Protein 1R17 (pdb70)

Organism: Staphylococcus epidermidis (NCBI:txid1282)

Radius of gyration: 30.57 Å; Cα contacts (8 Å, |Δi|>4): 1903; chains: 4; bounding box: 55×56×117 Å

B-factor: mean 21.89, std 5.78, range [9.44, 44.87]

Solvent-accessible surface area: 28376 Å² total; per-residue (Å²): 83,68,89,6,11,123,51,14,131,28,71,89,37,43,12,63,16,5,28,72,83,17,119,30,57,0,54,6,4,54,0,2,2,0,24,0,20,1,41,0,55,6,67,89,71,3,94,34,28,3,34,0,25,0,21,6,11,134,40,0,24,7,4,6,3,16,136,99,43,61,16,21,84,1,53,7,37,1,1,36,34,1,0,56,15,98,49,59,102,117,49,14,43,4,44,0,52,4,39,106,9,8,95,52,33,60,81,6,101,6,58,0,70,6,6,0,5,4,13,6,52,116,1,53,78,30,73,38,136,24,95,0,66,1,76,0,6,133,39,55,35,80,63,96,1,25,0,49,3,30,110,23,24,88,56,142,36,0,0,0,12,0,0,0,2,53,6,43,53,171,86,58,31,1,36,0,1,0,5,0,0,32,66,93,75,45,0,89,99,0,39,0,30,0,15,0,74,25,115,69,12,33,3,69,10,56,132,72,19,84,23,83,12,20,71,1,20,132,127,43,131,31,28,61,1,0,45,17,110,65,32,104,112,26,105,85,55,44,70,111,112,111,30,124,92,29,156,86,43,17,2,47,8,79,32,22,96,10,81,17,4,31,0,0,42,0,57,4,32,8,57,80,131,55,147,24,73,12,38,0,12,0,30,0,34,0,55,0,11,36,36,129,200,102,34,79,106,73,58,4,23,2,9,0,23,1,1,24,9,82,21,58,10,42,9,24,5,30,60,70,152,100,71,72,5,16,130,30,14,128,28,62,91,45,46,12,63,10,2,15,109,82,14,110,30,56,0,56,6,5,43,0,1,2,0,16,0,28,1,43,0,55,4,58,79,141,0,105,42,28,14,32,0,20,0,26,7,5,138,17,0,17,6,3,7,3,16,134,100,47,67,17,21,95,0,67,11,38,2,2,46,36,1,0,54,16,95,45,60,76,133,71,12,48,4,39,0,52,3,38,105,10,7,81,55,31,72,70,5,62,5,54,0,88,6,5,0,5,4,12,7,53,120,1,53,82,53,103,38,137,18,90,0,66,0,64,0,16,130,36,63,34,92,65,67,1,30,0,46,3,29,138,41,26,91,53,145,36,0,0,0,9,0,0,0,2,51,4,55,59,188,78,58,13,0,29,0,1,0,6,0,0,31,66,84,75,56,0,95,105,0,41,0,30,0,20,0,72,23,107,127,15,52,4,69,9,53,132,68,17,93,27,70,14,19,75,0,28,117,156,47,131,28,31,59,1,0,42,17,108,67,32,101,117,21,104,71,53,43,70,108,122,124,32,63,87,28,157,92,44,20,4,44,7,74,33,21,100,14,91,11,3,29,0,0,49,0,54,1,71,7,75,66,129,50,122,34,55,14,46,6,3,0,26,0,36,0,60,0,15,47,52,101,98,103,33,83,106,64,55,3,21,6,5,0,23,1,0,9,10,70,22,54,10,80,7,43,15,20,62,126,78,27,4,10,2,1,51,19,97,124,91,71,74,4,8,1,1,50,17,100,49,93

InterPro domains:
  IPR005877 YSIRK Gram-positive signal peptide [PF04650] (16-41)
  IPR005877 YSIRK Gram-positive signal peptide [TIGR01168] (11-52)
  IPR008966 Adhesion domain superfamily [SSF49401] (276-424)
  IPR008966 Adhesion domain superfamily [SSF49401] (426-595)
  IPR011252 Fibrogen-binding domain 1 [G3DSA:2.60.40.1280] (285-591)
  IPR011266 Fibrinogen-binding domain 2 [PF10425] (435-579)
  IPR013783 Immunoglobulin-like fold [G3DSA:2.60.40.10] (598-711)
  IPR013783 Immunoglobulin-like fold [G3DSA:2.60.40.10] (712-831)
  IPR019931 LPXTG cell wall anchor motif [PF00746] (885-929)
  IPR019931 LPXTG cell wall anchor motif [PS50847] (892-931)
  IPR033764 SD-repeat containing protein, B domain [PF17210] (601-707)
  IPR033764 SD-repeat containing protein, B domain [PF17210] (714-817)
  IPR041171 SDR-like Ig domain [PF17961] (303-402)

Nearest PDB structures (foldseek):
  1r17-assembly2_B  TM=1.002E+00  e=2.376E-67  Staphylococcus epidermidis
  2ral-assembly2_B  TM=9.947E-01  e=5.127E-62  Staphylococcus epidermidis
  2ral-assembly1_A  TM=9.864E-01  e=3.313E-62  Staphylococcus epidermidis
  1r19-assembly2_B  TM=9.806E-01  e=4.783E-55  Staphylococcus epidermidis
  1r19-assembly3_C  TM=9.814E-01  e=3.060E-54  Staphylococcus epidermidis

Sequence (663 aa):
GSNVNHLIKVTDQSITEGYDDSDGIIKAHDAENLIYDVTFEVDDKVKSGDTMTVNIDKNTVPSDLTDSFAIPKIKDNSGEIIATGTYDNTNKQITYTFTDYVDKYENIKAHLKLTSYIDKSKVPNNNTKLDVEYKTALSSVNKTITVEYQKPNENRTANLQSMFTNIDTKNHTVEQTIYINPLRYSAKETNVNISGNGDEGSTIIDDSTIIKVYKVGDNQNLPDSNRIYDYSEYEDVTNDDYAQLGNNNDVNINFGNIDSPYIIKVISKYDPNKDDYTTIQQTVTMQTTINEYTGEFRTASYDNTIAFSTSSGQGQGDLPPGSNVNHLIKVTDQSITEGYDDSDGIIKAHDAENLIYDVTFEVDDKVKSGDTMTVNIDKNTVPSDLTDSFAIPKIKDNSGEIIATGTYDNTNKQITYTFTDYVDKYENIKAHLKLTSYIDKSKVPNNNTKLDVEYKTALSSVNKTITVEYQKPNENRTANLQSMFTNIDTKNHTVEQTIYINPLRYSAKETNVNISGNGDEGSTIIDDSTIIKVYKVGDNQNLPDSNRIYDYSEYEDVTNDDYAQLGNNNDVNINFGNIDSPYIIKVISKYDPNKDDYTTIQQTVTMQTTINEYTGEFRTASYDNTIAFSTSSGQGQGDLPGFFFSARGHRPGFFFSARGHRP

Secondary structure (DSSP, 8-state):
--B-GGGEEEEEEEEEES-SSSTTEEETTBT--EEEEEEEEE-TT--TT-EEEEE--TTEES-SS-S--PPPPEEETT--EEEEEEEETTTTEEEEEE-GGGGT-EEEEEEEEE--EE-TTT--STTEEEEEEEEETTEEEEEEEEEE----EEETTEEEEEEEEEEETTTTEEEEEEEESTT---EEEEEEEEESB-SS-B-B-STT-EEEEEEPPTT----TT---S-GGGSEE---GGGEEE-SSSEEEEEEEEE-S-EEEEEEEE--TT-S-GGG-EEEEEEEEES-TTT--EEEEEEEEEEEEE--EEEEEEE---/--B-GGGEEEEEEEEEES-SSSTTEEETTBT--EEEEEEEEE-TT--TT-EEEEE--TTEES-SS-S--PPPPEEETT--EEEEEEEETTTTEEEEEE-GGGGT-EEEEEEEEEEEEE-TTT--SSSEEEEEEEEETTEEEEEEEEEE----EEETTEEEEEEEEEEETTTTEEEEEEEESTT---EEEEEEEEESB-SS-B-B-STT-EEEEEEPPTT----TT---S-GGGSEE---GGGEEE-SSSEEEEEEEEE-S-EEEEEEEE--TTSS-GGG-EEEEEEEEES-TTT--EEEEEEEEEEEEE--EEEEEEE--/--EEEEEEE--/--EEEEEEE--

Foldseek 3Di:
DEEDLVQKAWDDKDKDKQDDPDPQEHAQQVVIKIKIKTKIWGALPDAAFYKWKKAWFLQKALDQADPDDADAFAAAPVGHTQWGWDADNVRRMIMIGGHRVSVFFHRKMKMKIGIIGGHCVNPLAAQAWDFIWIDIRPDIDTDIHTYHFDDWFDDVQWIKEKEWRHADLVQQKTKMKIKGRLVQGFFAFKKKKKAQDDPQAGFAADPVKDKWKFFADPPDHGGRSSDDPDCVPTHTPDDCVQWAADPHRMIMGTPGTGRTMMMMMIMTGHPNPDPDQQRRKMKMKMKGAPDPVVSHIDITMYMYGDDDDDMYMYMDGHRDD/DEEVLVQKAWPDKDKDKQDDPAPLEHAQQVVIKIKIKIKIWGALPDAAFYKWKKAWFLQKALDQADDDDADAFAAAPVGHTQWGWDADNVRRMIMIGGHRVSVFFHRKMKMKIGIIGGHCVNPLAAQAWDFIWIDIRPDIDTDIHTYHFDAWFDDPQWIKEKEWRHADLVQAKIKMKIKGRLVLAFFAFKKKKKAQDDPQAGFAADPPKDKWKWFADPPGHGGSSSDDPDCVVTHTPDDCVQWAADDHRMIMGTPGTGRTMMIMMIMTGGDSPPPDQQRGKMKMKMKGAPDPVVSDIDITMYMYGDDDDDMYMYMDGHRD/DDDDDDDDDDD/DDDDDDDDDDD

Structure (mmCIF, N/CA/C/O backbone):
data_1R17
#
_entry.id   1R17
#
_cell.length_a   89.018
_cell.length_b   89.483
_cell.length_c   98.044
_cell.angle_alpha   90.00
_cell.angle_beta   90.00
_cell.angle_gamma   90.00
#
_symmetry.space_group_name_H-M   'P 21 21 21'
#
loop_
_entity.id
_entity.type
_entity.pdbx_description
1 polymer 'fibrinogen-binding protein SdrG'
2 polymer 'fibrinopeptide B'
3 non-polymer 'CALCIUM ION'
4 water water
#
loop_
_atom_site.group_PDB
_atom_site.id
_atom_site.type_symbol
_atom_site.label_atom_id
_atom_site.label_alt_id
_atom_site.label_comp_id
_atom_site.label_asym_id
_atom_site.label_entity_id
_atom_site.label_seq_id
_atom_site.pdbx_PDB_ins_code
_atom_site.Cartn_x
_atom_site.Cartn_y
_atom_site.Cartn_z
_atom_site.occupancy
_atom_site.B_iso_or_equiv
_atom_site.auth_seq_id
_atom_site.auth_comp_id
_atom_site.auth_asym_id
_atom_site.auth_atom_id
_atom_site.pdbx_PDB_model_num
ATOM 1 N N . GLY A 1 21 ? 65.498 26.400 127.079 1.00 31.49 276 GLY A N 1
ATOM 2 C CA . GLY A 1 21 ? 65.581 25.378 125.998 1.00 32.27 276 GLY A CA 1
ATOM 3 C C . GLY A 1 21 ? 66.712 25.669 125.028 1.00 32.32 276 GLY A C 1
ATOM 4 O O . GLY A 1 21 ? 66.803 26.771 124.482 1.00 34.28 276 GLY A O 1
ATOM 5 N N . SER A 1 22 ? 67.575 24.681 124.812 1.00 30.54 277 SER A N 1
ATOM 6 C CA . SER A 1 22 ? 68.699 24.847 123.904 1.00 28.79 277 SER A CA 1
ATOM 7 C C . SER A 1 22 ? 68.913 23.630 123.008 1.00 25.70 277 SER A C 1
ATOM 8 O O . SER A 1 22 ? 68.245 22.605 123.151 1.00 23.94 277 SER A O 1
ATOM 11 N N . ASN A 1 23 ? 69.861 23.755 122.087 1.00 22.82 278 ASN A N 1
ATOM 12 C CA . ASN A 1 23 ? 70.178 22.689 121.150 1.00 21.09 278 ASN A CA 1
ATOM 13 C C . ASN A 1 23 ? 70.740 21.448 121.834 1.00 20.15 278 ASN A C 1
ATOM 14 O O . ASN A 1 23 ? 71.707 21.526 122.587 1.00 17.50 278 ASN A O 1
ATOM 19 N N . VAL A 1 24 ? 70.122 20.301 121.568 1.00 18.47 279 VAL A N 1
ATOM 20 C CA . VAL A 1 24 ? 70.580 19.042 122.137 1.00 18.62 279 VAL A CA 1
ATOM 21 C C . VAL A 1 24 ? 70.939 18.015 121.063 1.00 17.99 279 VAL A C 1
ATOM 22 O O . VAL A 1 24 ? 70.874 16.812 121.307 1.00 18.84 279 VAL A O 1
ATOM 26 N N . ASN A 1 25 ? 71.324 18.488 119.879 1.00 17.86 280 ASN A N 1
ATOM 27 C CA . ASN A 1 25 ? 71.711 17.592 118.787 1.00 17.50 280 ASN A CA 1
ATOM 28 C C . ASN A 1 25 ? 72.759 16.587 119.278 1.00 17.18 280 ASN A C 1
ATOM 29 O O . ASN A 1 25 ? 72.734 15.418 118.901 1.00 16.62 280 ASN A O 1
ATOM 34 N N . HIS A 1 26 ? 73.684 17.052 120.118 1.00 18.15 281 HIS A N 1
ATOM 35 C CA . HIS A 1 26 ? 74.751 16.195 120.641 1.00 19.15 281 HIS A CA 1
ATOM 36 C C . HIS A 1 26 ? 74.229 15.128 121.597 1.00 19.55 281 HIS A C 1
ATOM 37 O O . HIS A 1 26 ? 74.946 14.184 121.932 1.00 19.83 281 HIS A O 1
ATOM 44 N N . LEU A 1 27 ? 72.987 15.286 122.043 1.00 19.11 282 LEU A N 1
ATOM 45 C CA . LEU A 1 27 ? 72.382 14.323 122.963 1.00 18.63 282 LEU A CA 1
ATOM 46 C C . LEU A 1 27 ? 71.422 13.383 122.239 1.00 20.00 282 LEU A C 1
ATOM 47 O O . LEU A 1 27 ? 70.703 12.602 122.865 1.00 19.10 282 LEU A O 1
ATOM 52 N N . ILE A 1 28 ? 71.416 13.468 120.912 1.00 20.14 283 ILE A N 1
ATOM 53 C CA . ILE A 1 28 ? 70.569 12.615 120.093 1.00 20.98 283 ILE A CA 1
ATOM 54 C C . ILE A 1 28 ? 71.459 11.556 119.450 1.00 22.20 283 ILE A C 1
ATOM 55 O O . ILE A 1 28 ? 72.408 11.885 118.738 1.00 23.77 283 ILE A O 1
ATOM 60 N N . LYS A 1 29 ? 71.162 10.288 119.705 1.00 22.48 284 LYS A N 1
ATOM 61 C CA . LYS A 1 29 ? 71.949 9.205 119.129 1.00 23.11 284 LYS A CA 1
ATOM 62 C C . LYS A 1 29 ? 71.192 8.540 117.982 1.00 22.38 284 LYS A C 1
ATOM 63 O O . LYS A 1 29 ? 70.219 7.818 118.204 1.00 22.06 284 LYS A O 1
ATOM 69 N N . VAL A 1 30 ? 71.635 8.794 116.753 1.00 21.67 285 VAL A N 1
ATOM 70 C CA . VAL A 1 30 ? 70.995 8.210 115.576 1.00 20.19 285 VAL A CA 1
ATOM 71 C C . VAL A 1 30 ? 71.459 6.764 115.424 1.00 21.67 285 VAL A C 1
ATOM 72 O O . VAL A 1 30 ? 72.652 6.496 115.303 1.00 23.49 285 VAL A O 1
ATOM 76 N N . THR A 1 31 ? 70.509 5.834 115.417 1.00 20.40 286 THR A N 1
ATOM 77 C CA . THR A 1 31 ? 70.825 4.415 115.316 1.00 21.27 286 THR A CA 1
ATOM 78 C C . THR A 1 31 ? 70.612 3.804 113.937 1.00 22.51 286 THR A C 1
ATOM 79 O O . THR A 1 31 ? 71.164 2.745 113.632 1.00 21.29 286 THR A O 1
ATOM 83 N N . ASP A 1 32 ? 69.812 4.465 113.106 1.00 22.44 287 ASP A N 1
ATOM 84 C CA . ASP A 1 32 ? 69.542 3.961 111.769 1.00 22.75 287 ASP A CA 1
ATOM 85 C C . ASP A 1 32 ? 69.022 5.073 110.853 1.00 20.58 287 ASP A C 1
ATOM 86 O O . ASP A 1 32 ? 68.252 5.935 111.279 1.00 19.15 287 ASP A O 1
ATOM 91 N N . GLN A 1 33 ? 69.458 5.046 109.598 1.00 18.89 288 GLN A N 1
ATOM 92 C CA . GLN A 1 33 ? 69.045 6.032 108.602 1.00 18.60 288 GLN A CA 1
ATOM 93 C C . GLN A 1 33 ? 68.993 5.397 107.226 1.00 18.94 288 GLN A C 1
ATOM 94 O O . GLN A 1 33 ? 69.774 4.491 106.919 1.00 18.72 288 GLN A O 1
ATOM 100 N N . SER A 1 34 ? 68.085 5.887 106.389 1.00 17.39 289 SER A N 1
ATOM 101 C CA . SER A 1 34 ? 67.989 5.389 105.032 1.00 17.38 289 SER A CA 1
ATOM 102 C C . SER A 1 34 ? 67.273 6.398 104.151 1.00 16.97 289 SER A C 1
ATOM 103 O O . SER A 1 34 ? 66.452 7.187 104.623 1.00 16.12 289 SER A O 1
ATOM 106 N N . ILE A 1 35 ? 67.627 6.385 102.874 1.00 16.92 290 ILE A N 1
ATOM 107 C CA . ILE A 1 35 ? 67.004 7.245 101.877 1.00 18.33 290 ILE A CA 1
ATOM 108 C C . ILE A 1 35 ? 66.438 6.238 100.884 1.00 19.43 290 ILE A C 1
ATOM 109 O O . ILE A 1 35 ? 67.185 5.450 100.304 1.00 19.56 290 ILE A O 1
ATOM 114 N N . THR A 1 36 ? 65.122 6.254 100.706 1.00 19.28 291 THR A N 1
ATOM 115 C CA . THR A 1 36 ? 64.462 5.309 99.814 1.00 21.29 291 THR A CA 1
ATOM 116 C C . THR A 1 36 ? 63.667 5.992 98.712 1.00 21.20 291 THR A C 1
ATOM 117 O O . THR A 1 36 ? 62.997 6.991 98.948 1.00 20.14 291 THR A O 1
ATOM 121 N N . GLU A 1 37 ? 63.743 5.439 97.506 1.00 21.04 292 GLU A N 1
ATOM 122 C CA . GLU A 1 37 ? 63.005 5.981 96.375 1.00 20.46 292 GLU A CA 1
ATOM 123 C C . GLU A 1 37 ? 61.550 5.531 96.491 1.00 20.04 292 GLU A C 1
ATOM 124 O O . GLU A 1 37 ? 61.279 4.388 96.851 1.00 19.96 292 GLU A O 1
ATOM 130 N N . GLY A 1 38 ? 60.620 6.431 96.184 1.00 19.50 293 GLY A N 1
ATOM 131 C CA . GLY A 1 38 ? 59.203 6.116 96.287 1.00 18.66 293 GLY A CA 1
ATOM 132 C C . GLY A 1 38 ? 58.700 4.939 95.471 1.00 18.86 293 GLY A C 1
ATOM 133 O O . GLY A 1 38 ? 57.780 4.234 95.888 1.00 19.31 293 GLY A O 1
ATOM 134 N N . TYR A 1 39 ? 59.290 4.726 94.301 1.00 18.93 294 TYR A N 1
ATOM 135 C CA . TYR A 1 39 ? 58.881 3.623 93.439 1.00 21.47 294 TYR A CA 1
ATOM 136 C C . TYR A 1 39 ? 59.963 2.543 93.450 1.00 23.32 294 TYR A C 1
ATOM 137 O O . TYR A 1 39 ? 61.097 2.800 93.855 1.00 23.62 294 TYR A O 1
ATOM 146 N N . ASP A 1 40 ? 59.614 1.338 93.012 1.00 25.73 295 ASP A N 1
ATOM 147 C CA . ASP A 1 40 ? 60.567 0.227 93.015 1.00 28.91 295 ASP A CA 1
ATOM 148 C C . ASP A 1 40 ? 61.048 -0.231 91.643 1.00 28.74 295 ASP A C 1
ATOM 149 O O . ASP A 1 40 ? 61.891 -1.128 91.549 1.00 29.85 295 ASP A O 1
ATOM 154 N N . ASP A 1 41 ? 60.534 0.381 90.583 1.00 28.23 296 ASP A N 1
ATOM 155 C CA . ASP A 1 41 ? 60.916 -0.026 89.233 1.00 29.23 296 ASP A CA 1
ATOM 156 C C . ASP A 1 41 ? 61.872 0.909 88.491 1.00 28.59 296 ASP A C 1
ATOM 157 O O . ASP A 1 41 ? 61.977 0.846 87.264 1.00 27.84 296 ASP A O 1
ATOM 162 N N . SER A 1 42 ? 62.576 1.763 89.229 1.00 28.02 297 SER A N 1
ATOM 163 C CA . SER A 1 42 ? 63.528 2.687 88.615 1.00 27.35 297 SER A CA 1
ATOM 164 C C . SER A 1 42 ? 64.657 3.041 89.579 1.00 28.06 297 SER A C 1
ATOM 165 O O . SER A 1 42 ? 64.978 4.215 89.768 1.00 27.64 297 SER A O 1
ATOM 168 N N . ASP A 1 43 ? 65.261 2.017 90.181 1.00 27.96 298 ASP A N 1
ATOM 169 C CA . ASP A 1 43 ? 66.350 2.209 91.141 1.00 28.19 298 ASP A CA 1
ATOM 170 C C . ASP A 1 43 ? 67.453 3.124 90.611 1.00 25.74 298 ASP A C 1
ATOM 171 O O . ASP A 1 43 ? 67.867 3.010 89.455 1.00 25.38 298 ASP A O 1
ATOM 176 N N . GLY A 1 44 ? 67.924 4.029 91.466 1.00 23.10 299 GLY A N 1
ATOM 177 C CA . GLY A 1 44 ? 68.983 4.942 91.076 1.00 22.65 299 GLY A CA 1
ATOM 178 C C . GLY A 1 44 ? 68.495 6.167 90.326 1.00 21.99 299 GLY A C 1
ATOM 179 O O . GLY A 1 44 ? 69.253 7.116 90.122 1.00 21.51 299 GLY A O 1
ATOM 180 N N . ILE A 1 45 ? 67.229 6.149 89.920 1.00 21.72 300 ILE A N 1
ATOM 181 C CA . ILE A 1 45 ? 66.640 7.262 89.178 1.00 21.88 300 ILE A CA 1
ATOM 182 C C . ILE A 1 45 ? 65.371 7.787 89.840 1.00 21.84 300 ILE A C 1
ATOM 183 O O . ILE A 1 45 ? 64.484 7.013 90.200 1.00 21.52 300 ILE A O 1
ATOM 188 N N . ILE A 1 46 ? 65.283 9.103 90.003 1.00 20.18 301 ILE A N 1
ATOM 189 C CA . ILE A 1 46 ? 64.086 9.694 90.580 1.00 17.83 301 ILE A CA 1
ATOM 190 C C . ILE A 1 46 ? 63.279 10.272 89.427 1.00 16.60 301 ILE A C 1
ATOM 191 O O . ILE A 1 46 ? 63.697 11.225 88.773 1.00 17.54 301 ILE A O 1
ATOM 196 N N . LYS A 1 47 ? 62.133 9.663 89.169 1.00 15.75 302 LYS A N 1
ATOM 197 C CA . LYS A 1 47 ? 61.252 10.100 88.097 1.00 16.87 302 LYS A CA 1
ATOM 198 C C . LYS A 1 47 ? 60.396 11.222 88.662 1.00 14.89 302 LYS A C 1
ATOM 199 O O . LYS A 1 47 ? 59.238 11.016 89.017 1.00 15.44 302 LYS A O 1
ATOM 205 N N . ALA A 1 48 ? 60.995 12.405 88.770 1.00 13.88 303 ALA A N 1
ATOM 206 C CA . ALA A 1 48 ? 60.312 13.569 89.318 1.00 12.59 303 ALA A CA 1
ATOM 207 C C . ALA A 1 48 ? 58.981 13.849 88.637 1.00 12.86 303 ALA A C 1
ATOM 208 O O . ALA A 1 48 ? 58.027 14.260 89.295 1.00 13.44 303 ALA A O 1
ATOM 210 N N . HIS A 1 49 ? 58.909 13.618 87.329 1.00 13.06 304 HIS A N 1
ATOM 211 C CA . HIS A 1 49 ? 57.670 13.886 86.609 1.00 14.85 304 HIS A CA 1
ATOM 212 C C . HIS A 1 49 ? 56.632 12.778 86.699 1.00 14.57 304 HIS A C 1
ATOM 213 O O . HIS A 1 49 ? 55.571 12.868 86.085 1.00 16.38 304 HIS A O 1
ATOM 220 N N . ASP A 1 50 ? 56.948 11.741 87.472 1.00 14.86 305 ASP A N 1
ATOM 221 C CA . ASP A 1 50 ? 56.024 10.640 87.728 1.00 16.00 305 ASP A CA 1
ATOM 222 C C . ASP A 1 50 ? 55.679 10.780 89.215 1.00 15.74 305 ASP A C 1
ATOM 223 O O . ASP A 1 50 ? 55.079 9.891 89.823 1.00 16.98 305 ASP A O 1
ATOM 228 N N . ALA A 1 51 ? 56.082 11.916 89.781 1.00 15.23 306 ALA A N 1
ATOM 229 C CA . ALA A 1 51 ? 55.850 12.240 91.185 1.00 16.37 306 ALA A CA 1
ATOM 230 C C . ALA A 1 51 ? 56.574 11.307 92.157 1.00 15.92 306 ALA A C 1
ATOM 231 O O . ALA A 1 51 ? 56.107 11.097 93.279 1.00 13.81 306 ALA A O 1
ATOM 233 N N . GLU A 1 52 ? 57.705 10.743 91.743 1.00 14.84 307 GLU A N 1
ATOM 234 C CA . GLU A 1 52 ? 58.441 9.846 92.638 1.00 15.64 307 GLU A CA 1
ATOM 235 C C . GLU A 1 52 ? 59.104 10.653 93.748 1.00 14.84 307 GLU A C 1
ATOM 236 O O . GLU A 1 52 ? 59.850 11.594 93.484 1.00 15.75 307 GLU A O 1
ATOM 242 N N . ASN A 1 53 ? 58.832 10.271 94.992 1.00 14.47 308 ASN A N 1
ATOM 243 C CA . ASN A 1 53 ? 59.391 10.963 96.147 1.00 14.48 308 ASN A CA 1
ATOM 244 C C . ASN A 1 53 ? 60.651 10.298 96.716 1.00 14.68 308 ASN A C 1
ATOM 245 O O . ASN A 1 53 ? 61.000 9.177 96.346 1.00 15.31 308 ASN A O 1
ATOM 250 N N . LEU A 1 54 ? 61.340 11.026 97.590 1.00 15.32 309 LEU A N 1
ATOM 251 C CA . LEU A 1 54 ? 62.529 10.530 98.278 1.00 16.75 309 LEU A CA 1
ATOM 252 C C . LEU A 1 54 ? 62.112 10.410 99.739 1.00 17.26 309 LEU A C 1
ATOM 253 O O . LEU A 1 54 ? 61.719 11.401 100.361 1.00 17.89 309 LEU A O 1
ATOM 258 N N . ILE A 1 55 ? 62.195 9.203 100.285 1.00 16.67 310 ILE A N 1
ATOM 259 C CA . ILE A 1 55 ? 61.781 8.977 101.662 1.00 17.19 310 ILE A CA 1
ATOM 260 C C . ILE A 1 55 ? 62.964 8.828 102.608 1.00 16.06 310 ILE A C 1
ATOM 261 O O . ILE A 1 55 ? 63.815 7.960 102.428 1.00 16.32 310 ILE A O 1
ATOM 266 N N . TYR A 1 56 ? 63.008 9.689 103.614 1.00 14.57 311 TYR A N 1
ATOM 267 C CA . TYR A 1 56 ? 64.079 9.660 104.599 1.00 15.62 311 TYR A CA 1
ATOM 268 C C . TYR A 1 56 ? 63.572 9.041 105.893 1.00 15.37 311 TYR A C 1
ATOM 269 O O . TYR A 1 56 ? 62.684 9.588 106.539 1.00 16.10 311 TYR A O 1
ATOM 278 N N . ASP A 1 57 ? 64.126 7.886 106.250 1.00 17.11 312 ASP A N 1
ATOM 279 C CA . ASP A 1 57 ? 63.757 7.196 107.484 1.00 18.68 312 ASP A CA 1
ATOM 280 C C . ASP A 1 57 ? 64.915 7.284 108.459 1.00 18.03 312 ASP A C 1
ATOM 281 O O . ASP A 1 57 ? 66.065 7.038 108.091 1.00 18.09 312 ASP A O 1
ATOM 286 N N . VAL A 1 58 ? 64.610 7.628 109.702 1.00 16.79 313 VAL A N 1
ATOM 287 C CA . VAL A 1 58 ? 65.640 7.734 110.719 1.00 17.15 313 VAL A CA 1
ATOM 288 C C . VAL A 1 58 ? 65.095 7.349 112.083 1.00 17.14 313 VAL A C 1
ATOM 289 O O . VAL A 1 58 ? 63.961 7.681 112.437 1.00 17.58 313 VAL A O 1
ATOM 293 N N . THR A 1 59 ? 65.915 6.624 112.833 1.00 17.74 314 THR A N 1
ATOM 294 C CA . THR A 1 59 ? 65.568 6.191 114.174 1.00 17.74 314 THR A CA 1
ATOM 295 C C . THR A 1 59 ? 66.648 6.755 115.088 1.00 17.94 314 THR A C 1
ATOM 296 O O . THR A 1 59 ? 67.839 6.685 114.768 1.00 18.46 314 THR A O 1
ATOM 300 N N . PHE A 1 60 ? 66.242 7.321 116.216 1.00 16.53 315 PHE A N 1
ATOM 301 C CA . PHE A 1 60 ? 67.217 7.882 117.136 1.00 16.37 315 PHE A CA 1
ATOM 302 C C . PHE A 1 60 ? 66.820 7.780 118.601 1.00 18.79 315 PHE A C 1
ATOM 303 O O . PHE A 1 60 ? 65.647 7.589 118.933 1.00 18.12 315 PHE A O 1
ATOM 311 N N . GLU A 1 61 ? 67.827 7.885 119.463 1.00 18.88 316 GLU A N 1
ATOM 312 C CA . GLU A 1 61 ? 67.654 7.843 120.904 1.00 20.05 316 GLU A CA 1
ATOM 313 C C . GLU A 1 61 ? 67.810 9.254 121.456 1.00 19.21 316 GLU A C 1
ATOM 314 O O . GLU A 1 61 ? 68.687 10.002 121.024 1.00 20.23 316 GLU A O 1
ATOM 320 N N . VAL A 1 62 ? 66.955 9.615 122.409 1.00 17.85 317 VAL A N 1
ATOM 321 C CA . VAL A 1 62 ? 66.998 10.932 123.045 1.00 18.41 317 VAL A CA 1
ATOM 322 C C . VAL A 1 62 ? 67.552 10.753 124.461 1.00 20.03 317 VAL A C 1
ATOM 323 O O . VAL A 1 62 ? 66.949 10.055 125.278 1.00 19.04 317 VAL A O 1
ATOM 327 N N . ASP A 1 63 ? 68.695 11.376 124.751 1.00 20.20 318 ASP A N 1
ATOM 328 C CA . ASP A 1 63 ? 69.308 11.249 126.079 1.00 21.81 318 ASP A CA 1
ATOM 329 C C . ASP A 1 63 ? 68.344 11.708 127.171 1.00 21.03 318 ASP A C 1
ATOM 330 O O . ASP A 1 63 ? 67.568 12.640 126.965 1.00 20.90 318 ASP A O 1
ATOM 335 N N . ASP A 1 64 ? 68.394 11.063 128.334 1.00 20.80 319 ASP A N 1
ATOM 336 C CA . ASP A 1 64 ? 67.506 11.444 129.429 1.00 21.35 319 ASP A CA 1
ATOM 337 C C . ASP A 1 64 ? 67.744 12.881 129.888 1.00 19.66 319 ASP A C 1
ATOM 338 O O . ASP A 1 64 ? 66.862 13.499 130.479 1.00 19.31 319 ASP A O 1
ATOM 343 N N . LYS A 1 65 ? 68.931 13.415 129.609 1.00 20.83 320 LYS A N 1
ATOM 344 C CA . LYS A 1 65 ? 69.276 14.780 130.008 1.00 20.98 320 LYS A CA 1
ATOM 345 C C . LYS A 1 65 ? 68.448 15.828 129.271 1.00 21.61 320 LYS A C 1
ATOM 346 O O . LYS A 1 65 ? 68.303 16.960 129.736 1.00 21.13 320 LYS A O 1
ATOM 348 N N . VAL A 1 66 ? 67.911 15.453 128.115 1.00 21.02 321 VAL A N 1
ATOM 349 C CA . VAL A 1 66 ? 67.091 16.364 127.326 1.00 21.17 321 VAL A CA 1
ATOM 350 C C . VAL A 1 66 ? 65.857 16.782 128.126 1.00 22.92 321 VAL A C 1
ATOM 351 O O . VAL A 1 66 ? 65.187 15.944 128.728 1.00 23.83 321 VAL A O 1
ATOM 355 N N . LYS A 1 67 ? 65.562 18.078 128.126 1.00 20.95 322 LYS A N 1
ATOM 356 C CA . LYS A 1 67 ? 64.423 18.610 128.866 1.00 22.01 322 LYS A CA 1
ATOM 357 C C . LYS A 1 67 ? 63.454 19.357 127.961 1.00 20.72 322 LYS A C 1
ATOM 358 O O . LYS A 1 67 ? 63.766 19.652 126.810 1.00 21.85 322 LYS A O 1
ATOM 364 N N . SER A 1 68 ? 62.283 19.682 128.500 1.00 21.01 323 SER A N 1
ATOM 365 C CA . SER A 1 68 ? 61.262 20.397 127.748 1.00 21.96 323 SER A CA 1
ATOM 366 C C . SER A 1 68 ? 61.818 21.697 127.190 1.00 22.97 323 SER A C 1
ATOM 367 O O . SER A 1 68 ? 62.506 22.434 127.895 1.00 23.28 323 SER A O 1
ATOM 370 N N . GLY A 1 69 ? 61.511 21.979 125.929 1.00 21.58 324 GLY A N 1
ATOM 371 C CA . GLY A 1 69 ? 61.996 23.202 125.317 1.00 21.26 324 GLY A CA 1
ATOM 372 C C . GLY A 1 69 ? 63.275 23.006 124.531 1.00 21.01 324 GLY A C 1
ATOM 373 O O . GLY A 1 69 ? 63.604 23.831 123.677 1.00 21.44 324 GLY A O 1
ATOM 374 N N . ASP A 1 70 ? 64.008 21.931 124.811 1.00 19.25 325 ASP A N 1
ATOM 375 C CA . ASP A 1 70 ? 65.239 21.673 124.078 1.00 19.42 325 ASP A CA 1
ATOM 376 C C . ASP A 1 70 ? 64.870 21.402 122.624 1.00 20.12 325 ASP A C 1
ATOM 377 O O . ASP A 1 70 ? 63.735 21.021 122.320 1.00 18.43 325 ASP A O 1
ATOM 382 N N . THR A 1 71 ? 65.821 21.605 121.723 1.00 18.83 326 THR A N 1
ATOM 383 C CA . THR A 1 71 ? 65.552 21.401 120.311 1.00 18.46 326 THR A CA 1
ATOM 384 C C . THR A 1 71 ? 66.598 20.538 119.622 1.00 17.60 326 THR A C 1
ATOM 385 O O . THR A 1 71 ? 67.717 20.374 120.109 1.00 17.87 326 THR A O 1
ATOM 389 N N . MET A 1 72 ? 66.203 19.971 118.487 1.00 17.43 327 MET A N 1
ATOM 390 C CA . MET A 1 72 ? 67.084 19.156 117.671 1.00 17.10 327 MET A CA 1
ATOM 391 C C . MET A 1 72 ? 66.717 19.494 116.233 1.00 15.91 327 MET A C 1
ATOM 392 O O . MET A 1 72 ? 65.641 20.027 115.979 1.00 15.47 327 MET A O 1
ATOM 397 N N . THR A 1 73 ? 67.607 19.202 115.294 1.00 15.33 328 THR A N 1
ATOM 398 C CA . THR A 1 73 ? 67.314 19.502 113.903 1.00 15.98 328 THR A CA 1
ATOM 399 C C . THR A 1 73 ? 67.336 18.277 113.001 1.00 16.24 328 THR A C 1
ATOM 400 O O . THR A 1 73 ? 67.884 17.227 113.349 1.00 17.13 328 THR A O 1
ATOM 404 N N . VAL A 1 74 ? 66.711 18.434 111.842 1.00 16.51 329 VAL A N 1
ATOM 405 C CA . VAL A 1 74 ? 66.642 17.404 110.818 1.00 17.70 329 VAL A CA 1
ATOM 406 C C . VAL A 1 74 ? 66.784 18.170 109.508 1.00 18.40 329 VAL A C 1
ATOM 407 O O . VAL A 1 74 ? 66.174 19.225 109.338 1.00 18.60 329 VAL A O 1
ATOM 411 N N . ASN A 1 75 ? 67.608 17.662 108.597 1.00 18.42 330 ASN A N 1
ATOM 412 C CA . ASN A 1 75 ? 67.821 18.327 107.312 1.00 19.05 330 ASN A CA 1
ATOM 413 C C . ASN A 1 75 ? 67.499 17.442 106.115 1.00 19.19 330 ASN A C 1
ATOM 414 O O . ASN A 1 75 ? 67.817 16.254 106.118 1.00 18.83 330 ASN A O 1
ATOM 419 N N . ILE A 1 76 ? 66.853 18.017 105.099 1.00 18.09 331 ILE A N 1
ATOM 420 C CA . ILE A 1 76 ? 66.584 17.271 103.878 1.00 16.64 331 ILE A CA 1
ATOM 421 C C . ILE A 1 76 ? 67.630 17.807 102.909 1.00 16.87 331 ILE A C 1
ATOM 422 O O . ILE A 1 76 ? 68.210 18.870 103.148 1.00 16.78 331 ILE A O 1
ATOM 427 N N . ASP A 1 77 ? 67.890 17.081 101.830 1.00 16.26 332 ASP A N 1
ATOM 428 C CA . ASP A 1 77 ? 68.895 17.528 100.871 1.00 16.83 332 ASP A CA 1
ATOM 429 C C . ASP A 1 77 ? 68.544 18.904 100.314 1.00 17.81 332 ASP A C 1
ATOM 430 O O . ASP A 1 77 ? 67.375 19.200 100.066 1.00 16.53 332 ASP A O 1
ATOM 435 N N . LYS A 1 78 ? 69.553 19.739 100.089 1.00 15.96 333 LYS A N 1
ATOM 436 C CA . LYS A 1 78 ? 69.285 21.079 99.586 1.00 19.24 333 LYS A CA 1
ATOM 437 C C . LYS A 1 78 ? 68.723 21.133 98.158 1.00 18.13 333 LYS A C 1
ATOM 438 O O . LYS A 1 78 ? 68.312 22.195 97.692 1.00 19.85 333 LYS A O 1
ATOM 444 N N . ASN A 1 79 ? 68.693 19.992 97.474 1.00 16.66 334 ASN A N 1
ATOM 445 C CA . ASN A 1 79 ? 68.126 19.929 96.123 1.00 16.94 334 ASN A CA 1
ATOM 446 C C . ASN A 1 79 ? 66.708 19.355 96.197 1.00 14.78 334 ASN A C 1
ATOM 447 O O . ASN A 1 79 ? 66.131 18.977 95.175 1.00 14.14 334 ASN A O 1
ATOM 452 N N . THR A 1 80 ? 66.162 19.272 97.408 1.00 14.53 335 THR A N 1
ATOM 453 C CA . THR A 1 80 ? 64.814 18.738 97.601 1.00 14.68 335 THR A CA 1
ATOM 454 C C . THR A 1 80 ? 63.962 19.678 98.451 1.00 15.45 335 THR A C 1
ATOM 455 O O . THR A 1 80 ? 64.473 20.618 99.055 1.00 15.46 335 THR A O 1
ATOM 459 N N . VAL A 1 81 ? 62.659 19.408 98.478 1.00 15.22 336 VAL A N 1
ATOM 460 C CA . VAL A 1 81 ? 61.705 20.189 99.261 1.00 15.75 336 VAL A CA 1
ATOM 461 C C . VAL A 1 81 ? 60.679 19.222 99.848 1.00 15.79 336 VAL A C 1
ATOM 462 O O . VAL A 1 81 ? 60.464 18.135 99.314 1.00 16.64 336 VAL A O 1
ATOM 466 N N . PRO A 1 82 ? 60.034 19.600 100.957 1.00 13.91 337 PRO A N 1
ATOM 467 C CA . PRO A 1 82 ? 59.039 18.697 101.552 1.00 14.75 337 PRO A CA 1
ATOM 468 C C . PRO A 1 82 ? 57.883 18.491 100.584 1.00 14.74 337 PRO A C 1
ATOM 469 O O . PRO A 1 82 ? 57.412 17.374 100.390 1.00 13.13 337 PRO A O 1
ATOM 473 N N . SER A 1 83 ? 57.442 19.590 99.977 1.00 14.86 338 SER A N 1
ATOM 474 C CA . SER A 1 83 ? 56.342 19.564 99.020 1.00 14.80 338 SER A CA 1
ATOM 475 C C . SER A 1 83 ? 56.703 20.319 97.741 1.00 14.49 338 SER A C 1
ATOM 476 O O . SER A 1 83 ? 57.135 21.477 97.781 1.00 15.21 338 SER A O 1
ATOM 479 N N . ASP A 1 84 ? 56.515 19.651 96.609 1.00 14.11 339 ASP A N 1
ATOM 480 C CA . ASP A 1 84 ? 56.810 20.214 95.296 1.00 14.98 339 ASP A CA 1
ATOM 481 C C . ASP A 1 84 ? 55.837 21.325 94.896 1.00 16.43 339 ASP A C 1
ATOM 482 O O . ASP A 1 84 ? 56.264 22.413 94.515 1.00 14.57 339 ASP A O 1
ATOM 487 N N . LEU A 1 85 ? 54.537 21.068 95.026 1.00 16.06 340 LEU A N 1
ATOM 488 C CA . LEU A 1 85 ? 53.519 22.041 94.628 1.00 17.44 340 LEU A CA 1
ATOM 489 C C . LEU A 1 85 ? 53.055 23.050 95.670 1.00 17.65 340 LEU A C 1
ATOM 490 O O . LEU A 1 85 ? 52.329 23.982 95.336 1.00 18.71 340 LEU A O 1
ATOM 495 N N . THR A 1 86 ? 53.448 22.872 96.924 1.00 17.16 341 THR A N 1
ATOM 496 C CA . THR A 1 86 ? 53.011 23.803 97.960 1.00 17.91 341 THR A CA 1
ATOM 497 C C . THR A 1 86 ? 54.162 24.237 98.847 1.00 18.74 341 THR A C 1
ATOM 498 O O . THR A 1 86 ? 55.170 23.541 98.956 1.00 18.52 341 THR A O 1
ATOM 502 N N . ASP A 1 87 ? 54.004 25.396 99.476 1.00 20.01 342 ASP A N 1
ATOM 503 C CA . ASP A 1 87 ? 55.021 25.928 100.370 1.00 22.44 342 ASP A CA 1
ATOM 504 C C . ASP A 1 87 ? 54.494 25.922 101.797 1.00 22.95 342 ASP A C 1
ATOM 505 O O . ASP A 1 87 ? 55.216 26.233 102.743 1.00 23.91 342 ASP A O 1
ATOM 510 N N . SER A 1 88 ? 53.224 25.563 101.940 1.00 22.16 343 SER A N 1
ATOM 511 C CA . SER A 1 88 ? 52.582 25.505 103.238 1.00 24.05 343 SER A CA 1
ATOM 512 C C . SER A 1 88 ? 52.214 24.056 103.544 1.00 22.24 343 SER A C 1
ATOM 513 O O . SER A 1 88 ? 51.501 23.410 102.774 1.00 22.45 343 SER A O 1
ATOM 516 N N . PHE A 1 89 ? 52.708 23.550 104.668 1.00 21.86 344 PHE A N 1
ATOM 517 C CA . PHE A 1 89 ? 52.450 22.176 105.081 1.00 19.94 344 PHE A CA 1
ATOM 518 C C . PHE A 1 89 ? 52.828 21.988 106.543 1.00 20.90 344 PHE A C 1
ATOM 519 O O . PHE A 1 89 ? 53.609 22.763 107.097 1.00 21.10 344 PHE A O 1
ATOM 527 N N . ALA A 1 90 ? 52.270 20.956 107.162 1.00 20.89 345 ALA A N 1
ATOM 528 C CA . ALA A 1 90 ? 52.541 20.679 108.562 1.00 21.07 345 ALA A CA 1
ATOM 529 C C . ALA A 1 90 ? 53.577 19.583 108.723 1.00 20.29 345 ALA A C 1
ATOM 530 O O . ALA A 1 90 ? 53.494 18.533 108.086 1.00 22.14 345 ALA A O 1
ATOM 532 N N . ILE A 1 91 ? 54.567 19.842 109.567 1.00 19.40 346 ILE A N 1
ATOM 533 C CA . ILE A 1 91 ? 55.606 18.864 109.844 1.00 19.35 346 ILE A CA 1
ATOM 534 C C . ILE A 1 91 ? 54.987 17.935 110.886 1.00 17.14 346 ILE A C 1
ATOM 535 O O . ILE A 1 91 ? 54.413 18.396 111.873 1.00 16.20 346 ILE A O 1
ATOM 540 N N . PRO A 1 92 ? 55.094 16.616 110.681 1.00 15.97 347 PRO A N 1
ATOM 541 C CA . PRO A 1 92 ? 54.517 15.658 111.627 1.00 15.46 347 PRO A CA 1
ATOM 542 C C . PRO A 1 92 ? 54.981 15.773 113.073 1.00 16.56 347 PRO A C 1
ATOM 543 O O . PRO A 1 92 ? 56.168 15.951 113.349 1.00 15.21 347 PRO A O 1
ATOM 547 N N . LYS A 1 93 ? 54.029 15.677 113.995 1.00 14.35 348 LYS A N 1
ATOM 548 C CA . LYS A 1 93 ? 54.356 15.714 115.412 1.00 16.38 348 LYS A CA 1
ATOM 549 C C . LYS A 1 93 ? 54.899 14.326 115.731 1.00 15.93 348 LYS A C 1
ATOM 550 O O . LYS A 1 93 ? 54.535 13.350 115.073 1.00 17.80 348 LYS A O 1
ATOM 556 N N . ILE A 1 94 ? 55.780 14.227 116.717 1.00 15.07 349 ILE A N 1
ATOM 557 C CA . ILE A 1 94 ? 56.286 12.920 117.108 1.00 15.28 349 ILE A CA 1
ATOM 558 C C . ILE A 1 94 ? 55.430 12.533 118.306 1.00 16.60 349 ILE A C 1
ATOM 559 O O . ILE A 1 94 ? 55.497 13.173 119.353 1.00 17.35 349 ILE A O 1
ATOM 564 N N . LYS A 1 95 ? 54.609 11.502 118.148 1.00 16.28 350 LYS A N 1
ATOM 565 C CA . LYS A 1 95 ? 53.734 11.072 119.229 1.00 16.14 350 LYS A CA 1
ATOM 566 C C . LYS A 1 95 ? 54.045 9.639 119.619 1.00 15.19 350 LYS A C 1
ATOM 567 O O . LYS A 1 95 ? 54.505 8.858 118.789 1.00 14.35 350 LYS A O 1
ATOM 573 N N . ASP A 1 96 ? 53.806 9.288 120.880 1.00 14.94 351 ASP A N 1
ATOM 574 C CA . ASP A 1 96 ? 54.064 7.921 121.294 1.00 14.90 351 ASP A CA 1
ATOM 575 C C 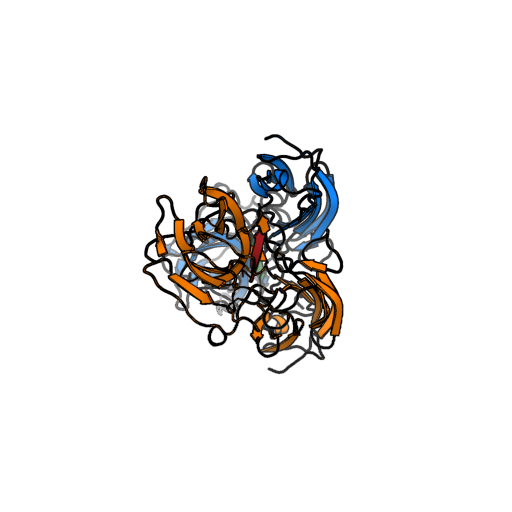. ASP A 1 96 ? 52.809 7.090 121.065 1.00 15.54 351 ASP A C 1
ATOM 576 O O . ASP A 1 96 ? 51.800 7.606 120.567 1.00 14.86 351 ASP A O 1
ATOM 581 N N . ASN A 1 97 ? 52.857 5.811 121.417 1.00 15.47 352 ASN A N 1
ATOM 582 C CA . ASN A 1 97 ? 51.715 4.938 121.184 1.00 16.45 352 ASN A CA 1
ATOM 583 C C . ASN A 1 97 ? 50.457 5.170 122.017 1.00 15.78 352 ASN A C 1
ATOM 584 O O . ASN A 1 97 ? 49.459 4.472 121.836 1.00 16.53 352 ASN A O 1
ATOM 589 N N . SER A 1 98 ? 50.498 6.140 122.926 1.00 15.78 353 SER A N 1
ATOM 590 C CA . SER A 1 98 ? 49.323 6.465 123.728 1.00 16.49 353 SER A CA 1
ATOM 591 C C . SER A 1 98 ? 48.736 7.745 123.137 1.00 16.26 353 SER A C 1
ATOM 592 O O . SER A 1 98 ? 47.648 8.175 123.516 1.00 17.18 353 SER A O 1
ATOM 595 N N . GLY A 1 99 ? 49.474 8.347 122.205 1.00 14.68 354 GLY A N 1
ATOM 596 C CA . GLY A 1 99 ? 49.025 9.571 121.567 1.00 14.33 354 GLY A CA 1
ATOM 597 C C . GLY A 1 99 ? 49.720 10.826 122.065 1.00 15.61 354 GLY A C 1
ATOM 598 O O . GLY A 1 99 ? 49.590 11.893 121.463 1.00 15.77 354 GLY A O 1
ATOM 599 N N . GLU A 1 100 ? 50.462 10.703 123.160 1.00 16.41 355 GLU A N 1
ATOM 600 C CA . GLU A 1 100 ? 51.166 11.839 123.741 1.00 17.14 355 GLU A CA 1
ATOM 601 C C . GLU A 1 100 ? 52.183 12.456 122.790 1.00 17.49 355 GLU A C 1
ATOM 602 O O . GLU A 1 100 ? 52.944 11.749 122.136 1.00 15.59 355 GLU A O 1
ATOM 608 N N . ILE A 1 101 ? 52.188 13.784 122.726 1.00 17.16 356 ILE A N 1
ATOM 609 C CA . ILE A 1 101 ? 53.107 14.504 121.858 1.00 17.15 356 ILE A CA 1
ATOM 610 C C . ILE A 1 101 ? 54.481 14.665 122.507 1.00 17.73 356 ILE A C 1
ATOM 611 O O . ILE A 1 101 ? 54.617 15.288 123.562 1.00 17.84 356 ILE A O 1
ATOM 616 N N . ILE A 1 102 ? 55.495 14.100 121.862 1.00 16.20 357 ILE A N 1
ATOM 617 C CA . ILE A 1 102 ? 56.865 14.164 122.357 1.00 16.58 357 ILE A CA 1
ATOM 618 C C . ILE A 1 102 ? 57.572 15.419 121.848 1.00 16.30 357 ILE A C 1
ATOM 619 O O . ILE A 1 102 ? 58.363 16.035 122.565 1.00 16.75 357 ILE A O 1
ATOM 624 N N . ALA A 1 103 ? 57.276 15.800 120.611 1.00 15.60 358 ALA A N 1
ATOM 625 C CA . ALA A 1 103 ? 57.890 16.978 120.019 1.00 16.69 358 ALA A CA 1
ATOM 626 C C . ALA A 1 103 ? 57.091 17.492 118.829 1.00 17.05 358 ALA A C 1
ATOM 627 O O . ALA A 1 103 ? 56.379 16.735 118.170 1.00 17.78 358 ALA A O 1
ATOM 629 N N . THR A 1 104 ? 57.217 18.787 118.564 1.00 16.79 359 THR A N 1
ATOM 630 C CA . THR A 1 104 ? 56.537 19.428 117.446 1.00 16.63 359 THR A CA 1
ATOM 631 C C . THR A 1 104 ? 57.618 20.063 116.583 1.00 16.83 359 THR A C 1
ATOM 632 O O . THR A 1 104 ? 58.637 20.530 117.099 1.00 16.70 359 THR A O 1
ATOM 636 N N . GLY A 1 105 ? 57.408 20.079 115.273 1.00 17.17 360 GLY A N 1
ATOM 637 C CA . GLY A 1 105 ? 58.423 20.642 114.402 1.00 18.54 360 GLY A CA 1
ATOM 638 C C . GLY A 1 105 ? 57.991 21.778 113.498 1.00 19.00 360 GLY A C 1
ATOM 639 O O . GLY A 1 105 ? 56.796 21.971 113.233 1.00 18.45 360 GLY A O 1
ATOM 640 N N . THR A 1 106 ? 58.979 22.546 113.047 1.00 18.11 361 THR A N 1
ATOM 641 C CA . THR A 1 106 ? 58.755 23.658 112.126 1.00 18.45 361 THR A CA 1
ATOM 642 C C . THR A 1 106 ? 59.781 23.521 111.008 1.00 18.35 361 THR A C 1
ATOM 643 O O . THR A 1 106 ? 60.866 22.968 111.217 1.00 17.17 361 THR A O 1
ATOM 647 N N . TYR A 1 107 ? 59.441 24.027 109.828 1.00 17.49 362 TYR A N 1
ATOM 648 C CA . TYR A 1 107 ? 60.328 23.941 108.678 1.00 17.91 362 TYR A CA 1
ATOM 649 C C . TYR A 1 107 ? 60.821 25.302 108.186 1.00 17.92 362 TYR A C 1
ATOM 650 O O . TYR A 1 107 ? 60.053 26.254 108.082 1.00 17.98 362 TYR A O 1
ATOM 659 N N . ASP A 1 108 ? 62.114 25.366 107.879 1.00 19.19 363 ASP A N 1
ATOM 660 C CA . ASP A 1 108 ? 62.770 26.581 107.387 1.00 21.51 363 ASP A CA 1
ATOM 661 C C . ASP A 1 108 ? 63.170 26.344 105.932 1.00 20.72 363 ASP A C 1
ATOM 662 O O . ASP A 1 108 ? 64.063 25.544 105.653 1.00 19.64 363 ASP A O 1
ATOM 667 N N . ASN A 1 109 ? 62.516 27.043 105.009 1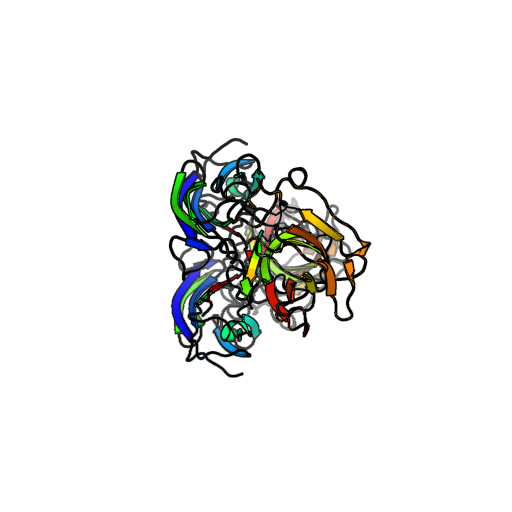.00 22.27 364 ASN A N 1
ATOM 668 C CA . ASN A 1 109 ? 62.805 26.876 103.590 1.00 23.95 364 ASN A CA 1
ATOM 669 C C . ASN A 1 109 ? 64.168 27.400 103.140 1.00 23.77 364 ASN A C 1
ATOM 670 O O . ASN A 1 109 ? 64.703 26.941 102.132 1.00 23.98 364 ASN A O 1
ATOM 675 N N . THR A 1 110 ? 64.736 28.347 103.879 1.00 24.13 365 THR A N 1
ATOM 676 C CA . THR A 1 110 ? 66.030 28.900 103.494 1.00 24.16 365 THR A CA 1
ATOM 677 C C . THR A 1 110 ? 67.172 27.897 103.603 1.00 24.07 365 THR A C 1
ATOM 678 O O . THR A 1 110 ? 68.102 27.918 102.797 1.00 23.99 365 THR A O 1
ATOM 682 N N . ASN A 1 111 ? 67.103 27.009 104.588 1.00 23.67 366 ASN A N 1
ATOM 683 C CA . ASN A 1 111 ? 68.153 26.015 104.762 1.00 24.22 366 ASN A CA 1
ATOM 684 C C . ASN A 1 111 ? 67.630 24.578 104.749 1.00 23.94 366 ASN A C 1
ATOM 685 O O . ASN A 1 111 ? 68.329 23.658 105.183 1.00 22.59 366 ASN A O 1
ATOM 690 N N . LYS A 1 112 ? 66.409 24.390 104.245 1.00 21.93 367 LYS A N 1
ATOM 691 C CA . LYS A 1 112 ? 65.788 23.067 104.173 1.00 20.18 367 LYS A CA 1
ATOM 692 C C . LYS A 1 112 ? 65.966 22.321 105.487 1.00 18.41 367 LYS A C 1
ATOM 693 O O . LYS A 1 112 ? 66.306 21.135 105.506 1.00 19.58 367 LYS A O 1
ATOM 699 N N . GLN A 1 113 ? 65.707 23.017 106.587 1.00 18.56 368 GLN A N 1
ATOM 700 C CA . GLN A 1 113 ? 65.883 22.436 107.908 1.00 18.24 368 GLN A CA 1
ATOM 701 C C . GLN A 1 113 ? 64.639 22.432 108.781 1.00 17.04 368 GLN A C 1
ATOM 702 O O . GLN A 1 113 ? 63.910 23.423 108.864 1.00 16.50 368 GLN A O 1
ATOM 708 N N . ILE A 1 114 ? 64.420 21.302 109.441 1.00 15.07 369 ILE A N 1
ATOM 709 C CA . ILE A 1 114 ? 63.296 21.143 110.349 1.00 15.32 369 ILE A CA 1
ATOM 710 C C . ILE A 1 114 ? 63.860 21.224 111.760 1.00 16.22 369 ILE A C 1
ATOM 711 O O . ILE A 1 114 ? 64.918 20.659 112.045 1.00 15.56 369 ILE A O 1
ATOM 716 N N . THR A 1 115 ? 63.162 21.930 112.639 1.00 16.28 370 THR A N 1
ATOM 717 C CA . THR A 1 115 ? 63.589 22.021 114.024 1.00 17.21 370 THR A CA 1
ATOM 718 C C . THR A 1 115 ? 62.484 21.435 114.897 1.00 17.90 370 THR A C 1
ATOM 719 O O . THR A 1 115 ? 61.332 21.866 114.822 1.00 17.86 370 THR A O 1
ATOM 723 N N . TYR A 1 116 ? 62.824 20.428 115.694 1.00 16.91 371 TYR A N 1
ATOM 724 C CA . TYR A 1 116 ? 61.845 19.833 116.592 1.00 16.04 371 TYR A CA 1
ATOM 725 C C . TYR A 1 116 ? 62.073 20.355 117.995 1.00 18.02 371 TYR A C 1
ATOM 726 O O . TYR A 1 116 ? 63.213 20.446 118.456 1.00 18.24 371 TYR A O 1
ATOM 735 N N . THR A 1 117 ? 60.983 20.708 118.666 1.00 16.94 372 THR A N 1
ATOM 736 C CA . THR A 1 117 ? 61.053 21.206 120.031 1.00 17.82 372 THR A CA 1
ATOM 737 C C . THR A 1 117 ? 60.370 20.203 120.941 1.00 17.66 372 THR A C 1
ATOM 738 O O . THR A 1 117 ? 59.197 19.879 120.750 1.00 17.28 372 THR A O 1
ATOM 742 N N . PHE A 1 118 ? 61.105 19.711 121.932 1.00 17.18 373 PHE A N 1
ATOM 743 C CA . PHE A 1 118 ? 60.554 18.731 122.854 1.00 17.86 373 PHE A CA 1
ATOM 744 C C . PHE A 1 118 ? 59.575 19.352 123.834 1.00 18.78 373 PHE A C 1
ATOM 745 O O . PHE A 1 118 ? 59.739 20.495 124.256 1.00 18.33 373 PHE A O 1
ATOM 753 N N . THR A 1 119 ? 58.550 18.578 124.179 1.00 18.62 374 THR A N 1
ATOM 754 C CA . THR A 1 119 ? 57.512 19.004 125.108 1.00 19.04 374 THR A CA 1
ATOM 755 C C . THR A 1 119 ? 57.835 18.510 126.518 1.00 20.21 374 THR A C 1
ATOM 756 O O . THR A 1 119 ? 58.889 17.919 126.751 1.00 20.39 374 THR A O 1
ATOM 760 N N . ASP A 1 120 ? 56.911 18.736 127.449 1.00 20.73 375 ASP A N 1
ATOM 761 C CA . ASP A 1 120 ? 57.084 18.298 128.833 1.00 23.06 375 ASP A CA 1
ATOM 762 C C . ASP A 1 120 ? 57.225 16.774 128.921 1.00 22.36 375 ASP A C 1
ATOM 763 O O . ASP A 1 120 ? 57.560 16.225 129.970 1.00 21.19 375 ASP A O 1
ATOM 768 N N . TYR A 1 121 ? 56.975 16.097 127.807 1.00 21.06 376 TYR A N 1
ATOM 769 C CA . TYR A 1 121 ? 57.086 14.643 127.742 1.00 20.04 376 TYR A CA 1
ATOM 770 C C . TYR A 1 121 ? 58.479 14.151 128.139 1.00 19.86 376 TYR A C 1
ATOM 771 O O . TYR A 1 121 ? 58.619 13.138 128.830 1.00 18.90 376 TYR A O 1
ATOM 780 N N . VAL A 1 122 ? 59.511 14.868 127.707 1.00 19.87 377 VAL A N 1
ATOM 781 C CA . VAL A 1 122 ? 60.876 14.452 128.006 1.00 21.41 377 VAL A CA 1
ATOM 782 C C . VAL A 1 122 ? 61.258 14.610 129.473 1.00 21.64 377 VAL A C 1
ATOM 783 O O . VAL A 1 122 ? 62.289 14.102 129.908 1.00 22.43 377 VAL A O 1
ATOM 787 N N . ASP A 1 123 ? 60.422 15.302 130.238 1.00 21.53 378 ASP A N 1
ATOM 788 C CA . ASP A 1 123 ? 60.688 15.488 131.657 1.00 24.44 378 ASP A CA 1
ATOM 789 C C . ASP A 1 123 ? 59.871 14.490 132.469 1.00 25.80 378 ASP A C 1
ATOM 790 O O . ASP A 1 123 ? 59.955 14.462 133.697 1.00 26.64 378 ASP A O 1
ATOM 795 N N . LYS A 1 124 ? 59.084 13.669 131.778 1.00 24.25 379 LYS A N 1
ATOM 796 C CA . LYS A 1 124 ? 58.254 12.674 132.449 1.00 24.59 379 LYS A CA 1
ATOM 797 C C . LYS A 1 124 ? 58.710 11.253 132.149 1.00 24.91 379 LYS A C 1
ATOM 798 O O . LYS A 1 124 ? 58.709 10.391 133.035 1.00 24.38 379 LYS A O 1
ATOM 800 N N . TYR A 1 125 ? 59.092 11.006 130.899 1.00 24.32 380 TYR A N 1
ATOM 801 C CA . TYR A 1 125 ? 59.535 9.679 130.487 1.00 24.30 380 TYR A CA 1
ATOM 802 C C . TYR A 1 125 ? 61.040 9.606 130.245 1.00 22.93 380 TYR A C 1
ATOM 803 O O . TYR A 1 125 ? 61.694 10.629 130.065 1.00 21.98 380 TYR A O 1
ATOM 812 N N . GLU A 1 126 ? 61.577 8.388 130.250 1.00 22.80 381 GLU A N 1
ATOM 813 C CA . GLU A 1 126 ? 63.002 8.161 130.013 1.00 23.84 381 GLU A CA 1
ATOM 814 C C . GLU A 1 126 ? 63.188 7.128 128.904 1.00 23.20 381 GLU A C 1
ATOM 815 O O . GLU A 1 126 ? 62.209 6.572 128.407 1.00 22.01 381 GLU A O 1
ATOM 821 N N . ASN A 1 127 ? 64.438 6.875 128.518 1.00 22.13 382 ASN A N 1
ATOM 822 C CA . ASN A 1 127 ? 64.744 5.913 127.456 1.00 23.72 382 ASN A CA 1
ATOM 823 C C . ASN A 1 127 ? 63.892 6.170 126.221 1.00 22.61 382 ASN A C 1
ATOM 824 O O . ASN A 1 127 ? 63.408 5.237 125.576 1.00 22.05 382 ASN A O 1
ATOM 829 N N . ILE A 1 128 ? 63.726 7.447 125.900 1.00 20.62 383 ILE A N 1
ATOM 830 C CA . ILE A 1 128 ? 62.932 7.866 124.756 1.00 21.14 383 ILE A CA 1
ATOM 831 C C . ILE A 1 128 ? 63.658 7.625 123.442 1.00 22.28 383 ILE A C 1
ATOM 832 O O . ILE A 1 128 ? 64.846 7.919 123.309 1.00 20.54 383 ILE A O 1
ATOM 837 N N . LYS A 1 129 ? 62.928 7.069 122.481 1.00 22.12 384 LYS A N 1
ATOM 838 C CA . LYS A 1 129 ? 63.452 6.797 121.149 1.00 22.86 384 LYS A CA 1
ATOM 839 C C . LYS A 1 129 ? 62.365 7.255 120.191 1.00 21.45 384 LYS A C 1
ATOM 840 O O . LYS A 1 129 ? 61.196 7.346 120.572 1.00 22.69 384 LYS A O 1
ATOM 846 N N . ALA A 1 130 ? 62.740 7.541 118.952 1.00 20.82 385 ALA A N 1
ATOM 847 C CA . ALA A 1 130 ? 61.762 7.989 117.975 1.00 19.78 385 ALA A CA 1
ATOM 848 C C . ALA A 1 130 ? 62.168 7.614 116.567 1.00 19.89 385 ALA A C 1
ATOM 849 O O . ALA A 1 130 ? 63.337 7.351 116.289 1.00 19.19 385 ALA A O 1
ATOM 851 N N . HIS A 1 131 ? 61.190 7.582 115.676 1.00 18.17 386 HIS A N 1
ATOM 852 C CA . HIS A 1 131 ? 61.461 7.273 114.291 1.00 18.52 386 HIS A CA 1
ATOM 853 C C . HIS A 1 131 ? 60.666 8.206 113.410 1.00 17.69 386 HIS A C 1
ATOM 854 O O . HIS A 1 131 ? 59.478 8.433 113.637 1.00 18.41 386 HIS A O 1
ATOM 861 N N . LEU A 1 132 ? 61.340 8.752 112.408 1.00 16.57 387 LEU A N 1
ATOM 862 C CA . LEU A 1 132 ? 60.712 9.664 111.470 1.00 16.87 387 LEU A CA 1
ATOM 863 C C . LEU A 1 132 ? 60.761 9.055 110.077 1.00 17.05 387 LEU A C 1
ATOM 864 O O . LEU A 1 132 ? 61.746 8.414 109.705 1.00 16.62 387 LEU A O 1
ATOM 869 N N . LYS A 1 133 ? 59.685 9.242 109.321 1.00 15.29 388 LYS A N 1
ATOM 870 C CA . LYS A 1 133 ? 59.613 8.775 107.944 1.00 16.71 388 LYS A CA 1
ATOM 871 C C . LYS A 1 133 ? 59.139 10.036 107.242 1.00 17.00 388 LYS A C 1
ATOM 872 O O . LYS A 1 133 ? 57.955 10.370 107.283 1.00 19.83 388 LYS A O 1
ATOM 878 N N . LEU A 1 134 ? 60.076 10.748 106.623 1.00 16.08 389 LEU A N 1
ATOM 879 C CA . LEU A 1 134 ? 59.759 12.003 105.966 1.00 16.36 389 LEU A CA 1
ATOM 880 C C . LEU A 1 134 ? 59.818 11.937 104.450 1.00 17.26 389 LEU A C 1
ATOM 881 O O . LEU A 1 134 ? 60.806 11.487 103.869 1.00 15.95 389 LEU A O 1
ATOM 886 N N . THR A 1 135 ? 58.752 12.395 103.808 1.00 15.99 390 THR A N 1
ATOM 887 C CA . THR A 1 135 ? 58.720 12.408 102.358 1.00 15.16 390 THR A CA 1
ATOM 888 C C . THR A 1 135 ? 59.336 13.723 101.881 1.00 15.89 390 THR A C 1
ATOM 889 O O . THR A 1 135 ? 59.467 14.689 102.651 1.00 14.62 390 THR A O 1
ATOM 893 N N . SER A 1 136 ? 59.735 13.747 100.614 1.00 15.35 391 SER A N 1
ATOM 894 C CA . SER A 1 136 ? 60.325 14.936 100.014 1.00 15.54 391 SER A CA 1
ATOM 895 C C . SER A 1 136 ? 60.348 14.739 98.505 1.00 16.01 391 SER A C 1
ATOM 896 O O . SER A 1 136 ? 60.241 13.613 98.021 1.00 16.71 391 SER A O 1
ATOM 899 N N . TYR A 1 137 ? 60.466 15.836 97.765 1.00 13.86 392 TYR A N 1
ATOM 900 C CA . TYR A 1 137 ? 60.508 15.776 96.310 1.00 14.35 392 TYR A CA 1
ATOM 901 C C . TYR A 1 137 ? 61.673 16.613 95.793 1.00 14.90 392 TYR A C 1
ATOM 902 O O . TYR A 1 137 ? 62.205 17.456 96.509 1.00 13.20 392 TYR A O 1
ATOM 911 N N . ILE A 1 138 ? 62.062 16.375 94.546 1.00 15.88 393 ILE A N 1
ATOM 912 C CA . ILE A 1 138 ? 63.134 17.146 93.935 1.00 15.94 393 ILE A CA 1
ATOM 913 C C . ILE A 1 138 ? 62.682 18.605 93.874 1.00 16.63 393 ILE A C 1
ATOM 914 O O . ILE A 1 138 ? 61.539 18.889 93.515 1.00 15.38 393 ILE A O 1
ATOM 919 N N . ASP A 1 139 ? 63.578 19.521 94.233 1.00 16.05 394 ASP A N 1
ATOM 920 C CA . ASP A 1 139 ? 63.289 20.950 94.191 1.00 15.75 394 ASP A CA 1
ATOM 921 C C . ASP A 1 139 ? 63.613 21.386 92.762 1.00 15.48 394 ASP A C 1
ATOM 922 O O . ASP A 1 139 ? 64.781 21.526 92.395 1.00 14.44 394 ASP A O 1
ATOM 927 N N . LYS A 1 140 ? 62.574 21.589 91.956 1.00 14.73 395 LYS A N 1
ATOM 928 C CA . LYS A 1 140 ? 62.763 21.971 90.561 1.00 16.67 395 LYS A CA 1
ATOM 929 C C . LYS A 1 140 ? 63.597 23.230 90.336 1.00 17.35 395 LYS A C 1
ATOM 930 O O . LYS A 1 140 ? 64.244 23.355 89.296 1.00 17.36 395 LYS A O 1
ATOM 936 N N . SER A 1 141 ? 63.600 24.157 91.292 1.00 17.66 396 SER A N 1
ATOM 937 C CA . SER A 1 141 ? 64.394 25.371 91.119 1.00 19.08 396 SER A CA 1
ATOM 938 C C . SER A 1 141 ? 65.885 25.067 91.212 1.00 20.08 396 SER A C 1
ATOM 939 O O . SER A 1 141 ? 66.701 25.800 90.660 1.00 19.41 396 SER A O 1
ATOM 942 N N . LYS A 1 142 ? 66.241 23.993 91.910 1.00 19.61 397 LYS A N 1
ATOM 943 C CA . LYS A 1 142 ? 67.650 23.620 92.058 1.00 20.80 397 LYS A CA 1
ATOM 944 C C . LYS A 1 142 ? 68.087 22.635 90.984 1.00 19.98 397 LYS A C 1
ATOM 945 O O . LYS A 1 142 ? 69.276 22.515 90.692 1.00 19.54 397 LYS A O 1
ATOM 951 N N . VAL A 1 143 ? 67.124 21.931 90.396 1.00 19.16 398 VAL A N 1
ATOM 952 C CA . VAL A 1 143 ? 67.419 20.929 89.371 1.00 18.66 398 VAL A CA 1
ATOM 953 C C . VAL A 1 143 ? 66.604 21.178 88.097 1.00 19.27 398 VAL A C 1
ATOM 954 O O . VAL A 1 143 ? 65.637 20.471 87.816 1.00 17.39 398 VAL A O 1
ATOM 958 N N . PRO A 1 144 ? 66.991 22.183 87.305 1.00 19.39 399 PRO A N 1
ATOM 959 C CA . PRO A 1 144 ? 66.264 22.493 86.071 1.00 19.26 399 PRO A CA 1
ATOM 960 C C . PRO A 1 144 ? 66.495 21.512 84.925 1.00 19.57 399 PRO A C 1
ATOM 961 O O . PRO A 1 144 ? 65.681 21.419 84.003 1.00 20.08 399 PRO A O 1
ATOM 965 N N . ASN A 1 145 ? 67.587 20.760 85.000 1.00 18.57 400 ASN A N 1
ATOM 966 C CA . ASN A 1 145 ? 67.953 19.855 83.917 1.00 18.37 400 ASN A CA 1
ATOM 967 C C . ASN A 1 145 ? 67.730 18.358 84.081 1.00 18.20 400 ASN A C 1
ATOM 968 O O . ASN A 1 145 ? 67.880 17.796 85.165 1.00 18.36 400 ASN A O 1
ATOM 973 N N . ASN A 1 146 ? 67.379 17.716 82.973 1.00 18.32 401 ASN A N 1
ATOM 974 C CA . ASN A 1 146 ? 67.169 16.278 82.951 1.00 18.55 401 ASN A CA 1
ATOM 975 C C . ASN A 1 146 ? 68.522 15.600 83.130 1.00 20.17 401 ASN A C 1
ATOM 976 O O . ASN A 1 146 ? 69.558 16.181 82.804 1.00 20.05 401 ASN A O 1
ATOM 981 N N . ASN A 1 147 ? 68.501 14.379 83.656 1.00 21.51 402 ASN A N 1
ATOM 982 C CA . ASN A 1 147 ? 69.711 13.585 83.874 1.00 22.95 402 ASN A CA 1
ATOM 983 C C . ASN A 1 147 ? 70.752 14.236 84.779 1.00 22.51 402 ASN A C 1
ATOM 984 O O . ASN A 1 147 ? 71.957 14.146 84.522 1.00 21.46 402 ASN A O 1
ATOM 989 N N . THR A 1 148 ? 70.287 14.890 85.839 1.00 19.63 403 THR A N 1
ATOM 990 C CA . THR A 1 148 ? 71.193 15.536 86.780 1.00 19.54 403 THR A CA 1
ATOM 991 C C . THR A 1 148 ? 71.515 14.544 87.889 1.00 20.18 403 THR A C 1
ATOM 992 O O . THR A 1 148 ? 70.627 14.141 88.634 1.00 18.61 403 THR A O 1
ATOM 996 N N . LYS A 1 149 ? 72.780 14.143 87.982 1.00 20.55 404 LYS A N 1
ATOM 997 C CA . LYS A 1 149 ? 73.211 13.196 89.013 1.00 22.34 404 LYS A CA 1
ATOM 998 C C . LYS A 1 149 ? 73.478 13.963 90.299 1.00 22.63 404 LYS A C 1
ATOM 999 O O . LYS A 1 149 ? 74.201 14.963 90.306 1.00 21.31 404 LYS A O 1
ATOM 1005 N N . LEU A 1 150 ? 72.894 13.487 91.390 1.00 22.00 405 LEU A N 1
ATOM 1006 C CA . LEU A 1 150 ? 73.042 14.149 92.670 1.00 22.30 405 LEU A CA 1
ATOM 1007 C C . LEU A 1 150 ? 73.481 13.199 93.763 1.00 22.05 405 LEU A C 1
ATOM 1008 O O . LEU A 1 150 ? 73.122 12.026 93.769 1.00 21.54 405 LEU A O 1
ATOM 1013 N N . ASP A 1 151 ? 74.277 13.717 94.683 1.00 23.55 406 ASP A N 1
ATOM 1014 C CA . ASP A 1 151 ? 74.694 12.928 95.828 1.00 23.45 406 ASP A CA 1
ATOM 1015 C C . ASP A 1 151 ? 73.855 13.593 96.906 1.00 21.50 406 ASP A C 1
ATOM 1016 O O . ASP A 1 151 ? 74.288 14.567 97.514 1.00 20.51 406 ASP A O 1
ATOM 1021 N N . VAL A 1 152 ? 72.637 13.097 97.107 1.00 20.71 407 VAL A N 1
ATOM 1022 C CA . VAL A 1 152 ? 71.742 13.683 98.096 1.00 19.78 407 VAL A CA 1
ATOM 1023 C C . VAL A 1 152 ? 72.099 13.280 99.514 1.00 20.16 407 VAL A C 1
ATOM 1024 O O . VAL A 1 152 ? 72.442 12.130 99.789 1.00 19.96 407 VAL A O 1
ATOM 1028 N N . GLU A 1 153 ? 71.996 14.251 100.411 1.00 18.42 408 GLU A N 1
ATOM 1029 C CA . GLU A 1 153 ? 72.336 14.058 101.806 1.00 18.33 408 GLU A CA 1
ATOM 1030 C C . GLU A 1 153 ? 71.234 14.536 102.733 1.00 16.39 408 GLU A C 1
ATOM 1031 O O . GLU A 1 153 ? 70.744 15.662 102.603 1.00 17.67 408 GLU A O 1
ATOM 1037 N N . TYR A 1 154 ? 70.842 13.668 103.657 1.00 17.22 409 TYR A N 1
ATOM 1038 C CA . TYR A 1 154 ? 69.834 14.002 104.653 1.00 16.11 409 TYR A CA 1
ATOM 1039 C C . TYR A 1 154 ? 70.520 13.849 106.007 1.00 16.97 409 TYR A C 1
ATOM 1040 O O . TYR A 1 154 ? 71.409 13.006 106.169 1.00 16.88 409 TYR A O 1
ATOM 1049 N N . LYS A 1 155 ? 70.094 14.652 106.979 1.00 17.49 410 LYS A N 1
ATOM 1050 C CA . LYS A 1 155 ? 70.709 14.634 108.297 1.00 19.47 410 LYS A CA 1
ATOM 1051 C C . LYS A 1 155 ? 69.718 14.705 109.448 1.00 19.99 410 LYS A C 1
ATOM 1052 O O . LYS A 1 155 ? 68.603 15.208 109.309 1.00 19.58 410 LYS A O 1
ATOM 1058 N N . THR A 1 156 ? 70.144 14.180 110.587 1.00 19.26 411 THR A N 1
ATOM 1059 C CA . THR A 1 156 ? 69.360 14.232 111.807 1.00 18.12 411 THR A CA 1
ATOM 1060 C C . THR A 1 156 ? 70.398 14.459 112.885 1.00 17.79 411 THR A C 1
ATOM 1061 O O . THR A 1 156 ? 71.382 13.720 112.969 1.00 15.69 411 THR A O 1
ATOM 1065 N N . ALA A 1 157 ? 70.182 15.492 113.693 1.00 17.43 412 ALA A N 1
ATOM 1066 C CA . ALA A 1 157 ? 71.113 15.833 114.750 1.00 17.59 412 ALA A CA 1
ATOM 1067 C C . ALA A 1 157 ? 72.465 16.027 114.071 1.00 18.25 412 ALA A C 1
ATOM 1068 O O . ALA A 1 157 ? 72.566 16.784 113.100 1.00 17.16 412 ALA A O 1
ATOM 1070 N N . LEU A 1 158 ? 73.487 15.329 114.552 1.00 17.40 413 LEU A N 1
ATOM 1071 C CA . LEU A 1 158 ? 74.827 15.453 113.989 1.00 19.14 413 LEU A CA 1
ATOM 1072 C C . LEU A 1 158 ? 75.221 14.262 113.117 1.00 20.35 413 LEU A C 1
ATOM 1073 O O . LEU A 1 158 ? 76.406 14.024 112.873 1.00 18.17 413 LEU A O 1
ATOM 1078 N N . SER A 1 159 ? 74.223 13.518 112.644 1.00 18.86 414 SER A N 1
ATOM 1079 C CA . SER A 1 159 ? 74.473 12.357 111.793 1.00 21.06 414 SER A CA 1
ATOM 1080 C C . SER A 1 159 ? 73.911 12.591 110.399 1.00 21.51 414 SER A C 1
ATOM 1081 O O . SER A 1 159 ? 73.011 13.407 110.217 1.00 21.89 414 SER A O 1
ATOM 1084 N N . SER A 1 160 ? 74.443 11.878 109.414 1.00 21.83 415 SER A N 1
ATOM 1085 C CA . SER A 1 160 ? 73.969 12.036 108.047 1.00 21.81 415 SER A CA 1
ATOM 1086 C C . SER A 1 160 ? 74.027 10.732 107.270 1.00 20.72 415 SER A C 1
ATOM 1087 O O . SER A 1 160 ? 74.606 9.742 107.721 1.00 18.84 415 SER A O 1
ATOM 1090 N N . VAL A 1 161 ? 73.402 10.746 106.098 1.00 19.23 416 VAL A N 1
ATOM 1091 C CA . VAL A 1 161 ? 73.373 9.598 105.208 1.00 19.90 416 VAL A CA 1
ATOM 1092 C C . VAL A 1 161 ? 73.303 10.149 103.788 1.00 20.78 416 VAL A C 1
ATOM 1093 O O . VAL A 1 161 ? 72.656 11.167 103.546 1.00 19.24 416 VAL A O 1
ATOM 1097 N N . ASN A 1 162 ? 73.988 9.488 102.859 1.00 20.98 417 ASN A N 1
ATOM 1098 C CA . ASN A 1 162 ? 74.014 9.925 101.465 1.00 21.53 417 ASN A CA 1
ATOM 1099 C C . ASN A 1 162 ? 73.515 8.845 100.517 1.00 21.45 417 ASN A C 1
ATOM 1100 O O . ASN A 1 162 ? 73.500 7.660 100.850 1.00 21.75 417 ASN A O 1
ATOM 1105 N N . LYS A 1 163 ? 73.107 9.266 99.326 1.00 21.81 418 LYS A N 1
ATOM 1106 C CA . LYS A 1 163 ? 72.636 8.339 98.307 1.00 20.90 418 LYS A CA 1
ATOM 1107 C C . LYS A 1 163 ? 72.738 9.017 96.952 1.00 21.51 418 LYS A C 1
ATOM 1108 O O . LYS A 1 163 ? 72.288 10.149 96.779 1.00 22.38 418 LYS A O 1
ATOM 1114 N N . THR A 1 164 ? 73.336 8.325 95.992 1.00 21.02 419 THR A N 1
ATOM 1115 C CA . THR A 1 164 ? 73.489 8.874 94.655 1.00 21.51 419 THR A CA 1
ATOM 1116 C C . THR A 1 164 ? 72.281 8.517 93.801 1.00 20.84 419 THR A C 1
ATOM 1117 O O . THR A 1 164 ? 71.871 7.360 93.735 1.00 22.24 419 THR A O 1
ATOM 1121 N N . ILE A 1 165 ? 71.701 9.521 93.160 1.00 21.69 420 ILE A N 1
ATOM 1122 C CA . ILE A 1 165 ? 70.547 9.300 92.297 1.00 22.81 420 ILE A CA 1
ATOM 1123 C C . ILE A 1 165 ? 70.604 10.259 91.122 1.00 21.38 420 ILE A C 1
ATOM 1124 O O . ILE A 1 165 ? 71.269 11.290 91.179 1.00 22.32 420 ILE A O 1
ATOM 1129 N N . THR A 1 166 ? 69.908 9.907 90.051 1.00 20.74 421 THR A N 1
ATOM 1130 C CA . THR A 1 166 ? 69.859 10.758 88.880 1.00 19.33 421 THR A CA 1
ATOM 1131 C C . THR A 1 166 ? 68.418 11.219 88.715 1.00 18.10 421 THR A C 1
ATOM 1132 O O . THR A 1 166 ? 67.490 10.420 88.812 1.00 17.63 421 THR A O 1
ATOM 1136 N N . VAL A 1 167 ? 68.234 12.515 88.495 1.00 17.74 422 VAL A N 1
ATOM 1137 C CA . VAL A 1 167 ? 66.892 13.054 88.309 1.00 17.31 422 VAL A CA 1
ATOM 1138 C C . VAL A 1 167 ? 66.547 13.000 86.832 1.00 17.22 422 VAL A C 1
ATOM 1139 O O . VAL A 1 167 ? 67.295 13.500 85.990 1.00 18.75 422 VAL A O 1
ATOM 1143 N N . GLU A 1 168 ? 65.414 12.382 86.522 1.00 15.76 423 GLU A N 1
ATOM 1144 C CA . GLU A 1 168 ? 64.959 12.263 85.151 1.00 17.32 423 GLU A CA 1
ATOM 1145 C C . GLU A 1 168 ? 63.619 12.960 84.967 1.00 16.66 423 GLU A C 1
ATOM 1146 O O . GLU A 1 168 ? 62.696 12.767 85.755 1.00 15.62 423 GLU A O 1
ATOM 1152 N N . TYR A 1 169 ? 63.532 13.787 83.934 1.00 16.56 424 TYR A N 1
ATOM 1153 C CA . TYR A 1 169 ? 62.306 14.511 83.631 1.00 16.36 424 TYR A CA 1
ATOM 1154 C C . TYR A 1 169 ? 61.664 13.924 82.380 1.00 17.42 424 TYR A C 1
ATOM 1155 O O . TYR A 1 169 ? 62.295 13.162 81.646 1.00 17.86 424 TYR A O 1
ATOM 1164 N N . GLN A 1 170 ? 60.408 14.285 82.142 1.00 15.53 425 GLN A N 1
ATOM 1165 C CA . GLN A 1 170 ? 59.655 13.772 81.007 1.00 15.81 425 GLN A CA 1
ATOM 1166 C C . GLN A 1 170 ? 60.072 14.356 79.670 1.00 16.44 425 GLN A C 1
ATOM 1167 O O . GLN A 1 170 ? 60.829 15.330 79.595 1.00 18.18 425 GLN A O 1
ATOM 1173 N N . LYS A 1 171 ? 59.544 13.750 78.613 1.00 17.61 426 LYS A N 1
ATOM 1174 C CA . LYS A 1 171 ? 59.808 14.174 77.245 1.00 20.10 426 LYS A CA 1
ATOM 1175 C C . LYS A 1 171 ? 58.485 14.575 76.604 1.00 18.69 426 LYS A C 1
ATOM 1176 O O . LYS A 1 171 ? 57.416 14.170 77.054 1.00 18.58 426 LYS A O 1
ATOM 1182 N N . PRO A 1 172 ? 58.541 15.367 75.529 1.00 18.57 427 PRO A N 1
ATOM 1183 C CA . PRO A 1 172 ? 57.302 15.782 74.871 1.00 19.56 427 PRO A CA 1
ATOM 1184 C C . PRO A 1 172 ? 56.635 14.645 74.104 1.00 19.55 427 PRO A C 1
ATOM 1185 O O . PRO A 1 172 ? 57.287 13.671 73.718 1.00 18.96 427 PRO A O 1
ATOM 1189 N N . ASN A 1 173 ? 55.324 14.757 73.922 1.00 19.05 428 ASN A N 1
ATOM 1190 C CA . ASN A 1 173 ? 54.565 13.773 73.164 1.00 20.39 428 ASN A CA 1
ATOM 1191 C C . ASN A 1 173 ? 54.428 14.460 71.818 1.00 20.55 428 ASN A C 1
ATOM 1192 O O . ASN A 1 173 ? 54.072 15.637 71.764 1.00 20.01 428 ASN A O 1
ATOM 1197 N N . GLU A 1 174 ? 54.734 13.752 70.735 1.00 21.10 429 GLU A N 1
ATOM 1198 C CA . GLU A 1 174 ? 54.654 14.358 69.413 1.00 22.17 429 GLU A CA 1
ATOM 1199 C C . GLU A 1 174 ? 53.970 13.481 68.375 1.00 22.16 429 GLU A C 1
ATOM 1200 O O . GLU A 1 174 ? 53.975 12.255 68.472 1.00 20.73 429 GLU A O 1
ATOM 1206 N N . ASN A 1 175 ? 53.379 14.132 67.380 1.00 21.30 430 ASN A N 1
ATOM 1207 C CA . ASN A 1 175 ? 52.681 13.455 66.296 1.00 20.47 430 ASN A CA 1
ATOM 1208 C C . ASN A 1 175 ? 52.838 14.402 65.115 1.00 21.37 430 ASN A C 1
ATOM 1209 O O . ASN A 1 175 ? 52.095 15.372 64.984 1.00 18.62 430 ASN A O 1
ATOM 1214 N N . ARG A 1 176 ? 53.816 14.118 64.262 1.00 21.33 431 ARG A N 1
ATOM 1215 C CA . ARG A 1 176 ? 54.110 14.984 63.129 1.00 21.17 431 ARG A CA 1
ATOM 1216 C C . ARG A 1 176 ? 54.576 16.299 63.756 1.00 19.59 431 ARG A C 1
ATOM 1217 O O . ARG A 1 176 ? 55.424 16.287 64.647 1.00 19.10 431 ARG A O 1
ATOM 1225 N N . THR A 1 177 ? 54.013 17.424 63.327 1.00 18.10 432 THR A N 1
ATOM 1226 C CA . THR A 1 177 ? 54.423 18.716 63.873 1.00 17.47 432 THR A CA 1
ATOM 1227 C C . THR A 1 177 ? 53.835 19.043 65.245 1.00 15.96 432 THR A C 1
ATOM 1228 O O . THR A 1 177 ? 54.316 19.954 65.922 1.00 14.70 432 THR A O 1
ATOM 1232 N N . ALA A 1 178 ? 52.798 18.318 65.654 1.00 15.42 433 ALA A N 1
ATOM 1233 C CA . ALA A 1 178 ? 52.197 18.562 66.962 1.00 16.32 433 ALA A CA 1
ATOM 1234 C C . ALA A 1 178 ? 53.111 17.973 68.033 1.00 15.65 433 ALA A C 1
ATOM 1235 O O . ALA A 1 178 ? 53.469 16.801 67.965 1.00 16.43 433 ALA A O 1
ATOM 1237 N N . ASN A 1 179 ? 53.503 18.787 69.009 1.00 14.53 434 ASN A N 1
ATOM 1238 C CA . ASN A 1 179 ? 54.378 18.315 70.078 1.00 15.11 434 ASN A CA 1
ATOM 1239 C C . ASN A 1 179 ? 54.234 19.204 71.307 1.00 14.94 434 ASN A C 1
ATOM 1240 O O . ASN A 1 179 ? 54.223 20.431 71.197 1.00 16.56 434 ASN A O 1
ATOM 1245 N N . LEU A 1 180 ? 54.121 18.579 72.477 1.00 14.22 435 LEU A N 1
ATOM 1246 C CA . LEU A 1 180 ? 53.947 19.326 73.717 1.00 15.17 435 LEU A CA 1
ATOM 1247 C C . LEU A 1 180 ? 54.223 18.473 74.948 1.00 14.80 435 LEU A C 1
ATOM 1248 O O . LEU A 1 180 ? 54.482 17.275 74.855 1.00 15.87 435 LEU A O 1
ATOM 1253 N N . GLN A 1 181 ? 54.159 19.128 76.101 1.00 15.35 436 GLN A N 1
ATOM 1254 C CA . GLN A 1 181 ? 54.293 18.485 77.401 1.00 14.74 436 GLN A CA 1
ATOM 1255 C C . GLN A 1 181 ? 53.738 19.464 78.428 1.00 14.64 436 GLN A C 1
ATOM 1256 O O . GLN A 1 181 ? 53.602 20.665 78.155 1.00 14.07 436 GLN A O 1
ATOM 1262 N N . SER A 1 182 ? 53.384 18.957 79.601 1.00 13.87 437 SER A N 1
ATOM 1263 C CA . SER A 1 182 ? 52.826 19.817 80.628 1.00 13.46 437 SER A CA 1
ATOM 1264 C C . SER A 1 182 ? 53.052 19.241 82.012 1.00 13.97 437 SER A C 1
ATOM 1265 O O . SER A 1 182 ? 53.322 18.052 82.161 1.00 13.65 437 SER A O 1
ATOM 1268 N N . MET A 1 183 ? 52.936 20.091 83.023 1.00 13.63 438 MET A N 1
ATOM 1269 C CA . MET A 1 183 ? 53.123 19.654 84.396 1.00 13.47 438 MET A CA 1
ATOM 1270 C C . MET A 1 183 ? 52.372 20.577 85.343 1.00 13.51 438 MET A C 1
ATOM 1271 O O . MET A 1 183 ? 52.280 21.782 85.105 1.00 12.19 438 MET A O 1
ATOM 1276 N N . PHE A 1 184 ? 51.800 20.004 86.396 1.00 14.36 439 PHE A N 1
ATOM 1277 C CA . PHE A 1 184 ? 51.122 20.813 87.395 1.00 13.76 439 PHE A CA 1
ATOM 1278 C C . PHE A 1 184 ? 52.288 21.418 88.167 1.00 15.33 439 PHE A C 1
ATOM 1279 O O . PHE A 1 184 ? 53.264 20.727 88.476 1.00 13.90 439 PHE A O 1
ATOM 1287 N N . THR A 1 185 ? 52.209 22.711 88.452 1.00 16.15 440 THR A N 1
ATOM 1288 C CA . THR A 1 185 ? 53.293 23.373 89.161 1.00 14.57 440 THR A CA 1
ATOM 1289 C C . THR A 1 185 ? 52.871 24.058 90.456 1.00 16.81 440 THR A C 1
ATOM 1290 O O . THR A 1 185 ? 53.688 24.695 91.119 1.00 17.59 440 THR A O 1
ATOM 1294 N N . ASN A 1 186 ? 51.594 23.927 90.808 1.00 15.62 441 ASN A N 1
ATOM 1295 C CA . ASN A 1 186 ? 51.069 24.478 92.053 1.00 16.35 441 ASN A CA 1
ATOM 1296 C C . ASN A 1 186 ? 49.662 23.987 92.336 1.00 15.72 441 ASN A C 1
ATOM 1297 O O . ASN A 1 186 ? 48.927 23.632 91.423 1.00 14.65 441 ASN A O 1
ATOM 1302 N N . ILE A 1 187 ? 49.310 23.947 93.617 1.00 16.18 442 ILE A N 1
ATOM 1303 C CA . ILE A 1 187 ? 47.959 23.606 94.033 1.00 16.71 442 ILE A CA 1
ATOM 1304 C C . ILE A 1 187 ? 47.659 24.487 95.241 1.00 18.14 442 ILE A C 1
ATOM 1305 O O . ILE A 1 187 ? 48.507 24.668 96.121 1.00 17.45 442 ILE A O 1
ATOM 1310 N N . ASP A 1 188 ? 46.468 25.076 95.240 1.00 17.27 443 ASP A N 1
ATOM 1311 C CA . ASP A 1 188 ? 46.006 25.928 96.326 1.00 18.34 443 ASP A CA 1
ATOM 1312 C C . ASP A 1 188 ? 44.804 25.184 96.895 1.00 18.33 443 ASP A C 1
ATOM 1313 O O . ASP A 1 188 ? 43.706 25.274 96.349 1.00 18.47 443 ASP A O 1
ATOM 1318 N N . THR A 1 189 ? 45.011 24.439 97.976 1.00 19.51 444 THR A N 1
ATOM 1319 C CA . THR A 1 189 ? 43.926 23.664 98.574 1.00 21.67 444 THR A CA 1
ATOM 1320 C C . THR A 1 189 ? 42.902 24.531 99.298 1.00 23.81 444 THR A C 1
ATOM 1321 O O . THR A 1 189 ? 41.778 24.093 99.544 1.00 24.71 444 THR A O 1
ATOM 1325 N N . LYS A 1 190 ? 43.292 25.756 99.637 1.00 23.99 445 LYS A N 1
ATOM 1326 C CA . LYS A 1 190 ? 42.386 26.678 100.312 1.00 27.66 445 LYS A CA 1
ATOM 1327 C C . LYS A 1 190 ? 41.383 27.235 99.305 1.00 27.83 445 LYS A C 1
ATOM 1328 O O . LYS A 1 190 ? 40.179 27.253 99.553 1.00 28.69 445 LYS A O 1
ATOM 1334 N N . ASN A 1 191 ? 41.891 27.675 98.160 1.00 27.32 446 ASN A N 1
ATOM 1335 C CA . ASN A 1 191 ? 41.053 28.252 97.119 1.00 25.24 446 ASN A CA 1
ATOM 1336 C C . ASN A 1 191 ? 40.650 27.252 96.045 1.00 23.88 446 ASN A C 1
ATOM 1337 O O . ASN A 1 191 ? 39.963 27.599 95.083 1.00 23.65 446 ASN A O 1
ATOM 1342 N N . HIS A 1 192 ? 41.085 26.009 96.221 1.00 21.51 447 HIS A N 1
ATOM 1343 C CA . HIS A 1 192 ? 40.765 24.931 95.293 1.00 20.64 447 HIS A CA 1
ATOM 1344 C C . HIS A 1 192 ? 41.174 25.196 93.846 1.00 19.62 447 HIS A C 1
ATOM 1345 O O . HIS A 1 192 ? 40.352 25.094 92.930 1.00 18.16 447 HIS A O 1
ATOM 1352 N N . THR A 1 193 ? 42.442 25.538 93.633 1.00 17.32 448 THR A N 1
ATOM 1353 C CA . THR A 1 193 ? 42.928 25.780 92.278 1.00 17.06 448 THR A CA 1
ATOM 1354 C C . THR A 1 193 ? 44.220 25.012 92.039 1.00 17.21 448 THR A C 1
ATOM 1355 O O . THR A 1 193 ? 44.901 24.612 92.986 1.00 17.01 448 THR A O 1
ATOM 1359 N N . VAL A 1 194 ? 44.530 24.776 90.770 1.00 16.39 449 VAL A N 1
ATOM 1360 C CA . VAL A 1 194 ? 45.774 24.108 90.393 1.00 15.60 449 VAL A CA 1
ATOM 1361 C C . VAL A 1 194 ? 46.387 24.937 89.279 1.00 15.67 449 VAL A C 1
ATOM 1362 O O . VAL A 1 194 ? 45.684 25.631 88.546 1.00 13.35 449 VAL A O 1
ATOM 1366 N N . GLU A 1 195 ? 47.704 24.873 89.167 1.00 14.60 450 GLU A N 1
ATOM 1367 C CA . GLU A 1 195 ? 48.405 25.613 88.138 1.00 14.02 450 GLU A CA 1
ATOM 1368 C C . GLU A 1 195 ? 49.099 24.604 87.237 1.00 15.30 450 GLU A C 1
ATOM 1369 O O . GLU A 1 195 ? 49.762 23.679 87.720 1.00 15.58 450 GLU A O 1
ATOM 1375 N N . GLN A 1 196 ? 48.922 24.771 85.931 1.00 14.43 451 GLN A N 1
ATOM 1376 C CA . GLN A 1 196 ? 49.527 23.877 84.960 1.00 14.99 451 GLN A CA 1
ATOM 1377 C C . GLN A 1 196 ? 50.398 24.679 84.002 1.00 15.41 451 GLN A C 1
ATOM 1378 O O . GLN A 1 196 ? 49.948 25.663 83.413 1.00 16.65 451 GLN A O 1
ATOM 1384 N N . THR A 1 197 ? 51.649 24.250 83.872 1.00 15.39 452 THR A N 1
ATOM 1385 C CA . THR A 1 197 ? 52.616 24.889 82.992 1.00 14.09 452 THR A CA 1
ATOM 1386 C C . THR A 1 197 ? 52.713 23.990 81.771 1.00 15.17 452 THR A C 1
ATOM 1387 O O . THR A 1 197 ? 53.071 22.817 81.874 1.00 15.40 452 THR A O 1
ATOM 1391 N N . ILE A 1 198 ? 52.373 24.552 80.618 1.00 13.63 453 ILE A N 1
ATOM 1392 C CA . ILE A 1 198 ? 52.365 23.819 79.363 1.00 13.79 453 ILE A CA 1
ATOM 1393 C C . ILE A 1 198 ? 53.423 24.329 78.395 1.00 13.65 453 ILE A C 1
ATOM 1394 O O . ILE A 1 198 ? 53.558 25.533 78.197 1.00 14.34 453 ILE A O 1
ATOM 1399 N N . TYR A 1 199 ? 54.175 23.405 77.802 1.00 14.00 454 TYR A N 1
ATOM 1400 C CA . TYR A 1 199 ? 55.186 23.753 76.812 1.00 14.00 454 TYR A CA 1
ATOM 1401 C C . TYR A 1 199 ? 54.592 23.413 75.446 1.00 14.61 454 TYR A C 1
ATOM 1402 O O . TYR A 1 199 ? 54.309 22.250 75.163 1.00 13.65 454 TYR A O 1
ATOM 1411 N N . ILE A 1 200 ? 54.399 24.422 74.607 1.00 14.36 455 ILE A N 1
ATOM 1412 C CA . ILE A 1 200 ? 53.855 24.197 73.273 1.00 15.63 455 ILE A CA 1
ATOM 1413 C C . ILE A 1 200 ? 54.980 24.303 72.242 1.00 15.06 455 ILE A C 1
ATOM 1414 O O . ILE A 1 200 ? 55.715 25.287 72.221 1.00 17.17 455 ILE A O 1
ATOM 1419 N N . ASN A 1 201 ? 55.117 23.278 71.404 1.00 14.89 456 ASN A N 1
ATOM 1420 C CA . ASN A 1 201 ? 56.148 23.248 70.367 1.00 14.63 456 ASN A CA 1
ATOM 1421 C C . ASN A 1 201 ? 57.572 23.332 70.925 1.00 15.98 456 ASN A C 1
ATOM 1422 O O . ASN A 1 201 ? 58.419 24.039 70.376 1.00 15.97 456 ASN A O 1
ATOM 1427 N N . PRO A 1 202 ? 57.861 22.611 72.019 1.00 16.09 457 PRO A N 1
ATOM 1428 C CA . PRO A 1 202 ? 59.224 22.681 72.558 1.00 16.40 457 PRO A CA 1
ATOM 1429 C C . PRO A 1 202 ? 60.296 22.232 71.561 1.00 16.83 457 PRO A C 1
ATOM 1430 O O . PRO A 1 202 ? 61.451 22.661 71.645 1.00 17.11 457 PRO A O 1
ATOM 1434 N N . LEU A 1 203 ? 59.901 21.387 70.611 1.00 16.77 458 LEU A N 1
ATOM 1435 C CA . LEU A 1 203 ? 60.817 20.861 69.608 1.00 18.97 458 LEU A CA 1
ATOM 1436 C C . LEU A 1 203 ? 61.108 21.820 68.453 1.00 19.13 458 LEU A C 1
ATOM 1437 O O . LEU A 1 203 ? 61.920 21.520 67.572 1.00 18.85 458 LEU A O 1
ATOM 1442 N N . ARG A 1 204 ? 60.454 22.975 68.466 1.00 19.50 459 ARG A N 1
ATOM 1443 C CA . ARG A 1 204 ? 60.647 23.986 67.435 1.00 21.06 459 ARG A CA 1
ATOM 1444 C C . ARG A 1 204 ? 60.341 23.507 66.020 1.00 22.18 459 ARG A C 1
ATOM 1445 O O . ARG A 1 204 ? 61.092 23.788 65.086 1.00 25.43 459 ARG A O 1
ATOM 1453 N N . TYR A 1 205 ? 59.240 22.781 65.865 1.00 21.83 460 TYR A N 1
ATOM 1454 C CA . TYR A 1 205 ? 58.825 22.302 64.552 1.00 22.32 460 TYR A CA 1
ATOM 1455 C C . TYR A 1 205 ? 58.018 23.428 63.913 1.00 22.74 460 TYR A C 1
ATOM 1456 O O . TYR A 1 205 ? 57.657 24.398 64.583 1.00 23.22 460 TYR A O 1
ATOM 1465 N N . SER A 1 206 ? 57.744 23.312 62.620 1.00 22.53 461 SER A N 1
ATOM 1466 C CA . SER A 1 206 ? 56.955 24.324 61.930 1.00 22.25 461 SER A CA 1
ATOM 1467 C C . SER A 1 206 ? 55.503 23.843 62.003 1.00 21.29 461 SER A C 1
ATOM 1468 O O . SER A 1 206 ? 55.005 23.196 61.084 1.00 20.96 461 SER A O 1
ATOM 1471 N N . ALA A 1 207 ? 54.842 24.156 63.117 1.00 20.95 462 ALA A N 1
ATOM 1472 C CA . ALA A 1 207 ? 53.462 23.736 63.362 1.00 19.91 462 ALA A CA 1
ATOM 1473 C C . ALA A 1 207 ? 52.434 24.663 62.726 1.00 19.54 462 ALA A C 1
ATOM 1474 O O . ALA A 1 207 ? 52.229 25.785 63.183 1.00 19.73 462 ALA A O 1
ATOM 1476 N N . LYS A 1 208 ? 51.772 24.178 61.683 1.00 19.17 463 LYS A N 1
ATOM 1477 C CA . LYS A 1 208 ? 50.776 24.964 60.967 1.00 19.47 463 LYS A CA 1
ATOM 1478 C C . LYS A 1 208 ? 49.394 24.926 61.610 1.00 19.50 463 LYS A C 1
ATOM 1479 O O . LYS A 1 208 ? 48.969 23.893 62.125 1.00 20.19 463 LYS A O 1
ATOM 1485 N N . GLU A 1 209 ? 48.697 26.061 61.562 1.00 19.20 464 GLU A N 1
ATOM 1486 C CA . GLU A 1 209 ? 47.351 26.186 62.120 1.00 19.43 464 GLU A CA 1
ATOM 1487 C C . GLU A 1 209 ? 47.233 25.506 63.479 1.00 19.70 464 GLU A C 1
ATOM 1488 O O . GLU A 1 209 ? 46.321 24.711 63.718 1.00 20.74 464 GLU A O 1
ATOM 1494 N N . THR A 1 210 ? 48.150 25.844 64.374 1.00 19.38 465 THR A N 1
ATOM 1495 C CA . THR A 1 210 ? 48.170 25.256 65.704 1.00 17.18 465 THR A CA 1
ATOM 1496 C C . THR A 1 210 ? 47.030 25.676 66.632 1.00 17.28 465 THR A C 1
ATOM 1497 O O . THR A 1 210 ? 46.762 26.861 66.813 1.00 17.00 465 THR A O 1
ATOM 1501 N N . ASN A 1 211 ? 46.365 24.686 67.219 1.00 15.95 466 ASN A N 1
ATOM 1502 C CA . ASN A 1 211 ? 45.299 24.945 68.175 1.00 15.91 466 ASN A CA 1
ATOM 1503 C C . ASN A 1 211 ? 45.636 24.161 69.430 1.00 15.73 466 ASN A C 1
ATOM 1504 O O . ASN A 1 211 ? 46.075 23.009 69.354 1.00 15.40 466 ASN A O 1
ATOM 1509 N N . VAL A 1 212 ? 45.460 24.801 70.581 1.00 13.68 467 VAL A N 1
ATOM 1510 C CA . VAL A 1 212 ? 45.726 24.156 71.855 1.00 14.03 467 VAL A CA 1
ATOM 1511 C C . VAL A 1 212 ? 44.436 24.100 72.654 1.00 14.33 467 VAL A C 1
ATOM 1512 O O . VAL A 1 212 ? 43.827 25.132 72.944 1.00 15.28 467 VAL A O 1
ATOM 1516 N N . ASN A 1 213 ? 44.021 22.886 72.990 1.00 13.38 468 ASN A N 1
ATOM 1517 C CA . ASN A 1 213 ? 42.806 22.677 73.759 1.00 14.91 468 ASN A CA 1
ATOM 1518 C C . ASN A 1 213 ? 43.185 22.231 75.170 1.00 16.10 468 ASN A C 1
ATOM 1519 O O . ASN A 1 213 ? 44.018 21.340 75.345 1.00 15.70 468 ASN A O 1
ATOM 1524 N N . ILE A 1 214 ? 42.607 22.884 76.173 1.00 15.75 469 ILE A N 1
ATOM 1525 C CA . ILE A 1 214 ? 42.853 22.520 77.564 1.00 16.45 469 ILE A CA 1
ATOM 1526 C C . ILE A 1 214 ? 41.502 22.045 78.071 1.00 16.14 469 ILE A C 1
ATOM 1527 O O . ILE A 1 214 ? 40.507 22.769 77.981 1.00 16.37 469 ILE A O 1
ATOM 1532 N N . SER A 1 215 ? 41.469 20.825 78.595 1.00 17.10 470 SER A N 1
ATOM 1533 C CA . SER A 1 215 ? 40.221 20.236 79.059 1.00 16.97 470 SER A CA 1
ATOM 1534 C C . SER A 1 215 ? 40.249 19.752 80.496 1.00 15.98 470 SER A C 1
ATOM 1535 O O . SER A 1 215 ? 41.242 19.183 80.951 1.00 13.88 470 SER A O 1
ATOM 1538 N N . GLY A 1 216 ? 39.143 19.987 81.198 1.00 15.96 471 GLY A N 1
ATOM 1539 C CA . GLY A 1 216 ? 39.015 19.558 82.576 1.00 18.92 471 GLY A CA 1
ATOM 1540 C C . GLY A 1 216 ? 38.317 18.213 82.649 1.00 20.88 471 GLY A C 1
ATOM 1541 O O . GLY A 1 216 ? 38.118 17.667 83.731 1.00 20.88 471 GLY A O 1
ATOM 1542 N N . ASN A 1 217 ? 37.924 17.680 81.495 1.00 24.22 472 ASN A N 1
ATOM 1543 C CA . ASN A 1 217 ? 37.264 16.378 81.447 1.00 27.21 472 ASN A CA 1
ATOM 1544 C C . ASN A 1 217 ? 38.304 15.292 81.234 1.00 28.40 472 ASN A C 1
ATOM 1545 O O . ASN A 1 217 ? 38.605 14.930 80.097 1.00 31.01 472 ASN A O 1
ATOM 1550 N N . GLY A 1 218 ? 38.852 14.777 82.328 1.00 28.08 473 GLY A N 1
ATOM 1551 C CA . GLY A 1 218 ? 39.859 13.739 82.225 1.00 30.86 473 GLY A CA 1
ATOM 1552 C C . GLY A 1 218 ? 39.279 12.345 82.351 1.00 30.94 473 GLY A C 1
ATOM 1553 O O . GLY A 1 218 ? 38.118 12.177 82.723 1.00 30.44 473 GLY A O 1
ATOM 1554 N N . ASP A 1 219 ? 40.091 11.340 82.045 1.00 31.42 474 ASP A N 1
ATOM 1555 C CA . ASP A 1 219 ? 39.647 9.957 82.128 1.00 32.01 474 ASP A CA 1
ATOM 1556 C C . ASP A 1 219 ? 39.874 9.375 83.522 1.00 32.75 474 ASP A C 1
ATOM 1557 O O . ASP A 1 219 ? 39.385 8.288 83.832 1.00 34.69 474 ASP A O 1
ATOM 1559 N N . GLU A 1 220 ? 40.614 10.097 84.361 1.00 31.04 475 GLU A N 1
ATOM 1560 C CA . GLU A 1 220 ? 40.894 9.643 85.724 1.00 29.94 475 GLU A CA 1
ATOM 1561 C C . GLU A 1 220 ? 40.575 10.728 86.753 1.00 29.28 475 GLU A C 1
ATOM 1562 O O . GLU A 1 220 ? 40.560 10.476 87.961 1.00 28.32 475 GLU A O 1
ATOM 1564 N N . GLY A 1 221 ? 40.317 11.938 86.269 1.00 25.71 476 GLY A N 1
ATOM 1565 C CA . GLY A 1 221 ? 40.010 13.035 87.167 1.00 23.22 476 GLY A CA 1
ATOM 1566 C C . GLY A 1 221 ? 39.463 14.231 86.414 1.00 21.55 476 GLY A C 1
ATOM 1567 O O . GLY A 1 221 ? 39.050 14.105 85.260 1.00 21.04 476 GLY A O 1
ATOM 1568 N N . SER A 1 222 ? 39.468 15.396 87.054 1.00 19.28 477 SER A N 1
ATOM 1569 C CA . SER A 1 222 ? 38.950 16.586 86.408 1.00 19.10 477 SER A CA 1
ATOM 1570 C C . SER A 1 222 ? 39.329 17.897 87.075 1.00 18.35 477 SER A C 1
ATOM 1571 O O . SER A 1 222 ? 39.870 17.932 88.182 1.00 18.74 477 SER A O 1
ATOM 1574 N N . THR A 1 223 ? 39.033 18.974 86.357 1.00 15.03 478 THR A N 1
ATOM 1575 C CA . THR A 1 223 ? 39.224 20.341 86.826 1.00 15.27 478 THR A CA 1
ATOM 1576 C C . THR A 1 223 ? 38.047 21.094 86.220 1.00 16.39 478 THR A C 1
ATOM 1577 O O . THR A 1 223 ? 37.242 20.504 85.492 1.00 17.51 478 THR A O 1
ATOM 1581 N N . ILE A 1 224 ? 37.937 22.379 86.521 1.00 16.44 479 ILE A N 1
ATOM 1582 C CA . ILE A 1 224 ? 36.843 23.179 85.991 1.00 18.53 479 ILE A CA 1
ATOM 1583 C C . ILE A 1 224 ? 37.379 24.282 85.095 1.00 16.72 479 ILE A C 1
ATOM 1584 O O . ILE A 1 224 ? 38.158 25.125 85.535 1.00 18.12 479 ILE A O 1
ATOM 1589 N N . ILE A 1 225 ? 36.970 24.260 83.834 1.00 16.71 480 ILE A N 1
ATOM 1590 C CA . ILE A 1 225 ? 37.393 25.272 82.879 1.00 17.10 480 ILE A CA 1
ATOM 1591 C C . ILE A 1 225 ? 36.170 26.118 82.549 1.00 17.41 480 ILE A C 1
ATOM 1592 O O . ILE A 1 225 ? 35.168 25.602 82.050 1.00 20.10 480 ILE A O 1
ATOM 1597 N N . ASP A 1 226 ? 36.247 27.408 82.856 1.00 18.64 481 ASP A N 1
ATOM 1598 C CA . ASP A 1 226 ? 35.148 28.333 82.591 1.00 19.94 481 ASP A CA 1
ATOM 1599 C C . ASP A 1 226 ? 35.715 29.735 82.420 1.00 19.92 481 ASP A C 1
ATOM 1600 O O . ASP A 1 226 ? 36.928 29.886 82.250 1.00 19.67 481 ASP A O 1
ATOM 1605 N N . ASP A 1 227 ? 34.869 30.763 82.470 1.00 21.12 482 ASP A N 1
ATOM 1606 C CA . ASP A 1 227 ? 35.384 32.115 82.269 1.00 23.32 482 ASP A CA 1
ATOM 1607 C C . ASP A 1 227 ? 36.234 32.649 83.420 1.00 22.64 482 ASP A C 1
ATOM 1608 O O . ASP A 1 227 ? 36.746 33.762 83.347 1.00 24.76 482 ASP A O 1
ATOM 1613 N N . SER A 1 228 ? 36.406 31.851 84.470 1.00 21.55 483 SER A N 1
ATOM 1614 C CA . SER A 1 228 ? 37.226 32.268 85.607 1.00 21.55 483 SER A CA 1
ATOM 1615 C C . SER A 1 228 ? 38.648 31.736 85.424 1.00 20.91 483 SER A C 1
ATOM 1616 O O . SER A 1 228 ? 39.577 32.162 86.108 1.00 20.09 483 SER A O 1
ATOM 1619 N N . THR A 1 229 ? 38.808 30.801 84.498 1.00 19.61 484 THR A N 1
ATOM 1620 C CA . THR A 1 229 ? 40.115 30.208 84.225 1.00 18.33 484 THR A CA 1
ATOM 1621 C C . THR A 1 229 ? 41.081 31.292 83.770 1.00 19.38 484 THR A C 1
ATOM 1622 O O . THR A 1 229 ? 40.763 32.087 82.894 1.00 18.62 484 THR A O 1
ATOM 1626 N N . ILE A 1 230 ? 42.264 31.326 84.374 1.00 19.35 485 ILE A N 1
ATOM 1627 C CA . ILE A 1 230 ? 43.254 32.334 84.025 1.00 19.20 485 ILE A CA 1
ATOM 1628 C C . ILE A 1 230 ? 44.317 31.717 83.132 1.00 19.22 485 ILE A C 1
ATOM 1629 O O . ILE A 1 230 ? 44.989 30.768 83.526 1.00 18.67 485 ILE A O 1
ATOM 1634 N N . ILE A 1 231 ? 44.461 32.263 81.930 1.00 16.92 486 ILE A N 1
ATOM 1635 C CA . ILE A 1 231 ? 45.423 31.760 80.960 1.00 17.57 486 ILE A CA 1
ATOM 1636 C C . ILE A 1 231 ? 46.402 32.853 80.536 1.00 19.09 4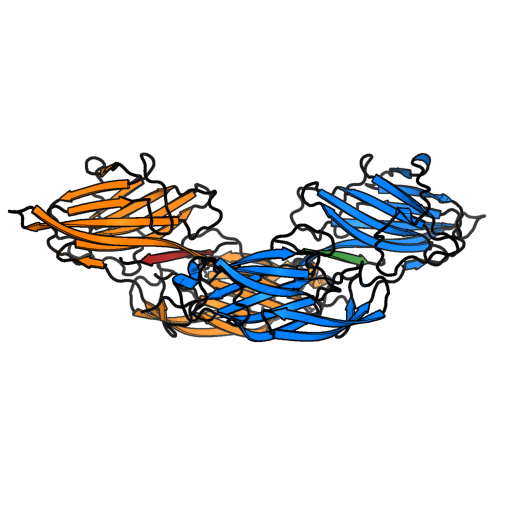86 ILE A C 1
ATOM 1637 O O . ILE A 1 231 ? 45.995 33.955 80.161 1.00 17.97 486 ILE A O 1
ATOM 1642 N N . LYS A 1 232 ? 47.693 32.541 80.610 1.00 17.53 487 LYS A N 1
ATOM 1643 C CA . LYS A 1 232 ? 48.734 33.473 80.209 1.00 17.84 487 LYS A CA 1
ATOM 1644 C C . LYS A 1 232 ? 49.617 32.711 79.230 1.00 17.61 487 LYS A C 1
ATOM 1645 O O . LYS A 1 232 ? 49.877 31.526 79.420 1.00 17.13 487 LYS A O 1
ATOM 1651 N N . VAL A 1 233 ? 50.064 33.383 78.177 1.00 17.65 488 VAL A N 1
ATOM 1652 C CA . VAL A 1 233 ? 50.910 32.740 77.183 1.00 17.38 488 VAL A CA 1
ATOM 1653 C C . VAL A 1 233 ? 52.193 33.544 76.993 1.00 18.90 488 VAL A C 1
ATOM 1654 O O . VAL A 1 233 ? 52.162 34.776 76.912 1.00 18.36 488 VAL A O 1
ATOM 1658 N N . TYR A 1 234 ? 53.320 32.844 76.924 1.00 18.17 489 TYR A N 1
ATOM 1659 C CA . TYR A 1 234 ? 54.609 33.500 76.753 1.00 18.18 489 TYR A CA 1
ATOM 1660 C C . TYR A 1 234 ? 55.362 32.889 75.578 1.00 18.83 489 TYR A C 1
ATOM 1661 O O . TYR A 1 234 ? 55.254 31.692 75.313 1.00 17.27 489 TYR A O 1
ATOM 1670 N N . LYS A 1 235 ? 56.121 33.720 74.874 1.00 19.82 490 LYS A N 1
ATOM 1671 C CA . LYS A 1 235 ? 56.906 33.253 73.744 1.00 19.64 490 LYS A CA 1
ATOM 1672 C C . LYS A 1 235 ? 58.345 33.012 74.187 1.00 21.07 490 LYS A C 1
ATOM 1673 O O . LYS A 1 235 ? 58.913 33.809 74.939 1.00 20.35 490 LYS A O 1
ATOM 1679 N N . VAL A 1 236 ? 58.932 31.912 73.729 1.00 18.93 491 VAL A N 1
ATOM 1680 C CA . VAL A 1 236 ? 60.311 31.605 74.072 1.00 19.80 491 VAL A CA 1
ATOM 1681 C C . VAL A 1 236 ? 61.188 32.139 72.940 1.00 19.71 491 VAL A C 1
ATOM 1682 O O . VAL A 1 236 ? 60.990 31.793 71.775 1.00 19.49 491 VAL A O 1
ATOM 1686 N N . GLY A 1 237 ? 62.139 33.000 73.293 1.00 19.69 492 GLY A N 1
ATOM 1687 C CA . GLY A 1 237 ? 63.016 33.600 72.302 1.00 21.18 492 GLY A CA 1
ATOM 1688 C C . GLY A 1 237 ? 63.928 32.626 71.591 1.00 22.35 492 GLY A C 1
ATOM 1689 O O . GLY A 1 237 ? 64.093 31.489 72.028 1.00 21.03 492 GLY A O 1
ATOM 1690 N N . ASP A 1 238 ? 64.530 33.067 70.490 1.00 22.58 493 ASP A N 1
ATOM 1691 C CA . ASP A 1 238 ? 65.424 32.197 69.736 1.00 23.61 493 ASP A CA 1
ATOM 1692 C C . ASP A 1 238 ? 66.648 31.795 70.554 1.00 23.44 493 ASP A C 1
ATOM 1693 O O . ASP A 1 238 ? 67.241 30.740 70.325 1.00 23.74 493 ASP A O 1
ATOM 1698 N N . ASN A 1 239 ? 67.013 32.635 71.517 1.00 23.04 494 ASN A N 1
ATOM 1699 C CA . ASN A 1 239 ? 68.181 32.398 72.358 1.00 24.35 494 ASN A CA 1
ATOM 1700 C C . ASN A 1 239 ? 67.876 31.711 73.687 1.00 24.71 494 ASN A C 1
ATOM 1701 O O . ASN A 1 239 ? 68.789 31.450 74.471 1.00 26.20 494 ASN A O 1
ATOM 1706 N N . GLN A 1 240 ? 66.602 31.431 73.951 1.00 23.89 495 GLN A N 1
ATOM 1707 C CA . GLN A 1 240 ? 66.219 30.799 75.211 1.00 23.19 495 GLN A CA 1
ATOM 1708 C C . GLN A 1 240 ? 65.972 29.293 75.115 1.00 23.24 495 GLN A C 1
ATOM 1709 O O . GLN A 1 240 ? 65.669 28.763 74.047 1.00 22.82 495 GLN A O 1
ATOM 1715 N N . ASN A 1 241 ? 66.105 28.614 76.252 1.00 22.07 496 ASN A N 1
ATOM 1716 C CA . ASN A 1 241 ? 65.898 27.174 76.338 1.00 22.02 496 ASN A CA 1
ATOM 1717 C C . ASN A 1 241 ? 65.075 26.870 77.580 1.00 20.97 496 ASN A C 1
ATOM 1718 O O . ASN A 1 241 ? 65.496 27.154 78.706 1.00 21.50 496 ASN A O 1
ATOM 1723 N N . LEU A 1 242 ? 63.895 26.301 77.370 1.00 19.79 497 LEU A N 1
ATOM 1724 C CA . LEU A 1 242 ? 63.011 25.961 78.473 1.00 18.47 497 LEU A CA 1
ATOM 1725 C C . LEU A 1 242 ? 63.677 24.929 79.372 1.00 17.78 497 LEU A C 1
ATOM 1726 O O . LEU A 1 242 ? 64.380 24.039 78.896 1.00 18.08 497 LEU A O 1
ATOM 1731 N N . PRO A 1 243 ? 63.486 25.048 80.688 1.00 17.20 498 PRO A N 1
ATOM 1732 C CA . PRO A 1 243 ? 64.105 24.062 81.576 1.00 16.52 498 PRO A CA 1
ATOM 1733 C C . PRO A 1 243 ? 63.345 22.740 81.501 1.00 15.94 498 PRO A C 1
ATOM 1734 O O . PRO A 1 243 ? 62.111 22.724 81.424 1.00 14.61 498 PRO A O 1
ATOM 1738 N N . ASP A 1 244 ? 64.088 21.638 81.510 1.00 14.14 499 ASP A N 1
ATOM 1739 C CA . ASP A 1 244 ? 63.495 20.309 81.447 1.00 15.99 499 ASP A CA 1
ATOM 1740 C C . ASP A 1 244 ? 62.519 20.064 82.599 1.00 14.72 499 ASP A C 1
ATOM 1741 O O . ASP A 1 244 ? 61.600 19.259 82.476 1.00 16.22 499 ASP A O 1
ATOM 1746 N N . SER A 1 245 ? 62.721 20.760 83.713 1.00 14.83 500 SER A N 1
ATOM 1747 C CA . SER A 1 245 ? 61.860 20.606 84.887 1.00 15.93 500 SER A CA 1
ATOM 1748 C C . SER A 1 245 ? 60.390 20.914 84.607 1.00 15.38 500 SER A C 1
ATOM 1749 O O . SER A 1 245 ? 59.517 20.507 85.375 1.00 15.58 500 SER A O 1
ATOM 1752 N N . ASN A 1 246 ? 60.126 21.656 83.534 1.00 14.19 501 ASN A N 1
ATOM 1753 C CA . ASN A 1 246 ? 58.757 22.028 83.154 1.00 14.94 501 ASN A CA 1
ATOM 1754 C C . ASN A 1 246 ? 58.126 22.984 84.174 1.00 14.75 501 ASN A C 1
ATOM 1755 O O . ASN A 1 246 ? 56.902 23.009 84.360 1.00 14.77 501 ASN A O 1
ATOM 1760 N N . ARG A 1 247 ? 58.966 23.761 84.844 1.00 14.81 502 ARG A N 1
ATOM 1761 C CA . ARG A 1 247 ? 58.482 24.731 85.814 1.00 16.41 502 ARG A CA 1
ATOM 1762 C C . ARG A 1 247 ? 59.277 26.019 85.658 1.00 18.54 502 ARG A C 1
ATOM 1763 O O . ARG A 1 247 ? 60.512 26.004 85.664 1.00 19.49 502 ARG A O 1
ATOM 1771 N N . ILE A 1 248 ? 58.558 27.130 85.508 1.00 18.56 503 ILE A N 1
ATOM 1772 C CA . ILE A 1 248 ? 59.175 28.439 85.330 1.00 19.20 503 ILE A CA 1
ATOM 1773 C C . ILE A 1 248 ? 59.153 29.231 86.635 1.00 19.79 503 ILE A C 1
ATOM 1774 O O . ILE A 1 248 ? 58.082 29.518 87.164 1.00 19.56 503 ILE A O 1
ATOM 1779 N N . TYR A 1 249 ? 60.330 29.594 87.143 1.00 18.96 504 TYR A N 1
ATOM 1780 C CA . TYR A 1 249 ? 60.403 30.349 88.390 1.00 20.68 504 TYR A CA 1
ATOM 1781 C C . TYR A 1 249 ? 60.497 31.863 88.218 1.00 22.23 504 TYR A C 1
ATOM 1782 O O . TYR A 1 249 ? 60.411 32.607 89.197 1.00 22.83 504 TYR A O 1
ATOM 1791 N N . ASP A 1 250 ? 60.679 32.319 86.983 1.00 22.31 505 ASP A N 1
ATOM 1792 C CA . ASP A 1 250 ? 60.747 33.752 86.710 1.00 23.23 505 ASP A CA 1
ATOM 1793 C C . ASP A 1 250 ? 60.181 34.051 85.329 1.00 22.78 505 ASP A C 1
ATOM 1794 O O . ASP A 1 250 ? 60.911 34.102 84.340 1.00 23.67 505 ASP A O 1
ATOM 1799 N N . TYR A 1 251 ? 58.870 34.255 85.267 1.00 22.01 506 TYR A N 1
ATOM 1800 C CA . TYR A 1 251 ? 58.207 34.542 84.003 1.00 20.92 506 TYR A CA 1
ATOM 1801 C C . TYR A 1 251 ? 58.614 35.874 83.366 1.00 22.78 506 TYR A C 1
ATOM 1802 O O . TYR A 1 251 ? 58.460 36.054 82.157 1.00 21.50 506 TYR A O 1
ATOM 1811 N N . SER A 1 252 ? 59.147 36.800 84.162 1.00 23.02 507 SER A N 1
ATOM 1812 C CA . SER A 1 252 ? 59.552 38.096 83.615 1.00 25.38 507 SER A CA 1
ATOM 1813 C C . SER A 1 252 ? 60.632 37.889 82.558 1.00 26.50 507 SER A C 1
ATOM 1814 O O . SER A 1 252 ? 60.907 38.779 81.747 1.00 27.67 507 SER A O 1
ATOM 1817 N N . GLU A 1 253 ? 61.242 36.706 82.578 1.00 26.77 508 GLU A N 1
ATOM 1818 C CA . GLU A 1 253 ? 62.288 36.347 81.628 1.00 25.46 508 GLU A CA 1
ATOM 1819 C C . GLU A 1 253 ? 61.750 36.038 80.235 1.00 24.82 508 GLU A C 1
ATOM 1820 O O . GLU A 1 253 ? 62.510 35.993 79.270 1.00 23.21 508 GLU A O 1
ATOM 1826 N N . TYR A 1 254 ? 60.446 35.807 80.130 1.00 22.67 509 TYR A N 1
ATOM 1827 C CA . TYR A 1 254 ? 59.851 35.483 78.838 1.00 22.70 509 TYR A CA 1
ATOM 1828 C C . TYR A 1 254 ? 58.906 36.569 78.352 1.00 22.54 509 TYR A C 1
ATOM 1829 O O . TYR A 1 254 ? 58.303 37.287 79.148 1.00 24.17 509 TYR A O 1
ATOM 1838 N N . GLU A 1 255 ? 58.777 36.673 77.035 1.00 23.77 510 GLU A N 1
ATOM 1839 C CA . GLU A 1 255 ? 57.906 37.665 76.417 1.00 23.90 510 GLU A CA 1
ATOM 1840 C C . GLU A 1 255 ? 56.436 37.284 76.592 1.00 23.62 510 GLU A C 1
ATOM 1841 O O . GLU A 1 255 ? 55.994 36.237 76.112 1.00 22.11 510 GLU A O 1
ATOM 1847 N N . ASP A 1 256 ? 55.685 38.134 77.287 1.00 21.59 511 ASP A N 1
ATOM 1848 C CA . ASP A 1 256 ? 54.263 37.897 77.513 1.00 22.19 511 ASP A CA 1
ATOM 1849 C C . ASP A 1 256 ? 53.514 38.256 76.234 1.00 21.33 511 ASP A C 1
ATOM 1850 O O . ASP A 1 256 ? 53.531 39.411 75.810 1.00 21.26 511 ASP A O 1
ATOM 1855 N N . VAL A 1 257 ? 52.866 37.276 75.614 1.00 20.06 512 VAL A N 1
ATOM 1856 C CA . VAL A 1 257 ? 52.110 37.525 74.387 1.00 21.22 512 VAL A CA 1
ATOM 1857 C C . VAL A 1 257 ? 50.637 37.147 74.559 1.00 22.31 512 VAL A C 1
ATOM 1858 O O . VAL A 1 257 ? 49.942 36.846 73.585 1.00 21.67 512 VAL A O 1
ATOM 1862 N N . THR A 1 258 ? 50.172 37.167 75.803 1.00 23.31 513 THR A N 1
ATOM 1863 C CA . THR A 1 258 ? 48.789 36.825 76.115 1.00 23.53 513 THR A CA 1
ATOM 1864 C C . THR A 1 258 ? 47.811 37.743 75.394 1.00 24.84 513 THR A C 1
ATOM 1865 O O . THR A 1 258 ? 47.962 38.967 75.417 1.00 23.94 513 THR A O 1
ATOM 1869 N N . ASN A 1 259 ? 46.815 37.140 74.754 1.00 25.37 514 ASN A N 1
ATOM 1870 C CA . ASN A 1 259 ? 45.781 37.881 74.036 1.00 26.37 514 ASN A CA 1
ATOM 1871 C C . ASN A 1 259 ? 44.496 37.077 74.192 1.00 25.47 514 ASN A C 1
ATOM 1872 O O . ASN A 1 259 ? 44.284 36.086 73.497 1.00 23.07 514 ASN A O 1
ATOM 1877 N N . ASP A 1 260 ? 43.647 37.509 75.119 1.00 26.17 515 ASP A N 1
ATOM 1878 C CA . ASP A 1 260 ? 42.400 36.814 75.395 1.00 27.79 515 ASP A CA 1
ATOM 1879 C C . ASP A 1 260 ? 41.507 36.611 74.174 1.00 28.09 515 ASP A C 1
ATOM 1880 O O . ASP A 1 260 ? 40.641 35.738 74.184 1.00 28.91 515 ASP A O 1
ATOM 1885 N N . ASP A 1 261 ? 41.710 37.407 73.128 1.00 28.24 516 ASP A N 1
ATOM 1886 C CA . ASP A 1 261 ? 40.908 37.271 71.913 1.00 29.75 516 ASP A CA 1
ATOM 1887 C C . ASP A 1 261 ? 41.123 35.930 71.226 1.00 29.46 516 ASP A C 1
ATOM 1888 O O . ASP A 1 261 ? 40.303 35.509 70.412 1.00 29.66 516 ASP A O 1
ATOM 1893 N N . TYR A 1 262 ? 42.223 35.258 71.548 1.00 28.25 517 TYR A N 1
ATOM 1894 C CA . TYR A 1 262 ? 42.518 33.981 70.917 1.00 27.50 517 TYR A CA 1
ATOM 1895 C C . TYR A 1 262 ? 42.203 32.763 71.764 1.00 26.29 517 TYR A C 1
ATOM 1896 O O . TYR A 1 262 ? 42.509 31.629 71.381 1.00 25.98 517 TYR A O 1
ATOM 1905 N N . ALA A 1 263 ? 41.590 33.005 72.917 1.00 24.56 518 ALA A N 1
ATOM 1906 C CA . ALA A 1 263 ? 41.190 31.927 73.810 1.00 23.97 518 ALA A CA 1
ATOM 1907 C C . ALA A 1 263 ? 39.669 31.943 73.812 1.00 23.40 518 ALA A C 1
ATOM 1908 O O . ALA A 1 263 ? 39.058 32.972 74.081 1.00 24.64 518 ALA A O 1
ATOM 1910 N N . GLN A 1 264 ? 39.062 30.811 73.480 1.00 21.21 519 GLN A N 1
ATOM 1911 C CA . GLN A 1 264 ? 37.613 30.713 73.448 1.00 19.84 519 GLN A CA 1
ATOM 1912 C C . GLN A 1 264 ? 37.159 29.409 74.065 1.00 19.45 519 GLN A C 1
ATOM 1913 O O . GLN A 1 264 ? 37.604 28.336 73.668 1.00 18.16 519 GLN A O 1
ATOM 1919 N N . LEU A 1 265 ? 36.273 29.512 75.050 1.00 18.17 520 LEU A N 1
ATOM 1920 C CA . LEU A 1 265 ? 35.767 28.336 75.733 1.00 18.92 520 LEU A CA 1
ATOM 1921 C C . LEU A 1 265 ? 35.088 27.405 74.747 1.00 19.46 520 LEU A C 1
ATOM 1922 O O . LEU A 1 265 ? 34.541 27.850 73.733 1.00 20.42 520 LEU A O 1
ATOM 1927 N N . GLY A 1 266 ? 35.152 26.110 75.047 1.00 18.97 521 GLY A N 1
ATOM 1928 C CA . GLY A 1 266 ? 34.551 25.105 74.193 1.00 19.35 521 GLY A CA 1
ATOM 1929 C C . GLY A 1 266 ? 33.283 24.560 74.817 1.00 19.82 521 GLY A C 1
ATOM 1930 O O . GLY A 1 266 ? 32.904 24.969 75.918 1.00 18.58 521 GLY A O 1
ATOM 1931 N N . ASN A 1 267 ? 32.641 23.620 74.130 1.00 20.42 522 ASN A N 1
ATOM 1932 C CA . ASN A 1 267 ? 31.389 23.044 74.610 1.00 22.62 522 ASN A CA 1
ATOM 1933 C C . ASN A 1 267 ? 31.561 21.831 75.513 1.00 23.14 522 ASN A C 1
ATOM 1934 O O . ASN A 1 267 ? 30.591 21.119 75.777 1.00 23.65 522 ASN A O 1
ATOM 1939 N N . ASN A 1 268 ? 32.778 21.596 75.999 1.00 21.61 523 ASN A N 1
ATOM 1940 C CA . ASN A 1 268 ? 33.000 20.437 76.851 1.00 21.85 523 ASN A CA 1
ATOM 1941 C C . ASN A 1 268 ? 34.019 20.643 77.971 1.00 21.11 523 ASN A C 1
ATOM 1942 O O . ASN A 1 268 ? 35.071 20.001 77.994 1.00 19.11 523 ASN A O 1
ATOM 1947 N N . ASN A 1 269 ? 33.690 21.532 78.904 1.00 20.33 524 ASN A N 1
ATOM 1948 C CA . ASN A 1 269 ? 34.555 21.828 80.040 1.00 17.74 524 ASN A CA 1
ATOM 1949 C C . ASN A 1 269 ? 35.970 22.076 79.534 1.00 18.78 524 ASN A C 1
ATOM 1950 O O . ASN A 1 269 ? 36.944 21.601 80.122 1.00 18.06 524 ASN A O 1
ATOM 1955 N N . ASP A 1 270 ? 36.085 22.833 78.448 1.00 16.60 525 ASP A N 1
ATOM 1956 C CA . ASP A 1 270 ? 37.393 23.090 77.870 1.00 16.46 525 ASP A CA 1
ATOM 1957 C C . ASP A 1 270 ? 37.552 24.493 77.303 1.00 17.66 525 ASP A C 1
ATOM 1958 O O . ASP A 1 270 ? 36.646 25.325 77.393 1.00 19.20 525 ASP A O 1
ATOM 1963 N N . VAL A 1 271 ? 38.721 24.745 76.722 1.00 16.87 526 VAL A N 1
ATOM 1964 C CA . VAL A 1 271 ? 39.025 26.035 76.123 1.00 16.63 526 VAL A CA 1
ATOM 1965 C C . VAL A 1 271 ? 40.008 25.800 74.983 1.00 17.58 526 VAL A C 1
ATOM 1966 O O . VAL A 1 271 ? 40.879 24.933 75.074 1.00 16.94 526 VAL A O 1
ATOM 1970 N N . ASN A 1 272 ? 39.856 26.567 73.909 1.00 16.28 527 ASN A N 1
ATOM 1971 C CA . ASN A 1 272 ? 40.723 26.447 72.737 1.00 16.79 527 ASN A CA 1
ATOM 1972 C C . ASN A 1 272 ? 41.519 27.723 72.501 1.00 17.53 527 ASN A C 1
ATOM 1973 O O . ASN A 1 272 ? 40.958 28.818 72.474 1.00 17.02 527 ASN A O 1
ATOM 1978 N N . ILE A 1 273 ? 42.828 27.575 72.331 1.00 16.90 528 ILE A N 1
ATOM 1979 C CA . ILE A 1 273 ? 43.700 28.717 72.098 1.00 18.38 528 ILE A CA 1
ATOM 1980 C C . ILE A 1 273 ? 44.289 28.603 70.699 1.00 18.94 528 ILE A C 1
ATOM 1981 O O . ILE A 1 273 ? 44.953 27.619 70.369 1.00 17.45 528 ILE A O 1
ATOM 1986 N N . ASN A 1 274 ? 44.022 29.602 69.866 1.00 19.59 529 ASN A N 1
ATOM 1987 C CA . ASN A 1 274 ? 44.528 29.598 68.503 1.00 21.01 529 ASN A CA 1
ATOM 1988 C C . ASN A 1 274 ? 45.907 30.239 68.424 1.00 20.23 529 ASN A C 1
ATOM 1989 O O . ASN A 1 274 ? 46.068 31.422 68.723 1.00 20.53 529 ASN A O 1
ATOM 1994 N N . PHE A 1 275 ? 46.899 29.444 68.031 1.00 18.94 530 PHE A N 1
ATOM 1995 C CA . PHE A 1 275 ? 48.272 29.921 67.902 1.00 19.48 530 PHE A CA 1
ATOM 1996 C C . PHE A 1 275 ? 48.642 30.202 66.447 1.00 20.08 530 PHE A C 1
ATOM 1997 O O . PHE A 1 275 ? 49.635 30.882 66.173 1.00 20.23 530 PHE A O 1
ATOM 2005 N N . GLY A 1 276 ? 47.848 29.679 65.516 1.00 18.80 531 GLY A N 1
ATOM 2006 C CA . GLY A 1 276 ? 48.146 29.876 64.107 1.00 19.32 531 GLY A CA 1
ATOM 2007 C C . GLY A 1 276 ? 49.442 29.166 63.742 1.00 20.17 531 GLY A C 1
ATOM 2008 O O . GLY A 1 276 ? 49.821 28.183 64.384 1.00 17.40 531 GLY A O 1
ATOM 2009 N N . ASN A 1 277 ? 50.126 29.656 62.713 1.00 19.46 532 ASN A N 1
ATOM 2010 C CA . ASN A 1 277 ? 51.386 29.061 62.275 1.00 20.20 532 ASN A CA 1
ATOM 2011 C C . ASN A 1 277 ? 52.508 29.491 63.207 1.00 18.92 532 ASN A C 1
ATOM 2012 O O . ASN A 1 277 ? 52.728 30.686 63.395 1.00 20.00 532 ASN A O 1
ATOM 2017 N N . ILE A 1 278 ? 53.217 28.529 63.792 1.00 18.68 533 ILE A N 1
ATOM 2018 C CA . ILE A 1 278 ? 54.325 28.858 64.691 1.00 19.82 533 ILE A CA 1
ATOM 2019 C C . ILE A 1 278 ? 55.568 28.018 64.398 1.00 21.14 533 ILE A C 1
ATOM 2020 O O . ILE A 1 278 ? 55.479 26.967 63.771 1.00 20.95 533 ILE A O 1
ATOM 2025 N N . ASP A 1 279 ? 56.724 28.500 64.850 1.00 22.07 534 ASP A N 1
ATOM 2026 C CA . ASP A 1 279 ? 57.989 27.794 64.673 1.00 24.48 534 ASP A CA 1
ATOM 2027 C C . ASP A 1 279 ? 58.803 27.838 65.965 1.00 24.56 534 ASP A C 1
ATOM 2028 O O . ASP A 1 279 ? 59.861 27.222 66.058 1.00 25.86 534 ASP A O 1
ATOM 2033 N N . SER A 1 280 ? 58.298 28.571 66.953 1.00 23.11 535 SER A N 1
ATOM 2034 C CA . SER A 1 280 ? 58.969 28.719 68.243 1.00 22.70 535 SER A CA 1
ATOM 2035 C C . SER A 1 280 ? 58.168 28.051 69.353 1.00 20.88 535 SER A C 1
ATOM 2036 O O . SER A 1 280 ? 57.002 27.710 69.173 1.00 19.75 535 SER A O 1
ATOM 2039 N N . PRO A 1 281 ? 58.797 27.844 70.517 1.00 19.40 536 PRO A N 1
ATOM 2040 C CA . PRO A 1 281 ? 58.089 27.223 71.637 1.00 17.29 536 PRO A CA 1
ATOM 2041 C C . PRO A 1 281 ? 57.305 28.314 72.364 1.00 18.09 536 PRO A C 1
ATOM 2042 O O . PRO A 1 281 ? 57.652 29.501 72.293 1.00 18.07 536 PRO A O 1
ATOM 2046 N N . TYR A 1 282 ? 56.243 27.918 73.051 1.00 15.53 537 TYR A N 1
ATOM 2047 C CA . TYR A 1 282 ? 55.466 28.864 73.834 1.00 14.72 537 TYR A CA 1
ATOM 2048 C C . TYR A 1 282 ? 55.157 28.200 75.158 1.00 15.37 537 TYR A C 1
ATOM 2049 O O . TYR A 1 282 ? 55.143 26.972 75.254 1.00 15.20 537 TYR A O 1
ATOM 2058 N N . ILE A 1 283 ? 54.935 29.018 76.180 1.00 14.56 538 ILE A N 1
ATOM 2059 C CA . ILE A 1 283 ? 54.591 28.516 77.497 1.00 15.11 538 ILE A CA 1
ATOM 2060 C C . ILE A 1 283 ? 53.181 28.991 77.802 1.00 15.38 538 ILE A C 1
ATOM 2061 O O . ILE A 1 283 ? 52.853 30.157 77.563 1.00 14.88 538 ILE A O 1
ATOM 2066 N N . ILE A 1 284 ? 52.342 28.096 78.307 1.00 14.69 539 ILE A N 1
ATOM 2067 C CA . ILE A 1 284 ? 51.001 28.496 78.702 1.00 14.70 539 ILE A CA 1
ATOM 2068 C C . ILE A 1 284 ? 50.902 28.193 80.188 1.00 15.50 539 ILE A C 1
ATOM 2069 O O . ILE A 1 284 ? 51.157 27.066 80.608 1.00 15.69 539 ILE A O 1
ATOM 2074 N N . LYS A 1 285 ? 50.575 29.198 80.989 1.00 15.11 540 LYS A N 1
ATOM 2075 C CA . LYS A 1 285 ? 50.400 28.972 82.415 1.00 16.05 540 LYS A CA 1
ATOM 2076 C C . LYS A 1 285 ? 48.906 29.122 82.637 1.00 16.92 540 LYS A C 1
ATOM 2077 O O . LYS A 1 285 ? 48.318 30.153 82.310 1.00 18.92 540 LYS A O 1
ATOM 2083 N N . VAL A 1 286 ? 48.288 28.078 83.167 1.00 16.91 541 VAL A N 1
ATOM 2084 C CA . VAL A 1 286 ? 46.854 28.091 83.387 1.00 17.58 541 VAL A CA 1
ATOM 2085 C C . VAL A 1 286 ? 46.527 27.863 84.846 1.00 16.55 541 VAL A C 1
ATOM 2086 O O . VAL A 1 286 ? 47.095 26.978 85.484 1.00 15.73 541 VAL A O 1
ATOM 2090 N N . ILE A 1 287 ? 45.614 28.670 85.370 1.00 16.55 542 ILE A N 1
ATOM 2091 C CA . ILE A 1 287 ? 45.176 28.512 86.746 1.00 16.44 542 ILE A CA 1
ATOM 2092 C C . ILE A 1 287 ? 43.700 28.161 86.641 1.00 17.06 542 ILE A C 1
ATOM 2093 O O . ILE A 1 287 ? 42.902 28.962 86.158 1.00 16.78 542 ILE A O 1
ATOM 2098 N N . SER A 1 288 ? 43.346 26.955 87.075 1.00 15.70 543 SER A N 1
ATOM 2099 C CA . SER A 1 288 ? 41.963 26.501 87.017 1.00 16.48 543 SER A CA 1
ATOM 2100 C C . SER A 1 288 ? 41.506 25.986 88.376 1.00 15.89 543 SER A C 1
ATOM 2101 O O . SER A 1 288 ? 42.315 25.646 89.228 1.00 17.20 543 SER A O 1
ATOM 2104 N N . LYS A 1 289 ? 40.200 25.931 88.580 1.00 17.76 544 LYS A N 1
ATOM 2105 C CA . LYS A 1 289 ? 39.676 25.447 89.846 1.00 18.13 544 LYS A CA 1
ATOM 2106 C C . LYS A 1 289 ? 39.352 23.958 89.750 1.00 17.33 544 LYS A C 1
ATOM 2107 O O . LYS A 1 289 ? 39.296 23.388 88.657 1.00 17.96 544 LYS A O 1
ATOM 2109 N N . TYR A 1 290 ? 39.177 23.317 90.897 1.00 19.21 545 TYR A N 1
ATOM 2110 C CA . TYR A 1 290 ? 38.782 21.912 90.911 1.00 18.53 545 TYR A CA 1
ATOM 2111 C C . TYR A 1 290 ? 37.649 21.772 91.917 1.00 20.36 545 TYR A C 1
ATOM 2112 O O . TYR A 1 290 ? 37.540 22.572 92.846 1.00 20.37 545 TYR A O 1
ATOM 2121 N N . ASP A 1 291 ? 36.798 20.773 91.714 1.00 22.62 546 ASP A N 1
ATOM 2122 C CA . ASP A 1 291 ? 35.653 20.532 92.591 1.00 24.15 546 ASP A CA 1
ATOM 2123 C C . ASP A 1 291 ? 36.058 20.372 94.057 1.00 25.27 546 ASP A C 1
ATOM 2124 O O . ASP A 1 291 ? 36.739 19.414 94.425 1.00 23.31 546 ASP A O 1
ATOM 2129 N N . PRO A 1 292 ? 35.636 21.318 94.913 1.00 26.92 547 PRO A N 1
ATOM 2130 C CA . PRO A 1 292 ? 35.930 21.324 96.351 1.00 28.56 547 PRO A CA 1
ATOM 2131 C C . PRO A 1 292 ? 35.413 20.071 97.052 1.00 29.09 547 PRO A C 1
ATOM 2132 O O . PRO A 1 292 ? 35.910 19.686 98.110 1.00 30.47 547 PRO A O 1
ATOM 2136 N N . ASN A 1 293 ? 34.416 19.436 96.446 1.00 29.01 548 ASN A N 1
ATOM 2137 C CA . ASN A 1 293 ? 33.803 18.240 97.007 1.00 29.70 548 ASN A CA 1
ATOM 2138 C C . ASN A 1 293 ? 34.594 16.959 96.782 1.00 29.42 548 ASN A C 1
ATOM 2139 O O . ASN A 1 293 ? 34.202 15.893 97.255 1.00 28.84 548 ASN A O 1
ATOM 2144 N N . LYS A 1 294 ? 35.702 17.056 96.056 1.00 29.21 549 LYS A N 1
ATOM 2145 C CA . LYS A 1 294 ? 36.535 15.884 95.808 1.00 28.23 549 LYS A CA 1
ATOM 2146 C C . LYS A 1 294 ? 37.153 15.424 97.121 1.00 27.97 549 LYS A C 1
ATOM 2147 O O . LYS A 1 294 ? 37.569 16.250 97.937 1.00 29.07 549 LYS A O 1
ATOM 2153 N N . ASP A 1 295 ? 37.214 14.113 97.327 1.00 25.81 550 ASP A N 1
ATOM 2154 C CA . ASP A 1 295 ? 37.804 13.570 98.544 1.00 26.62 550 ASP A CA 1
ATOM 2155 C C . ASP A 1 295 ? 39.119 12.859 98.239 1.00 24.86 550 ASP A C 1
ATOM 2156 O O . ASP A 1 295 ? 39.802 12.373 99.143 1.00 26.22 550 ASP A O 1
ATOM 2161 N N . ASP A 1 296 ? 39.473 12.825 96.959 1.00 22.97 551 ASP A N 1
ATOM 2162 C CA . ASP A 1 296 ? 40.690 12.160 96.493 1.00 20.34 551 ASP A CA 1
ATOM 2163 C C . ASP A 1 296 ? 41.482 13.128 95.615 1.00 18.82 551 ASP A C 1
ATOM 2164 O O . ASP A 1 296 ? 41.096 13.392 94.479 1.00 18.94 551 ASP A O 1
ATOM 2169 N N . TYR A 1 297 ? 42.583 13.656 96.143 1.00 17.98 552 TYR A N 1
ATOM 2170 C CA . TYR A 1 297 ? 43.399 14.597 95.386 1.00 16.94 552 TYR A CA 1
ATOM 2171 C C . TYR A 1 297 ? 43.883 14.035 94.055 1.00 17.35 552 TYR A C 1
ATOM 2172 O O . TYR A 1 297 ? 44.122 14.797 93.124 1.00 17.25 552 TYR A O 1
ATOM 2181 N N . THR A 1 298 ? 44.030 12.715 93.946 1.00 17.14 553 THR A N 1
ATOM 2182 C CA . THR A 1 298 ? 44.505 12.162 92.683 1.00 17.96 553 THR A CA 1
ATOM 2183 C C . THR A 1 298 ? 43.442 12.175 91.589 1.00 17.55 553 THR A C 1
ATOM 2184 O O . THR A 1 298 ? 43.693 11.688 90.486 1.00 19.27 553 THR A O 1
ATOM 2188 N N . THR A 1 299 ? 42.263 12.727 91.888 1.00 15.86 554 THR A N 1
ATOM 2189 C CA . THR A 1 299 ? 41.201 12.823 90.887 1.00 16.55 554 THR A CA 1
ATOM 2190 C C . THR A 1 299 ? 41.177 14.229 90.287 1.00 16.77 554 THR A C 1
ATOM 2191 O O . THR A 1 299 ? 40.179 14.645 89.689 1.00 18.30 554 THR A O 1
ATOM 2195 N N . ILE A 1 300 ? 42.274 14.963 90.470 1.00 15.99 555 ILE A N 1
ATOM 2196 C CA . ILE A 1 300 ? 42.409 16.303 89.898 1.00 15.33 555 ILE A CA 1
ATOM 2197 C C . ILE A 1 300 ? 43.313 16.088 88.685 1.00 16.45 555 ILE A C 1
ATOM 2198 O O . ILE A 1 300 ? 44.520 15.862 88.824 1.00 14.32 555 ILE A O 1
ATOM 2203 N N . GLN A 1 301 ? 42.716 16.138 87.500 1.00 14.98 556 GLN A N 1
ATOM 2204 C CA . GLN A 1 301 ? 43.443 15.905 86.259 1.00 15.02 556 GLN A CA 1
ATOM 2205 C C . GLN A 1 301 ? 43.041 16.899 85.181 1.00 15.11 556 GLN A C 1
ATOM 2206 O O . GLN A 1 301 ? 41.866 17.212 85.017 1.00 14.72 556 GLN A O 1
ATOM 2212 N N . GLN A 1 302 ? 44.029 17.394 84.451 1.00 15.13 557 GLN A N 1
ATOM 2213 C CA . GLN A 1 302 ? 43.780 18.352 83.383 1.00 14.63 557 GLN A CA 1
ATOM 2214 C C . GLN A 1 302 ? 44.489 17.842 82.134 1.00 15.30 557 GLN A C 1
ATOM 2215 O O . GLN A 1 302 ? 45.641 17.400 82.198 1.00 14.70 557 GLN A O 1
ATOM 2221 N N . THR A 1 303 ? 43.793 17.912 81.003 1.00 14.65 558 THR A N 1
ATOM 2222 C CA . THR A 1 303 ? 44.313 17.399 79.741 1.00 16.28 558 THR A CA 1
ATOM 2223 C C . THR A 1 303 ? 44.548 18.496 78.709 1.00 15.70 558 THR A C 1
ATOM 2224 O O . THR A 1 303 ? 43.762 19.434 78.597 1.00 17.04 558 THR A O 1
ATOM 2228 N N . VAL A 1 304 ? 45.641 18.375 77.964 1.00 14.96 559 VAL A N 1
ATOM 2229 C CA . VAL A 1 304 ? 45.982 19.359 76.943 1.00 15.14 559 VAL A CA 1
ATOM 2230 C C . VAL A 1 304 ? 46.206 18.646 75.624 1.00 15.92 559 VAL A C 1
ATOM 2231 O O . VAL A 1 304 ? 46.833 17.588 75.582 1.00 14.89 559 VAL A O 1
ATOM 2235 N N . THR A 1 305 ? 45.686 19.230 74.550 1.00 16.36 560 THR A N 1
ATOM 2236 C CA . THR A 1 305 ? 45.821 18.650 73.228 1.00 15.35 560 THR A CA 1
ATOM 2237 C C . THR A 1 305 ? 46.260 19.706 72.222 1.00 17.79 560 THR A C 1
ATOM 2238 O O . THR A 1 305 ? 45.637 20.760 72.100 1.00 17.01 560 THR A O 1
ATOM 2242 N N . MET A 1 306 ? 47.337 19.422 71.504 1.00 14.76 561 MET A N 1
ATOM 2243 C CA . MET A 1 306 ? 47.816 20.352 70.490 1.00 14.85 561 MET A CA 1
ATOM 2244 C C . MET A 1 306 ? 47.452 19.775 69.131 1.00 16.11 561 MET A C 1
ATOM 2245 O O . MET A 1 306 ? 47.744 18.609 68.845 1.00 16.53 561 MET A O 1
ATOM 2250 N N . GLN A 1 307 ? 46.800 20.585 68.304 1.00 16.09 562 GLN A N 1
ATOM 2251 C CA . GLN A 1 307 ? 46.409 20.157 66.971 1.00 17.12 562 GLN A CA 1
ATOM 2252 C C . GLN A 1 307 ? 47.126 20.994 65.922 1.00 16.97 562 GLN A C 1
ATOM 2253 O O . GLN A 1 307 ? 47.217 22.212 66.050 1.00 15.89 562 GLN A O 1
ATOM 2259 N N . THR A 1 308 ? 47.644 20.334 64.893 1.00 16.67 563 THR A N 1
ATOM 2260 C CA . THR A 1 308 ? 48.324 21.034 63.813 1.00 17.40 563 THR A CA 1
ATOM 2261 C C . THR A 1 308 ? 47.816 20.473 62.490 1.00 18.21 563 THR A C 1
ATOM 2262 O O . THR A 1 308 ? 47.392 19.322 62.415 1.00 18.20 563 THR A O 1
ATOM 2266 N N . THR A 1 309 ? 47.843 21.295 61.449 1.00 18.59 564 THR A N 1
ATOM 2267 C CA . THR A 1 309 ? 47.389 20.860 60.138 1.00 18.85 564 THR A CA 1
ATOM 2268 C C . THR A 1 309 ? 48.600 20.390 59.343 1.00 20.86 564 THR A C 1
ATOM 2269 O O . THR A 1 309 ? 49.592 21.107 59.232 1.00 18.99 564 THR A O 1
ATOM 2273 N N . ILE A 1 310 ? 48.521 19.185 58.790 1.00 21.97 565 ILE A N 1
ATOM 2274 C CA . ILE A 1 310 ? 49.643 18.646 58.032 1.00 24.24 565 ILE A CA 1
ATOM 2275 C C . ILE A 1 310 ? 49.430 18.691 56.525 1.00 24.44 565 ILE A C 1
ATOM 2276 O O . ILE A 1 310 ? 50.336 18.391 55.749 1.00 24.94 565 ILE A O 1
ATOM 2281 N N . ASN A 1 311 ? 48.228 19.070 56.116 1.00 25.49 566 ASN A N 1
ATOM 2282 C CA . ASN A 1 311 ? 47.892 19.176 54.703 1.00 25.92 566 ASN A CA 1
ATOM 2283 C C . ASN A 1 311 ? 47.008 20.406 54.523 1.00 24.55 566 ASN A C 1
ATOM 2284 O O . ASN A 1 311 ? 45.817 20.379 54.831 1.00 23.42 566 ASN A O 1
ATOM 2289 N N . GLU A 1 312 ? 47.613 21.482 54.028 1.00 24.79 567 GLU A N 1
ATOM 2290 C CA . GLU A 1 312 ? 46.935 22.757 53.810 1.00 26.50 567 GLU A CA 1
ATOM 2291 C C . GLU A 1 312 ? 45.771 22.718 52.828 1.00 25.68 567 GLU A C 1
ATOM 2292 O O . GLU A 1 312 ? 44.879 23.562 52.901 1.00 26.26 567 GLU A O 1
ATOM 2298 N N . TYR A 1 313 ? 45.764 21.749 51.917 1.00 25.33 568 TYR A N 1
ATOM 2299 C CA . TYR A 1 313 ? 44.683 21.663 50.938 1.00 26.54 568 TYR A CA 1
ATOM 2300 C C . TYR A 1 313 ? 43.455 20.930 51.444 1.00 26.47 568 TYR A C 1
ATOM 2301 O O . TYR A 1 313 ? 42.325 21.341 51.175 1.00 27.83 568 TYR A O 1
ATOM 2310 N N . THR A 1 314 ? 43.680 19.845 52.179 1.00 26.95 569 THR A N 1
ATOM 2311 C CA . THR A 1 314 ? 42.590 19.037 52.713 1.00 27.66 569 THR A CA 1
ATOM 2312 C C . THR A 1 314 ? 42.255 19.391 54.153 1.00 27.40 569 THR A C 1
ATOM 2313 O O . THR A 1 314 ? 41.173 19.067 54.639 1.00 27.50 569 THR A O 1
ATOM 2317 N N . GLY A 1 315 ? 43.190 20.040 54.838 1.00 25.75 570 GLY A N 1
ATOM 2318 C CA . GLY A 1 315 ? 42.961 20.402 56.222 1.00 24.85 570 GLY A CA 1
ATOM 2319 C C . GLY A 1 315 ? 43.243 19.229 57.144 1.00 23.86 570 GLY A C 1
ATOM 2320 O O . GLY A 1 315 ? 43.013 19.315 58.353 1.00 22.18 570 GLY A O 1
ATOM 2321 N N . GLU A 1 316 ? 43.733 18.127 56.578 1.00 21.72 571 GLU A N 1
ATOM 2322 C CA . GLU A 1 316 ? 44.047 16.951 57.383 1.00 20.39 571 GLU A CA 1
ATOM 2323 C C . GLU A 1 316 ? 44.953 17.396 58.522 1.00 19.52 571 GLU A C 1
ATOM 2324 O O . GLU A 1 316 ? 45.950 18.084 58.302 1.00 19.49 571 GLU A O 1
ATOM 2330 N N . PHE A 1 317 ? 44.608 16.992 59.739 1.00 19.54 572 PHE A N 1
ATOM 2331 C CA . PHE A 1 317 ? 45.381 17.386 60.901 1.00 18.37 572 PHE A CA 1
ATOM 2332 C C . PHE A 1 317 ? 45.840 16.215 61.752 1.00 19.21 572 PHE A C 1
ATOM 2333 O O . PHE A 1 317 ? 45.495 15.064 61.493 1.00 19.11 572 PHE A O 1
ATOM 2341 N N . ARG A 1 318 ? 46.638 16.535 62.765 1.00 19.56 573 ARG A N 1
ATOM 2342 C CA . ARG A 1 318 ? 47.165 15.553 63.709 1.00 20.77 573 ARG A CA 1
ATOM 2343 C C . ARG A 1 318 ? 47.083 16.153 65.107 1.00 20.79 573 ARG A C 1
ATOM 2344 O O . ARG A 1 318 ? 47.054 17.377 65.267 1.00 19.25 573 ARG A O 1
ATOM 2352 N N . THR A 1 319 ? 47.041 15.297 66.120 1.00 19.77 574 THR A N 1
ATOM 2353 C CA . THR A 1 319 ? 46.982 15.779 67.491 1.00 19.51 574 THR A CA 1
ATOM 2354 C C . THR A 1 319 ? 47.957 15.032 68.391 1.00 18.67 574 THR A C 1
ATOM 2355 O O . THR A 1 319 ? 48.266 13.863 68.162 1.00 19.96 574 THR A O 1
ATOM 2359 N N . ALA A 1 320 ? 48.436 15.733 69.410 1.00 17.54 575 ALA A N 1
ATOM 2360 C CA . ALA A 1 320 ? 49.347 15.178 70.402 1.00 16.95 575 ALA A CA 1
ATOM 2361 C C . ALA A 1 320 ? 48.787 15.649 71.740 1.00 16.32 575 ALA A C 1
ATOM 2362 O O . ALA A 1 320 ? 48.498 16.837 71.913 1.00 14.93 575 ALA A O 1
ATOM 2364 N N . SER A 1 321 ? 48.619 14.725 72.680 1.00 14.84 576 SER A N 1
ATOM 2365 C CA . SER A 1 321 ? 48.060 15.074 73.978 1.00 17.24 576 SER A CA 1
ATOM 2366 C C . SER A 1 321 ? 48.959 14.788 75.172 1.00 16.73 576 SER A C 1
ATOM 2367 O O . SER A 1 321 ? 49.923 14.026 75.086 1.00 17.36 576 SER A O 1
ATOM 2370 N N . TYR A 1 322 ? 48.607 15.402 76.294 1.00 17.08 577 TYR A N 1
ATOM 2371 C CA . TYR A 1 322 ? 49.344 15.250 77.537 1.00 16.17 577 TYR A CA 1
ATOM 2372 C C . TYR A 1 322 ? 48.354 15.530 78.661 1.00 17.31 577 TYR A C 1
ATOM 2373 O O . TYR A 1 322 ? 47.403 16.296 78.482 1.00 16.53 577 TYR A O 1
ATOM 2382 N N . ASP A 1 323 ? 48.564 14.911 79.816 1.00 16.46 578 ASP A N 1
ATOM 2383 C CA . ASP A 1 323 ? 47.700 15.199 80.947 1.00 17.18 578 ASP A CA 1
ATOM 2384 C C . ASP A 1 323 ? 48.490 15.075 82.231 1.00 16.94 578 ASP A C 1
ATOM 2385 O O . ASP A 1 323 ? 49.520 14.394 82.279 1.00 15.59 578 ASP A O 1
ATOM 2390 N N . ASN A 1 324 ? 48.028 15.780 83.254 1.00 14.61 579 ASN A N 1
ATOM 2391 C CA . ASN A 1 324 ? 48.666 15.752 84.554 1.00 15.47 579 ASN A CA 1
ATOM 2392 C C . ASN A 1 324 ? 47.653 15.410 85.631 1.00 15.62 579 ASN A C 1
ATOM 2393 O O . ASN A 1 324 ? 46.469 15.750 85.527 1.00 14.66 579 ASN A O 1
ATOM 2398 N N . THR A 1 325 ? 48.134 14.729 86.663 1.00 14.47 580 THR A N 1
ATOM 2399 C CA . THR A 1 325 ? 47.308 14.340 87.791 1.00 15.46 580 THR A CA 1
ATOM 2400 C C . THR A 1 325 ? 48.061 14.728 89.056 1.00 15.63 580 THR A C 1
ATOM 2401 O O . THR A 1 325 ? 49.283 14.581 89.132 1.00 15.31 580 THR A O 1
ATOM 2405 N N . ILE A 1 326 ? 47.333 15.247 90.034 1.00 14.99 581 ILE A N 1
ATOM 2406 C CA . ILE A 1 326 ? 47.931 15.633 91.305 1.00 14.38 581 ILE A CA 1
ATOM 2407 C C . ILE A 1 326 ? 48.343 14.375 92.063 1.00 15.09 581 ILE A C 1
ATOM 2408 O O . ILE A 1 326 ? 47.659 13.344 92.004 1.00 13.23 581 ILE A O 1
ATOM 2413 N N . ALA A 1 327 ? 49.469 14.466 92.765 1.00 13.66 582 ALA A N 1
ATOM 2414 C CA . ALA A 1 327 ? 49.983 13.362 93.566 1.00 13.81 582 ALA A CA 1
ATOM 2415 C C . ALA A 1 327 ? 50.371 13.907 94.937 1.00 14.36 582 ALA A C 1
ATOM 2416 O O . ALA A 1 327 ? 50.636 15.107 95.090 1.00 12.29 582 ALA A O 1
ATOM 2418 N N . PHE A 1 328 ? 50.394 13.035 95.937 1.00 13.55 583 PHE A N 1
ATOM 2419 C CA . PHE A 1 328 ? 50.772 13.465 97.269 1.00 14.82 583 PHE A CA 1
ATOM 2420 C C . PHE A 1 328 ? 51.336 12.311 98.080 1.00 14.53 583 PHE A C 1
ATOM 2421 O O . PHE A 1 328 ? 51.105 11.133 97.772 1.00 13.00 583 PHE A O 1
ATOM 2429 N N . SER A 1 329 ? 52.086 12.667 99.112 1.00 13.29 584 SER A N 1
ATOM 2430 C CA . SER A 1 329 ? 52.685 11.697 100.012 1.00 13.26 584 SER A CA 1
ATOM 2431 C C . SER A 1 329 ? 52.551 12.260 101.417 1.00 15.32 584 SER A C 1
ATOM 2432 O O . SER A 1 329 ? 52.191 13.427 101.598 1.00 15.19 584 SER A O 1
ATOM 2435 N N . THR A 1 330 ? 52.828 11.433 102.416 1.00 15.75 585 THR A N 1
ATOM 2436 C CA . THR A 1 330 ? 52.709 11.872 103.792 1.00 17.13 585 THR A CA 1
ATOM 2437 C C . THR A 1 330 ? 53.969 11.538 104.592 1.00 17.22 585 THR A C 1
ATOM 2438 O O . THR A 1 330 ? 54.810 10.757 104.150 1.00 17.15 585 THR A O 1
ATOM 2442 N N . SER A 1 331 ? 54.095 12.158 105.759 1.00 16.19 586 SER A N 1
ATOM 2443 C CA . SER A 1 331 ? 55.234 11.928 106.640 1.00 15.73 586 SER A CA 1
ATOM 2444 C C . SER A 1 331 ? 54.696 11.561 108.018 1.00 16.79 586 SER A C 1
ATOM 2445 O O . SER A 1 331 ? 53.528 11.799 108.313 1.00 18.64 586 SER A O 1
ATOM 2448 N N . SER A 1 332 ? 55.538 10.980 108.863 1.00 17.38 587 SER A N 1
ATOM 2449 C CA . SER A 1 332 ? 55.090 10.595 110.194 1.00 17.26 587 SER A CA 1
ATOM 2450 C C . SER A 1 332 ? 56.229 10.581 111.191 1.00 18.64 587 SER A C 1
ATOM 2451 O O . SER A 1 332 ? 57.402 10.453 110.818 1.00 16.19 587 SER A O 1
ATOM 2454 N N . GLY A 1 333 ? 55.864 10.725 112.461 1.00 15.39 588 GLY A N 1
ATOM 2455 C CA . GLY A 1 333 ? 56.832 10.711 113.537 1.00 19.78 588 GLY A CA 1
ATOM 2456 C C . GLY A 1 333 ? 56.273 9.877 114.675 1.00 18.92 588 GLY A C 1
ATOM 2457 O O . GLY A 1 333 ? 55.190 10.160 115.188 1.00 19.53 588 GLY A O 1
ATOM 2458 N N . GLN A 1 334 ? 57.003 8.840 115.065 1.00 18.22 589 GLN A N 1
ATOM 2459 C CA . GLN A 1 334 ? 56.563 7.970 116.145 1.00 19.66 589 GLN A CA 1
ATOM 2460 C C . GLN A 1 334 ? 57.648 7.881 117.203 1.00 20.39 589 GLN A C 1
ATOM 2461 O O . GLN A 1 334 ? 58.834 7.952 116.892 1.00 20.94 589 GLN A O 1
ATOM 2463 N N . GLY A 1 335 ? 57.240 7.723 118.455 1.00 19.39 590 GLY A N 1
ATOM 2464 C CA . GLY A 1 335 ? 58.212 7.615 119.525 1.00 19.97 590 GLY A CA 1
ATOM 2465 C C . GLY A 1 335 ? 57.648 6.849 120.698 1.00 20.36 590 GLY A C 1
ATOM 2466 O O . GLY A 1 335 ? 56.495 6.416 120.671 1.00 19.90 590 GLY A O 1
ATOM 2467 N N . GLN A 1 336 ? 58.466 6.666 121.725 1.00 20.79 591 GLN A N 1
ATOM 2468 C CA . GLN A 1 336 ? 58.026 5.969 122.921 1.00 22.92 591 GLN A CA 1
ATOM 2469 C C . GLN A 1 336 ? 59.046 6.138 124.025 1.00 23.55 591 GLN A C 1
ATOM 2470 O O . GLN A 1 336 ? 60.253 6.100 123.787 1.00 24.83 591 GLN A O 1
ATOM 2476 N N . GLY A 1 337 ? 58.546 6.346 125.235 1.00 23.73 592 GLY A N 1
ATOM 2477 C CA . GLY A 1 337 ? 59.408 6.504 126.385 1.00 24.55 592 GLY A CA 1
ATOM 2478 C C . GLY A 1 337 ? 58.879 5.612 127.486 1.00 24.88 592 GLY A C 1
ATOM 2479 O O . GLY A 1 337 ? 57.760 5.112 127.400 1.00 24.76 592 GLY A O 1
ATOM 2480 N N . ASP A 1 338 ? 59.681 5.407 128.520 1.00 25.61 593 ASP A N 1
ATOM 2481 C CA . ASP A 1 338 ? 59.269 4.569 129.634 1.00 26.24 593 ASP A CA 1
ATOM 2482 C C . ASP A 1 338 ? 58.946 5.440 130.831 1.00 26.24 593 ASP A C 1
ATOM 2483 O O . ASP A 1 338 ? 59.659 6.400 131.107 1.00 24.63 593 ASP A O 1
ATOM 2488 N N . LEU A 1 339 ? 57.869 5.127 131.541 1.00 27.75 594 LEU A N 1
ATOM 2489 C CA . LEU A 1 339 ? 57.542 5.911 132.724 1.00 29.80 594 LEU A CA 1
ATOM 2490 C C . LEU A 1 339 ? 58.389 5.319 133.852 1.00 31.41 594 LEU A C 1
ATOM 2491 O O . LEU A 1 339 ? 58.208 4.167 134.230 1.00 33.42 594 LEU A O 1
ATOM 2493 N N . PRO A 1 340 ? 59.334 6.107 134.398 1.00 33.33 595 PRO A N 1
ATOM 2494 C CA . PRO A 1 340 ? 60.219 5.652 135.481 1.00 33.15 595 PRO A CA 1
ATOM 2495 C C . PRO A 1 340 ? 59.515 4.980 136.656 1.00 33.77 595 PRO A C 1
ATOM 2496 O O . PRO A 1 340 ? 58.385 5.325 137.015 1.00 32.19 595 PRO A O 1
ATOM 2500 N N . PRO A 1 341 ? 60.207 4.013 137.248 1.00 32.17 596 PRO A N 1
ATOM 2501 C CA . PRO A 1 341 ? 59.703 3.300 138.412 1.00 36.41 596 PRO A CA 1
ATOM 2502 C C . PRO A 1 341 ? 60.542 3.822 139.571 1.00 38.37 596 PRO A C 1
ATOM 2503 O O . PRO A 1 341 ? 61.512 4.564 139.286 1.00 37.57 596 PRO A O 1
ATOM 2505 N N . GLY B 1 21 ? 32.684 -8.800 92.271 1.00 33.40 276 GLY B N 1
ATOM 2506 C CA . GLY B 1 21 ? 34.057 -9.251 92.666 1.00 32.25 276 GLY B CA 1
ATOM 2507 C C . GLY B 1 21 ? 34.005 -10.466 93.572 1.00 32.40 276 GLY B C 1
ATOM 2508 O O . GLY B 1 21 ? 32.935 -10.843 94.044 1.00 33.97 276 GLY B O 1
ATOM 2509 N N . SER B 1 22 ? 35.154 -11.084 93.821 1.00 30.86 277 SER B N 1
ATOM 2510 C CA . SER B 1 22 ? 35.199 -12.257 94.686 1.00 30.30 277 SER B CA 1
ATOM 2511 C C . SER B 1 22 ? 36.388 -12.217 95.643 1.00 28.27 277 SER B C 1
ATOM 2512 O O . SER B 1 22 ? 37.263 -11.357 95.531 1.00 26.99 277 SER B O 1
ATOM 2515 N N . ASN B 1 23 ? 36.409 -13.153 96.585 1.00 26.67 278 ASN B N 1
ATOM 2516 C CA . ASN B 1 23 ? 37.492 -13.236 97.555 1.00 26.65 278 ASN B CA 1
ATOM 2517 C C . ASN B 1 23 ? 38.755 -13.755 96.875 1.00 25.91 278 ASN B C 1
ATOM 2518 O O . ASN B 1 23 ? 38.728 -14.787 96.202 1.00 26.10 278 ASN B O 1
ATOM 2523 N N . VAL B 1 24 ? 39.860 -13.039 97.049 1.00 23.88 279 VAL B N 1
ATOM 2524 C CA . VAL B 1 24 ? 41.121 -13.438 96.439 1.00 21.89 279 VAL B CA 1
ATOM 2525 C C . VAL B 1 24 ? 42.219 -13.670 97.467 1.00 21.61 279 VAL B C 1
ATOM 2526 O O . VAL B 1 24 ? 43.380 -13.339 97.235 1.00 22.09 279 VAL B O 1
ATOM 2530 N N . ASN B 1 25 ? 41.849 -14.241 98.608 1.00 21.14 280 ASN B N 1
ATOM 2531 C CA . ASN B 1 25 ? 42.821 -14.528 99.653 1.00 21.46 280 ASN B CA 1
ATOM 2532 C C . ASN B 1 25 ? 43.869 -15.498 99.117 1.00 21.05 280 ASN B C 1
ATOM 2533 O O . ASN B 1 25 ? 45.016 -15.489 99.563 1.00 19.91 280 ASN B O 1
ATOM 2538 N N . HIS B 1 26 ? 43.473 -16.328 98.153 1.00 21.96 281 HIS B N 1
ATOM 2539 C CA . HIS B 1 26 ? 44.392 -17.299 97.570 1.00 22.72 281 HIS B CA 1
ATOM 2540 C C . HIS B 1 26 ? 45.384 -16.627 96.627 1.00 23.53 281 HIS B C 1
ATOM 2541 O O . HIS B 1 26 ? 46.332 -17.262 96.159 1.00 25.05 281 HIS B O 1
ATOM 2548 N N . LEU B 1 27 ? 45.165 -15.342 96.353 1.00 21.97 282 LEU B N 1
ATOM 2549 C CA . LEU B 1 27 ? 46.053 -14.586 95.471 1.00 20.72 282 LEU B CA 1
ATOM 2550 C C . LEU B 1 27 ? 46.903 -13.592 96.265 1.00 20.67 282 LEU B C 1
ATOM 2551 O O . LEU B 1 27 ? 47.594 -12.749 95.692 1.00 21.62 282 LEU B O 1
ATOM 2556 N N . ILE B 1 28 ? 46.841 -13.699 97.588 1.00 20.33 283 ILE B N 1
ATOM 2557 C CA . ILE B 1 28 ? 47.610 -12.827 98.464 1.00 20.23 283 ILE B CA 1
ATOM 2558 C C . ILE B 1 28 ? 48.755 -13.626 99.089 1.00 21.33 283 ILE B C 1
ATOM 2559 O O . ILE B 1 28 ? 48.524 -14.634 99.758 1.00 22.61 283 ILE B O 1
ATOM 2564 N N . LYS B 1 29 ? 49.985 -13.168 98.883 1.00 21.76 284 LYS B N 1
ATOM 2565 C CA . LYS B 1 29 ? 51.157 -13.850 99.426 1.00 22.68 284 LYS B CA 1
ATOM 2566 C C . LYS B 1 29 ? 51.820 -13.004 100.516 1.00 22.31 284 LYS B C 1
ATOM 2567 O O . LYS B 1 29 ? 52.490 -12.014 100.225 1.00 21.71 284 LYS B O 1
ATOM 2573 N N . VAL B 1 30 ? 51.633 -13.406 101.769 1.00 21.45 285 VAL B N 1
ATOM 2574 C CA . VAL B 1 30 ? 52.195 -12.682 102.901 1.00 22.05 285 VAL B CA 1
ATOM 2575 C C . VAL B 1 30 ? 53.686 -12.970 103.032 1.00 22.47 285 VAL B C 1
ATOM 2576 O O . VAL B 1 30 ? 54.092 -14.119 103.181 1.00 22.51 285 VAL B O 1
ATOM 2580 N N . THR B 1 31 ? 54.497 -11.918 102.978 1.00 22.28 286 THR B N 1
ATOM 2581 C CA . THR B 1 31 ? 55.941 -12.065 103.071 1.00 23.46 286 THR B CA 1
ATOM 2582 C C . THR B 1 31 ? 56.505 -11.714 104.449 1.00 25.05 286 THR B C 1
ATOM 2583 O O . THR B 1 31 ? 57.656 -12.036 104.750 1.00 24.72 286 THR B O 1
ATOM 2587 N N . ASP B 1 32 ? 55.698 -11.053 105.277 1.00 25.05 287 ASP B N 1
ATOM 2588 C CA . ASP B 1 32 ? 56.110 -10.667 106.628 1.00 25.91 287 ASP B CA 1
ATOM 2589 C C . ASP B 1 32 ? 54.915 -10.389 107.529 1.00 24.40 287 ASP B C 1
ATOM 2590 O O . ASP B 1 32 ? 53.908 -9.844 107.084 1.00 23.52 287 ASP B O 1
ATOM 2595 N N . GLN B 1 33 ? 55.044 -10.764 108.798 1.00 22.61 288 GLN B N 1
ATOM 2596 C CA . GLN B 1 33 ? 54.001 -10.544 109.800 1.00 21.55 288 GLN B CA 1
ATOM 2597 C C . GLN B 1 33 ? 54.633 -10.425 111.172 1.00 21.66 288 GLN B C 1
ATOM 2598 O O . GLN B 1 33 ? 55.663 -11.040 111.444 1.00 19.73 288 GLN B O 1
ATOM 2604 N N . SER B 1 34 ? 54.000 -9.648 112.043 1.00 20.68 289 SER B N 1
ATOM 2605 C CA . SER B 1 34 ? 54.497 -9.486 113.398 1.00 20.76 289 SER B CA 1
ATOM 2606 C C . SER B 1 34 ? 53.445 -8.854 114.289 1.00 20.37 289 SER B C 1
ATOM 2607 O O . SER B 1 34 ? 52.616 -8.067 113.830 1.00 19.81 289 SER B O 1
ATOM 2610 N N . ILE B 1 35 ? 53.473 -9.242 115.559 1.00 19.60 290 ILE B N 1
ATOM 2611 C CA . ILE B 1 35 ? 52.575 -8.706 116.572 1.00 19.32 290 ILE B CA 1
ATOM 2612 C C . ILE B 1 35 ? 53.541 -8.028 117.538 1.00 19.34 290 ILE B C 1
ATOM 2613 O O . ILE B 1 35 ? 54.403 -8.687 118.123 1.00 19.64 290 ILE B O 1
ATOM 2618 N N . THR B 1 36 ? 53.415 -6.713 117.685 1.00 19.02 291 THR B N 1
ATOM 2619 C CA . THR B 1 36 ? 54.309 -5.955 118.553 1.00 19.56 291 THR B CA 1
ATOM 2620 C C . THR B 1 36 ? 53.558 -5.235 119.658 1.00 19.87 291 THR B C 1
ATOM 2621 O O . THR B 1 36 ? 52.530 -4.609 119.408 1.00 19.67 291 THR B O 1
ATOM 2625 N N . GLU B 1 37 ? 54.085 -5.312 120.876 1.00 19.23 292 GLU B N 1
ATOM 2626 C CA . GLU B 1 37 ? 53.458 -4.640 122.007 1.00 20.23 292 GLU B CA 1
ATOM 2627 C C . GLU B 1 37 ? 53.709 -3.143 121.900 1.00 18.41 292 GLU B C 1
ATOM 2628 O O . GLU B 1 37 ? 54.789 -2.714 121.490 1.00 18.47 292 GLU B O 1
ATOM 2634 N N . GLY B 1 38 ? 52.708 -2.354 122.277 1.00 18.13 293 GLY B N 1
ATOM 2635 C CA . GLY B 1 38 ? 52.820 -0.907 122.199 1.00 18.84 293 GLY B CA 1
ATOM 2636 C C . GLY B 1 38 ? 53.978 -0.297 122.962 1.00 19.35 293 GLY B C 1
ATOM 2637 O O . GLY B 1 38 ? 54.609 0.645 122.482 1.00 18.88 293 GLY B O 1
ATOM 2638 N N . TYR B 1 39 ? 54.255 -0.812 124.155 1.00 19.02 294 TYR B N 1
ATOM 2639 C CA . TYR B 1 39 ? 55.361 -0.296 124.952 1.00 20.60 294 TYR B CA 1
ATOM 2640 C C . TYR B 1 39 ? 56.518 -1.291 124.958 1.00 22.08 294 TYR B C 1
ATOM 2641 O O . TYR B 1 39 ? 56.358 -2.435 124.534 1.00 23.07 294 TYR B O 1
ATOM 2650 N N . ASP B 1 40 ? 57.685 -0.861 125.428 1.00 24.71 295 ASP B N 1
ATOM 2651 C CA . ASP B 1 40 ? 58.852 -1.743 125.438 1.00 26.82 295 ASP B CA 1
ATOM 2652 C C . ASP B 1 40 ? 59.396 -2.104 126.815 1.00 27.73 295 ASP B C 1
ATOM 2653 O O . ASP B 1 40 ? 60.418 -2.784 126.910 1.00 27.51 295 ASP B O 1
ATOM 2658 N N . ASP B 1 41 ? 58.726 -1.661 127.876 1.00 26.77 296 ASP B N 1
ATOM 2659 C CA . ASP B 1 41 ? 59.197 -1.936 129.233 1.00 27.71 296 ASP B CA 1
ATOM 2660 C C . ASP B 1 41 ? 58.335 -2.917 130.027 1.00 27.12 296 ASP B C 1
ATOM 2661 O O . ASP B 1 41 ? 58.412 -2.962 131.255 1.00 27.68 296 ASP B O 1
ATOM 2666 N N . SER B 1 42 ? 57.525 -3.704 129.328 1.00 26.25 297 SER B N 1
ATOM 2667 C CA . SER B 1 42 ? 56.654 -4.683 129.978 1.00 25.77 297 SER B CA 1
ATOM 2668 C C . SER B 1 42 ? 56.401 -5.833 129.014 1.00 25.59 297 SER B C 1
ATOM 2669 O O . SER B 1 42 ? 55.262 -6.248 128.806 1.00 24.52 297 SER B O 1
ATOM 2672 N N . ASP B 1 43 ? 57.471 -6.351 128.424 1.00 26.16 298 ASP B N 1
ATOM 2673 C CA . ASP B 1 43 ? 57.330 -7.432 127.462 1.00 26.71 298 ASP B CA 1
ATOM 2674 C C . ASP B 1 43 ? 56.628 -8.668 127.995 1.00 25.28 298 ASP B C 1
ATOM 2675 O O . ASP B 1 43 ? 56.835 -9.074 129.138 1.00 23.78 298 ASP B O 1
ATOM 2680 N N . GLY B 1 44 ? 55.787 -9.247 127.141 1.00 23.92 299 GLY B N 1
ATOM 2681 C CA . GLY B 1 44 ? 55.023 -10.423 127.501 1.00 23.27 299 GLY B CA 1
ATOM 2682 C C . GLY B 1 44 ? 53.737 -10.047 128.212 1.00 22.81 299 GLY B C 1
ATOM 2683 O O . GLY B 1 44 ? 52.860 -10.884 128.405 1.00 21.55 299 GLY B O 1
ATOM 2684 N N . ILE B 1 45 ? 53.618 -8.778 128.589 1.00 21.61 300 ILE B N 1
ATOM 2685 C CA . ILE B 1 45 ? 52.445 -8.294 129.310 1.00 21.26 300 ILE B CA 1
ATOM 2686 C C . ILE B 1 45 ? 51.786 -7.106 128.625 1.00 21.57 300 ILE B C 1
ATOM 2687 O O . ILE B 1 45 ? 52.456 -6.134 128.287 1.00 22.19 300 ILE B O 1
ATOM 2692 N N . ILE B 1 46 ? 50.474 -7.177 128.429 1.00 20.36 301 ILE B N 1
ATOM 2693 C CA . ILE B 1 46 ? 49.762 -6.051 127.841 1.00 18.69 301 ILE B CA 1
ATOM 2694 C C . ILE B 1 46 ? 49.119 -5.268 128.983 1.00 16.33 301 ILE B C 1
ATOM 2695 O O . ILE B 1 46 ? 48.177 -5.731 129.620 1.00 16.73 301 ILE B O 1
ATOM 2700 N N . LYS B 1 47 ? 49.666 -4.087 129.251 1.00 17.09 302 LYS B N 1
ATOM 2701 C CA . LYS B 1 47 ? 49.161 -3.219 130.307 1.00 15.96 302 LYS B CA 1
ATOM 2702 C C . LYS B 1 47 ? 47.961 -2.455 129.741 1.00 16.03 302 LYS B C 1
ATOM 2703 O O . LYS B 1 47 ? 48.058 -1.272 129.416 1.00 14.53 302 LYS B O 1
ATOM 2709 N N . ALA B 1 48 ? 46.836 -3.153 129.618 1.00 15.02 303 ALA B N 1
ATOM 2710 C CA . ALA B 1 48 ? 45.612 -2.581 129.063 1.00 14.03 303 ALA B CA 1
ATOM 2711 C C . ALA B 1 48 ? 45.158 -1.263 129.705 1.00 13.61 303 ALA B C 1
ATOM 2712 O O . ALA B 1 48 ? 44.627 -0.388 129.012 1.00 13.45 303 ALA B O 1
ATOM 2714 N N . HIS B 1 49 ? 45.353 -1.128 131.014 1.00 12.76 304 HIS B N 1
ATOM 2715 C CA . HIS B 1 49 ? 44.955 0.089 131.724 1.00 13.09 304 HIS B CA 1
ATOM 2716 C C . HIS B 1 49 ? 45.992 1.213 131.644 1.00 13.77 304 HIS B C 1
ATOM 2717 O O . HIS B 1 49 ? 45.846 2.245 132.285 1.00 16.03 304 HIS B O 1
ATOM 2724 N N . ASP B 1 50 ? 47.041 0.994 130.858 1.00 15.39 305 ASP B N 1
ATOM 2725 C CA . ASP B 1 50 ? 48.064 2.007 130.613 1.00 15.37 305 ASP B CA 1
ATOM 2726 C C . ASP B 1 50 ? 47.913 2.318 129.121 1.00 15.95 305 ASP B C 1
ATOM 2727 O O . ASP B 1 50 ? 48.760 2.969 128.512 1.00 14.73 305 ASP B O 1
ATOM 2732 N N . ALA B 1 51 ? 46.817 1.824 128.547 1.00 13.97 306 ALA B N 1
ATOM 2733 C CA . ALA B 1 51 ? 46.504 2.001 127.133 1.00 13.84 306 ALA B CA 1
ATOM 2734 C C . ALA B 1 51 ? 47.509 1.330 126.194 1.00 14.23 306 ALA B C 1
ATOM 2735 O O . ALA B 1 51 ? 47.680 1.768 125.055 1.00 13.93 306 ALA B O 1
ATOM 2737 N N . GLU B 1 52 ? 48.182 0.271 126.648 1.00 12.37 307 GLU B N 1
ATOM 2738 C CA . GLU B 1 52 ? 49.141 -0.394 125.767 1.00 13.02 307 GLU B CA 1
ATOM 2739 C C . GLU B 1 52 ? 48.414 -1.135 124.657 1.00 12.67 307 GLU B C 1
ATOM 2740 O O . GLU B 1 52 ? 47.545 -1.970 124.918 1.00 14.98 307 GLU B O 1
ATOM 2746 N N . ASN B 1 53 ? 48.778 -0.837 123.416 1.00 13.18 308 ASN B N 1
ATOM 2747 C CA . ASN B 1 53 ? 48.140 -1.480 122.277 1.00 14.26 308 ASN B CA 1
ATOM 2748 C C . ASN B 1 53 ? 48.938 -2.656 121.730 1.00 13.33 308 ASN B C 1
ATOM 2749 O O . ASN B 1 53 ? 50.072 -2.887 122.129 1.00 15.57 308 ASN B O 1
ATOM 2754 N N . LEU B 1 54 ? 48.305 -3.411 120.842 1.00 14.32 309 LEU B N 1
ATOM 2755 C CA . LEU B 1 54 ? 48.927 -4.548 120.164 1.00 16.22 309 LEU B CA 1
ATOM 2756 C C . LEU B 1 54 ? 48.958 -4.107 118.706 1.00 17.46 309 LEU B C 1
ATOM 2757 O O . LEU B 1 54 ? 47.910 -3.815 118.117 1.00 16.69 309 LEU B O 1
ATOM 2762 N N . ILE B 1 55 ? 50.154 -4.057 118.130 1.00 15.56 310 ILE B N 1
ATOM 2763 C CA . ILE B 1 55 ? 50.325 -3.603 116.754 1.00 16.32 310 ILE B CA 1
ATOM 2764 C C . ILE B 1 55 ? 50.612 -4.743 115.785 1.00 16.66 310 ILE B C 1
ATOM 2765 O O . ILE B 1 55 ? 51.610 -5.453 115.917 1.00 18.43 310 ILE B O 1
ATOM 2770 N N . TYR B 1 56 ? 49.733 -4.907 114.808 1.00 16.43 311 TYR B N 1
ATOM 2771 C CA . TYR B 1 56 ? 49.885 -5.953 113.811 1.00 17.12 311 TYR B CA 1
ATOM 2772 C C . TYR B 1 56 ? 50.458 -5.391 112.515 1.00 19.01 311 TYR B C 1
ATOM 2773 O O . TYR B 1 56 ? 49.838 -4.539 111.864 1.00 18.01 311 TYR B O 1
ATOM 2782 N N . ASP B 1 57 ? 51.648 -5.862 112.157 1.00 18.44 312 ASP B N 1
ATOM 2783 C CA . ASP B 1 57 ? 52.314 -5.452 110.928 1.00 20.08 312 ASP B CA 1
ATOM 2784 C C . ASP B 1 57 ? 52.336 -6.628 109.965 1.00 20.92 312 ASP B C 1
ATOM 2785 O O . ASP B 1 57 ? 52.687 -7.749 110.351 1.00 20.44 312 ASP B O 1
ATOM 2790 N N . VAL B 1 58 ? 51.959 -6.374 108.718 1.00 18.64 313 VAL B N 1
ATOM 2791 C CA . VAL B 1 58 ? 51.961 -7.417 107.705 1.00 19.12 313 VAL B CA 1
ATOM 2792 C C . VAL B 1 58 ? 52.284 -6.829 106.329 1.00 19.90 313 VAL B C 1
ATOM 2793 O O . VAL B 1 58 ? 51.850 -5.730 105.986 1.00 18.17 313 VAL B O 1
ATOM 2797 N N . THR B 1 59 ? 53.086 -7.561 105.566 1.00 19.64 314 THR B N 1
ATOM 2798 C CA . THR B 1 59 ? 53.472 -7.150 104.226 1.00 19.88 314 THR B CA 1
ATOM 2799 C C . THR B 1 59 ? 53.059 -8.281 103.297 1.00 19.99 314 THR B C 1
ATOM 2800 O O . THR B 1 59 ? 53.268 -9.453 103.611 1.00 19.93 314 THR B O 1
ATOM 2804 N N . PHE B 1 60 ? 52.479 -7.938 102.156 1.00 19.16 315 PHE B N 1
ATOM 2805 C CA . PHE B 1 60 ? 52.034 -8.966 101.229 1.00 18.93 315 PHE B CA 1
ATOM 2806 C C . PHE B 1 60 ? 52.043 -8.525 99.779 1.00 19.82 315 PHE B C 1
ATOM 2807 O O . PHE B 1 60 ? 52.029 -7.332 99.480 1.00 19.38 315 PHE B O 1
ATOM 2815 N N . GLU B 1 61 ? 52.075 -9.507 98.882 1.00 20.65 316 GLU B N 1
ATOM 2816 C CA . GLU B 1 61 ? 52.068 -9.244 97.450 1.00 21.22 316 GLU B CA 1
ATOM 2817 C C . GLU B 1 61 ? 50.669 -9.527 96.926 1.00 20.72 316 GLU B C 1
ATOM 2818 O O . GLU B 1 61 ? 49.991 -10.430 97.409 1.00 21.53 316 GLU B O 1
ATOM 2824 N N . VAL B 1 62 ? 50.240 -8.752 95.942 1.00 19.87 317 VAL B N 1
ATOM 2825 C CA . VAL B 1 62 ? 48.929 -8.947 95.347 1.00 20.44 317 VAL B CA 1
ATOM 2826 C C . VAL B 1 62 ? 49.171 -9.473 93.941 1.00 21.40 317 VAL B C 1
ATOM 2827 O O . VAL B 1 62 ? 49.802 -8.804 93.124 1.00 22.50 317 VAL B O 1
ATOM 2831 N N . ASP B 1 63 ? 48.690 -10.681 93.667 1.00 21.48 318 ASP B N 1
ATOM 2832 C CA . ASP B 1 63 ? 48.876 -11.283 92.351 1.00 22.31 318 ASP B CA 1
ATOM 2833 C C . ASP B 1 63 ? 48.243 -10.423 91.255 1.00 21.24 318 ASP B C 1
ATOM 2834 O O . ASP B 1 63 ? 47.194 -9.815 91.461 1.00 22.15 318 ASP B O 1
ATOM 2839 N N . ASP B 1 64 ? 48.880 -10.380 90.089 1.00 20.58 319 ASP B N 1
ATOM 2840 C CA . ASP B 1 64 ? 48.362 -9.600 88.970 1.00 21.01 319 ASP B CA 1
ATOM 2841 C C . ASP B 1 64 ? 46.973 -10.049 88.524 1.00 19.91 319 ASP B C 1
ATOM 2842 O O . ASP B 1 64 ? 46.279 -9.317 87.819 1.00 21.64 319 ASP B O 1
ATOM 2847 N N . LYS B 1 65 ? 46.569 -11.250 88.928 1.00 21.51 320 LYS B N 1
ATOM 2848 C CA . LYS B 1 65 ? 45.259 -11.769 88.549 1.00 20.02 320 LYS B CA 1
ATOM 2849 C C . LYS B 1 65 ? 44.125 -11.077 89.292 1.00 20.96 320 LYS B C 1
ATOM 2850 O O . LYS B 1 65 ? 42.969 -11.156 88.887 1.00 18.58 320 LYS B O 1
ATOM 2856 N N . VAL B 1 66 ? 44.457 -10.386 90.377 1.00 19.73 321 VAL B N 1
ATOM 2857 C CA . VAL B 1 66 ? 43.444 -9.683 91.148 1.00 21.35 321 VAL B CA 1
ATOM 2858 C C . VAL B 1 66 ? 42.848 -8.546 90.322 1.00 21.99 321 VAL B C 1
ATOM 2859 O O . VAL B 1 66 ? 43.575 -7.784 89.679 1.00 22.73 321 VAL B O 1
ATOM 2863 N N . LYS B 1 67 ? 41.525 -8.432 90.343 1.00 22.03 322 LYS B N 1
ATOM 2864 C CA . LYS B 1 67 ? 40.838 -7.399 89.576 1.00 23.05 322 LYS B CA 1
ATOM 2865 C C . LYS B 1 67 ? 40.041 -6.453 90.467 1.00 23.16 322 LYS B C 1
ATOM 2866 O O . LYS B 1 67 ? 39.714 -6.783 91.608 1.00 23.20 322 LYS B O 1
ATOM 2872 N N . SER B 1 68 ? 39.727 -5.277 89.936 1.00 23.10 323 SER B N 1
ATOM 2873 C CA . SER B 1 68 ? 38.964 -4.284 90.683 1.00 22.66 323 SER B CA 1
ATOM 2874 C C . SER B 1 68 ? 37.694 -4.913 91.250 1.00 22.81 323 SER B C 1
ATOM 2875 O O . SER B 1 68 ? 36.971 -5.613 90.538 1.00 20.72 323 SER B O 1
ATOM 2878 N N . GLY B 1 69 ? 37.432 -4.667 92.532 1.00 21.04 324 GLY B N 1
ATOM 2879 C CA . GLY B 1 69 ? 36.246 -5.217 93.164 1.00 20.60 324 GLY B CA 1
ATOM 2880 C C . GLY B 1 69 ? 36.489 -6.472 93.987 1.00 20.35 324 GLY B C 1
ATOM 2881 O O . GLY B 1 69 ? 35.668 -6.830 94.833 1.00 20.34 324 GLY B O 1
ATOM 2882 N N . ASP B 1 70 ? 37.601 -7.156 93.735 1.00 19.52 325 ASP B N 1
ATOM 2883 C CA . ASP B 1 70 ? 37.929 -8.358 94.492 1.00 20.27 325 ASP B CA 1
ATOM 2884 C C . ASP B 1 70 ? 38.189 -7.945 95.942 1.00 20.51 325 ASP B C 1
ATOM 2885 O O . ASP B 1 70 ? 38.489 -6.781 96.214 1.00 20.95 325 ASP B O 1
ATOM 2890 N N . THR B 1 71 ? 38.076 -8.896 96.865 1.00 20.31 326 THR B N 1
ATOM 2891 C CA . THR B 1 71 ? 38.280 -8.613 98.283 1.00 20.11 326 THR B CA 1
ATOM 2892 C C . THR B 1 71 ? 39.257 -9.577 98.938 1.00 19.04 326 THR B C 1
ATOM 2893 O O . THR B 1 71 ? 39.466 -10.692 98.463 1.00 20.02 326 THR B O 1
ATOM 2897 N N . MET B 1 72 ? 39.849 -9.130 100.039 1.00 18.93 327 MET B N 1
ATOM 2898 C CA . MET B 1 72 ? 40.784 -9.933 100.811 1.00 17.65 327 MET B CA 1
ATOM 2899 C C . MET B 1 72 ? 40.458 -9.619 102.263 1.00 19.73 327 MET B C 1
ATOM 2900 O O . MET B 1 72 ? 39.920 -8.550 102.565 1.00 19.48 327 MET B O 1
ATOM 2905 N N . THR B 1 73 ? 40.781 -10.532 103.168 1.00 19.79 328 THR B N 1
ATOM 2906 C CA . THR B 1 73 ? 40.476 -10.301 104.570 1.00 20.00 328 THR B CA 1
ATOM 2907 C C . THR B 1 73 ? 41.691 -10.261 105.482 1.00 20.22 328 THR B C 1
ATOM 2908 O O . THR B 1 73 ? 42.741 -10.827 105.186 1.00 20.95 328 THR B O 1
ATOM 2912 N N . VAL B 1 74 ? 41.515 -9.572 106.602 1.00 20.96 329 VAL B N 1
ATOM 2913 C CA . VAL B 1 74 ? 42.536 -9.442 107.626 1.00 20.76 329 VAL B CA 1
ATOM 2914 C C . VAL B 1 74 ? 41.760 -9.623 108.922 1.00 22.28 329 VAL B C 1
ATOM 2915 O O . VAL B 1 74 ? 40.710 -9.009 109.099 1.00 22.10 329 VAL B O 1
ATOM 2919 N N . ASN B 1 75 ? 42.253 -10.480 109.811 1.00 22.58 330 ASN B N 1
ATOM 2920 C CA . ASN B 1 75 ? 41.570 -10.710 111.081 1.00 22.38 330 ASN B CA 1
ATOM 2921 C C . ASN B 1 75 ? 42.447 -10.359 112.267 1.00 21.50 330 ASN B C 1
ATOM 2922 O O . ASN B 1 75 ? 43.635 -10.683 112.288 1.00 21.34 330 ASN B O 1
ATOM 2927 N N . ILE B 1 76 ? 41.865 -9.679 113.249 1.00 19.85 331 ILE B N 1
ATOM 2928 C CA . ILE B 1 76 ? 42.605 -9.355 114.459 1.00 18.58 331 ILE B CA 1
ATOM 2929 C C . ILE B 1 76 ? 42.148 -10.430 115.430 1.00 18.40 331 ILE B C 1
ATOM 2930 O O . ILE B 1 76 ? 41.160 -11.118 115.166 1.00 17.64 331 ILE B O 1
ATOM 2935 N N . ASP B 1 77 ? 42.863 -10.585 116.535 1.00 17.55 332 ASP B N 1
ATOM 2936 C CA . ASP B 1 77 ? 42.519 -11.605 117.512 1.00 17.63 332 ASP B CA 1
ATOM 2937 C C . ASP B 1 77 ? 41.124 -11.421 118.101 1.00 18.97 332 ASP B C 1
ATOM 2938 O O . ASP B 1 77 ? 40.691 -10.297 118.349 1.00 17.67 332 ASP B O 1
ATOM 2943 N N . LYS B 1 78 ? 40.429 -12.535 118.331 1.00 18.67 333 LYS B N 1
ATOM 2944 C CA . LYS B 1 78 ? 39.079 -12.500 118.891 1.00 19.52 333 LYS B CA 1
ATOM 2945 C C . LYS B 1 78 ? 39.003 -11.817 120.259 1.00 18.65 333 LYS B C 1
ATOM 2946 O O . LYS B 1 78 ? 37.915 -11.455 120.711 1.00 18.62 333 LYS B O 1
ATOM 2952 N N . ASN B 1 79 ? 40.142 -11.647 120.927 1.00 18.35 334 ASN B N 1
ATOM 2953 C CA . ASN B 1 79 ? 40.139 -11.003 122.241 1.00 17.84 334 ASN B CA 1
ATOM 2954 C C . ASN B 1 79 ? 40.509 -9.528 122.134 1.00 17.17 334 ASN B C 1
ATOM 2955 O O . ASN B 1 79 ? 40.764 -8.875 123.148 1.00 16.82 334 ASN B O 1
ATOM 2960 N N . THR B 1 80 ? 40.536 -9.010 120.909 1.00 16.86 335 THR B N 1
ATOM 2961 C CA . THR B 1 80 ? 40.895 -7.610 120.683 1.00 16.27 335 THR B CA 1
ATOM 2962 C C . THR B 1 80 ? 39.891 -6.860 119.814 1.00 16.68 335 THR B C 1
ATOM 2963 O O . THR B 1 80 ? 39.049 -7.463 119.141 1.00 16.94 335 THR B O 1
ATOM 2967 N N . VAL B 1 81 ? 39.995 -5.535 119.842 1.00 16.66 336 VAL B N 1
ATOM 2968 C CA . VAL B 1 81 ? 39.143 -4.650 119.051 1.00 17.21 336 VAL B CA 1
ATOM 2969 C C . VAL B 1 81 ? 40.025 -3.544 118.477 1.00 16.62 336 VAL B C 1
ATOM 2970 O O . VAL B 1 81 ? 41.060 -3.205 119.050 1.00 17.80 336 VAL B O 1
ATOM 2974 N N . PRO B 1 82 ? 39.632 -2.970 117.333 1.00 16.45 337 PRO B N 1
ATOM 2975 C CA . PRO B 1 82 ? 40.447 -1.900 116.748 1.00 16.33 337 PRO B CA 1
ATOM 2976 C C . PRO B 1 82 ? 40.525 -0.714 117.712 1.00 15.88 337 PRO B C 1
ATOM 2977 O O . PRO B 1 82 ? 41.588 -0.124 117.911 1.00 16.35 337 PRO B O 1
ATOM 2981 N N . SER B 1 83 ? 39.386 -0.389 118.315 1.00 16.54 338 SER B N 1
ATOM 2982 C CA . SER B 1 83 ? 39.275 0.723 119.260 1.00 16.51 338 SER B CA 1
ATOM 2983 C C . SER B 1 83 ? 38.608 0.250 120.543 1.00 16.64 338 SER B C 1
ATOM 2984 O O . SER B 1 83 ? 37.566 -0.409 120.501 1.00 16.25 338 SER B O 1
ATOM 2987 N N . ASP B 1 84 ? 39.208 0.594 121.681 1.00 14.29 339 ASP B N 1
ATOM 2988 C CA . ASP B 1 84 ? 38.677 0.213 122.984 1.00 15.78 339 ASP B CA 1
ATOM 2989 C C . ASP B 1 84 ? 37.462 1.063 123.361 1.00 16.24 339 ASP B C 1
ATOM 2990 O O . ASP B 1 84 ? 36.393 0.523 123.648 1.00 14.55 339 ASP B O 1
ATOM 2995 N N . LEU B 1 85 ? 37.616 2.387 123.313 1.00 14.96 340 LEU B N 1
ATOM 2996 C CA . LEU B 1 85 ? 36.544 3.310 123.693 1.00 16.64 340 LEU B CA 1
ATOM 2997 C C . LEU B 1 85 ? 35.482 3.647 122.647 1.00 16.93 340 LEU B C 1
ATOM 2998 O O . LEU B 1 85 ? 34.480 4.281 122.980 1.00 17.74 340 LEU B O 1
ATOM 3003 N N . THR B 1 86 ? 35.689 3.259 121.392 1.00 15.42 341 THR B N 1
ATOM 3004 C CA . THR B 1 86 ? 34.696 3.561 120.363 1.00 18.00 341 THR B CA 1
ATOM 3005 C C . THR B 1 86 ? 34.406 2.360 119.475 1.00 17.94 341 THR B C 1
ATOM 3006 O O . THR B 1 86 ? 35.235 1.467 119.333 1.00 18.40 341 THR B O 1
ATOM 3010 N N . ASP B 1 87 ? 33.219 2.347 118.877 1.00 19.40 342 ASP B N 1
ATOM 3011 C CA . ASP B 1 87 ? 32.829 1.250 118.000 1.00 21.16 342 ASP B CA 1
ATOM 3012 C C . ASP B 1 87 ? 32.728 1.725 116.564 1.00 22.47 342 ASP B C 1
ATOM 3013 O O . ASP B 1 87 ? 32.524 0.935 115.642 1.00 22.46 342 ASP B O 1
ATOM 3018 N N . SER B 1 88 ? 32.878 3.029 116.383 1.00 22.66 343 SER B N 1
ATOM 3019 C CA . SER B 1 88 ? 32.825 3.623 115.062 1.00 24.59 343 SER B CA 1
ATOM 3020 C C . SER B 1 88 ? 34.210 4.189 114.768 1.00 22.95 343 SER B C 1
ATOM 3021 O O . SER B 1 88 ? 34.747 4.979 115.547 1.00 23.33 343 SER B O 1
ATOM 3024 N N . PHE B 1 89 ? 34.790 3.776 113.649 1.00 21.09 344 PHE B N 1
ATOM 3025 C CA . PHE B 1 89 ? 36.117 4.238 113.281 1.00 19.41 344 PHE B CA 1
ATOM 3026 C C . PHE B 1 89 ? 36.407 3.889 111.837 1.00 20.18 344 PHE B C 1
ATOM 3027 O O . PHE B 1 89 ? 35.770 3.008 111.261 1.00 20.64 344 PHE B O 1
ATOM 3035 N N . ALA B 1 90 ? 37.381 4.575 111.255 1.00 19.86 345 ALA B N 1
ATOM 3036 C CA . ALA B 1 90 ? 37.732 4.344 109.867 1.00 21.32 345 ALA B CA 1
ATOM 3037 C C . ALA B 1 90 ? 38.943 3.438 109.691 1.00 21.13 345 ALA B C 1
ATOM 3038 O O . ALA B 1 90 ? 39.992 3.667 110.287 1.00 21.44 345 ALA B O 1
ATOM 3040 N N . ILE B 1 91 ? 38.786 2.402 108.871 1.00 20.19 346 ILE B N 1
ATOM 3041 C CA . ILE B 1 91 ? 39.884 1.488 108.579 1.00 18.90 346 ILE B CA 1
ATOM 3042 C C . ILE B 1 91 ? 40.723 2.233 107.542 1.00 18.08 346 ILE B C 1
ATOM 3043 O O . ILE B 1 91 ? 40.183 2.781 106.585 1.00 18.53 346 ILE B O 1
ATOM 3048 N N . PRO B 1 92 ? 42.052 2.270 107.718 1.00 17.56 347 PRO B N 1
ATOM 3049 C CA . PRO B 1 92 ? 42.911 2.976 106.764 1.00 17.41 347 PRO B CA 1
ATOM 3050 C C . PRO B 1 92 ? 42.856 2.481 105.324 1.00 16.42 347 PRO B C 1
ATOM 3051 O O . PRO B 1 92 ? 42.781 1.281 105.063 1.00 16.88 347 PRO B O 1
ATOM 3055 N N . LYS B 1 93 ? 42.889 3.422 104.389 1.00 16.91 348 LYS B N 1
ATOM 3056 C CA . LYS B 1 93 ? 42.892 3.072 102.978 1.00 16.09 348 LYS B CA 1
ATOM 3057 C C . LYS B 1 93 ? 44.325 2.684 102.659 1.00 16.07 348 LYS B C 1
ATOM 3058 O O . LYS B 1 93 ? 45.258 3.185 103.287 1.00 15.32 348 LYS B O 1
ATOM 3064 N N . ILE B 1 94 ? 44.505 1.774 101.709 1.00 14.75 349 ILE B N 1
ATOM 3065 C CA . ILE B 1 94 ? 45.843 1.394 101.293 1.00 15.60 349 ILE B CA 1
ATOM 3066 C C . ILE B 1 94 ? 46.132 2.330 100.125 1.00 16.73 349 ILE B C 1
ATOM 3067 O O . ILE B 1 94 ? 45.437 2.282 99.108 1.00 16.75 349 ILE B O 1
ATOM 3072 N N . LYS B 1 95 ? 47.133 3.195 100.278 1.00 16.20 350 LYS B N 1
ATOM 3073 C CA . LYS B 1 95 ? 47.489 4.147 99.228 1.00 16.47 350 LYS B CA 1
ATOM 3074 C C . LYS B 1 95 ? 48.950 4.013 98.806 1.00 16.43 350 LYS B C 1
ATOM 3075 O O . LYS B 1 95 ? 49.811 3.706 99.629 1.00 16.13 350 LYS B O 1
ATOM 3081 N N . ASP B 1 96 ? 49.235 4.246 97.527 1.00 16.97 351 ASP B N 1
ATOM 3082 C CA . ASP B 1 96 ? 50.612 4.146 97.073 1.00 16.72 351 ASP B CA 1
ATOM 3083 C C . ASP B 1 96 ? 51.326 5.468 97.304 1.00 17.21 351 ASP B C 1
ATOM 3084 O O . ASP B 1 96 ? 50.731 6.422 97.812 1.00 15.43 351 ASP B O 1
ATOM 3089 N N . ASN B 1 97 ? 52.604 5.528 96.950 1.00 16.98 352 ASN B N 1
ATOM 3090 C CA . ASN B 1 97 ? 53.377 6.734 97.199 1.00 16.92 352 ASN B CA 1
ATOM 3091 C C . ASN B 1 97 ? 53.027 7.950 96.341 1.00 15.71 352 ASN B C 1
ATOM 3092 O O . ASN B 1 97 ? 53.617 9.016 96.509 1.00 16.15 352 ASN B O 1
ATOM 3097 N N . SER B 1 98 ? 52.054 7.801 95.441 1.00 15.67 353 SER B N 1
ATOM 3098 C CA . SER B 1 98 ? 51.608 8.926 94.619 1.00 15.84 353 SER B CA 1
ATOM 3099 C C . SER B 1 98 ? 50.247 9.355 95.167 1.00 15.98 353 SER B C 1
ATOM 3100 O O . SER B 1 98 ? 49.635 10.309 94.684 1.00 17.19 353 SER B O 1
ATOM 3103 N N . GLY B 1 99 ? 49.781 8.641 96.189 1.00 13.92 354 GLY B N 1
ATOM 3104 C CA . GLY B 1 99 ? 48.501 8.964 96.797 1.00 14.92 354 GLY B CA 1
ATOM 3105 C C . GLY B 1 99 ? 47.313 8.183 96.254 1.00 16.42 354 GLY B C 1
ATOM 3106 O O . GLY B 1 99 ? 46.213 8.258 96.803 1.00 16.31 354 GLY B O 1
ATOM 3107 N N . GLU B 1 100 ? 47.520 7.431 95.179 1.00 16.65 355 GLU B N 1
ATOM 3108 C CA . GLU B 1 100 ? 46.433 6.649 94.596 1.00 18.65 355 GLU B CA 1
ATOM 3109 C C . GLU B 1 100 ? 45.915 5.575 95.547 1.00 17.47 355 GLU B C 1
ATOM 3110 O O . GLU B 1 100 ? 46.692 4.902 96.221 1.00 17.24 355 GLU B O 1
ATOM 3116 N N . ILE B 1 101 ? 44.596 5.416 95.601 1.00 16.59 356 ILE B N 1
ATOM 3117 C CA . ILE B 1 101 ? 43.992 4.422 96.484 1.00 16.98 356 ILE B CA 1
ATOM 3118 C C . ILE B 1 101 ? 43.976 3.029 95.856 1.00 17.86 356 ILE B C 1
ATOM 3119 O O . ILE B 1 101 ? 43.395 2.819 94.789 1.00 17.57 356 ILE B O 1
ATOM 3124 N N . ILE B 1 102 ? 44.612 2.083 96.539 1.00 16.20 357 ILE B N 1
ATOM 3125 C CA . ILE B 1 102 ? 44.700 0.704 96.081 1.00 17.20 357 ILE B CA 1
ATOM 3126 C C . ILE B 1 102 ? 43.521 -0.122 96.592 1.00 16.79 357 ILE B C 1
ATOM 3127 O O . ILE B 1 102 ? 42.997 -0.982 95.881 1.00 16.51 357 ILE B O 1
ATOM 3132 N N . ALA B 1 103 ? 43.102 0.148 97.822 1.00 16.80 358 ALA B N 1
ATOM 3133 C CA . ALA B 1 103 ? 41.990 -0.579 98.416 1.00 17.34 358 ALA B CA 1
ATOM 3134 C C . ALA B 1 103 ? 41.393 0.155 99.607 1.00 17.82 358 ALA B C 1
ATOM 3135 O O . ALA B 1 103 ? 42.087 0.888 100.314 1.00 17.88 358 ALA B O 1
ATOM 3137 N N . THR B 1 104 ? 40.095 -0.052 99.816 1.00 17.85 359 THR B N 1
ATOM 3138 C CA . THR B 1 104 ? 39.380 0.556 100.926 1.00 17.85 359 THR B CA 1
ATOM 3139 C C . THR B 1 104 ? 38.890 -0.582 101.815 1.00 18.82 359 THR B C 1
ATOM 3140 O O . THR B 1 104 ? 38.596 -1.683 101.332 1.00 17.82 359 THR B O 1
ATOM 3144 N N . GLY B 1 105 ? 38.799 -0.328 103.113 1.00 17.00 360 GLY B N 1
ATOM 3145 C CA . GLY B 1 105 ? 38.379 -1.389 104.004 1.00 18.17 360 GLY B CA 1
ATOM 3146 C C . GLY B 1 105 ? 37.230 -1.085 104.934 1.00 18.52 360 GLY B C 1
ATOM 3147 O O . GLY B 1 105 ? 36.929 0.075 105.234 1.00 17.67 360 GLY B O 1
ATOM 3148 N N . THR B 1 106 ? 36.579 -2.154 105.379 1.00 17.31 361 THR B N 1
ATOM 3149 C CA . THR B 1 106 ? 35.472 -2.059 106.311 1.00 19.36 361 THR B CA 1
ATOM 3150 C C . THR B 1 106 ? 35.766 -3.051 107.423 1.00 20.06 361 THR B C 1
ATOM 3151 O O . THR B 1 106 ? 36.569 -3.970 107.247 1.00 20.40 361 THR B O 1
ATOM 3155 N N . TYR B 1 107 ? 35.132 -2.863 108.572 1.00 19.23 362 TYR B N 1
ATOM 3156 C CA . TYR B 1 107 ? 35.362 -3.750 109.701 1.00 19.00 362 TYR B CA 1
ATOM 3157 C C . TYR B 1 107 ? 34.070 -4.325 110.267 1.00 20.68 362 TYR B C 1
ATOM 3158 O O . TYR B 1 107 ? 33.060 -3.627 110.368 1.00 19.60 362 TYR B O 1
ATOM 3167 N N . ASP B 1 108 ? 34.118 -5.605 110.627 1.00 20.28 363 ASP B N 1
ATOM 3168 C CA . ASP B 1 108 ? 32.977 -6.315 111.200 1.00 22.82 363 ASP B CA 1
ATOM 3169 C C . ASP B 1 108 ? 33.372 -6.826 112.585 1.00 21.69 363 ASP B C 1
ATOM 3170 O O . ASP B 1 108 ? 34.200 -7.722 112.709 1.00 21.57 363 ASP B O 1
ATOM 3175 N N . ASN B 1 109 ? 32.764 -6.263 113.622 1.00 23.30 364 ASN B N 1
ATOM 3176 C CA . ASN B 1 109 ? 33.099 -6.635 114.991 1.00 25.01 364 ASN B CA 1
ATOM 3177 C C . ASN B 1 109 ? 32.587 -7.986 115.470 1.00 25.51 364 ASN B C 1
ATOM 3178 O O . ASN B 1 109 ? 33.089 -8.515 116.457 1.00 26.89 364 ASN B O 1
ATOM 3183 N N . THR B 1 110 ? 31.595 -8.553 114.795 1.00 26.59 365 THR B N 1
ATOM 3184 C CA . THR B 1 110 ? 31.098 -9.856 115.225 1.00 27.70 365 THR B CA 1
ATOM 3185 C C . THR B 1 110 ? 32.157 -10.917 114.961 1.00 27.70 365 THR B C 1
ATOM 3186 O O . THR B 1 110 ? 32.265 -11.894 115.698 1.00 28.60 365 THR B O 1
ATOM 3190 N N . ASN B 1 111 ? 32.951 -10.719 113.913 1.00 26.46 366 ASN B N 1
ATOM 3191 C CA . ASN B 1 111 ? 34.006 -11.671 113.575 1.00 26.27 366 ASN B CA 1
ATOM 3192 C C . ASN B 1 111 ? 35.414 -11.074 113.693 1.00 23.98 366 ASN B C 1
ATOM 3193 O O . ASN B 1 111 ? 36.399 -11.759 113.417 1.00 23.27 366 ASN B O 1
ATOM 3198 N N . LYS B 1 112 ? 35.505 -9.815 114.118 1.00 22.91 367 LYS B N 1
ATOM 3199 C CA . LYS B 1 112 ? 36.797 -9.132 114.262 1.00 21.28 367 LYS B CA 1
ATOM 3200 C C . LYS B 1 112 ? 37.583 -9.249 112.962 1.00 20.25 367 LYS B C 1
ATOM 3201 O O . LYS B 1 112 ? 38.775 -9.566 112.962 1.00 19.87 367 LYS B O 1
ATOM 3207 N N . GLN B 1 113 ? 36.911 -8.967 111.853 1.00 20.15 368 GLN B N 1
ATOM 3208 C CA . GLN B 1 113 ? 37.535 -9.088 110.547 1.00 20.54 368 GLN B CA 1
ATOM 3209 C C . GLN B 1 113 ? 37.413 -7.864 109.643 1.00 18.42 368 GLN B C 1
ATOM 3210 O O . GLN B 1 113 ? 36.345 -7.266 109.520 1.00 18.20 368 GLN B O 1
ATOM 3216 N N . ILE B 1 114 ? 38.527 -7.501 109.014 1.00 17.12 369 ILE B N 1
ATOM 3217 C CA . ILE B 1 114 ? 38.558 -6.379 108.085 1.00 15.91 369 ILE B CA 1
ATOM 3218 C C . ILE B 1 114 ? 38.484 -6.950 106.677 1.00 15.73 369 ILE B C 1
ATOM 3219 O O . ILE B 1 114 ? 39.110 -7.964 106.385 1.00 17.72 369 ILE B O 1
ATOM 3224 N N . THR B 1 115 ? 37.719 -6.301 105.809 1.00 15.99 370 THR B N 1
ATOM 3225 C CA . THR B 1 115 ? 37.614 -6.738 104.425 1.00 16.89 370 THR B CA 1
ATOM 3226 C C . THR B 1 115 ? 38.076 -5.590 103.532 1.00 18.14 370 THR B C 1
ATOM 3227 O O . THR B 1 115 ? 37.513 -4.493 103.576 1.00 18.94 370 THR B O 1
ATOM 3231 N N . TYR B 1 116 ? 39.116 -5.833 102.743 1.00 17.30 371 TYR B N 1
ATOM 3232 C CA . TYR B 1 116 ? 39.612 -4.810 101.831 1.00 18.38 371 TYR B CA 1
ATOM 3233 C C . TYR B 1 116 ? 39.113 -5.088 100.422 1.00 18.27 371 TYR B C 1
ATOM 3234 O O . TYR B 1 116 ? 39.195 -6.218 99.937 1.00 20.13 371 TYR B O 1
ATOM 3243 N N . THR B 1 117 ? 38.599 -4.050 99.773 1.00 17.24 372 THR B N 1
ATOM 3244 C CA . THR B 1 117 ? 38.094 -4.158 98.412 1.00 18.13 372 THR B CA 1
ATOM 3245 C C . THR B 1 117 ? 39.033 -3.392 97.493 1.00 17.49 372 THR B C 1
ATOM 3246 O O . THR B 1 117 ? 39.223 -2.187 97.660 1.00 16.73 372 THR B O 1
ATOM 3250 N N . PHE B 1 118 ? 39.620 -4.094 96.528 1.00 16.69 373 PHE B N 1
ATOM 3251 C CA . PHE B 1 118 ? 40.544 -3.458 95.604 1.00 18.16 373 PHE B CA 1
ATOM 3252 C C . PHE B 1 118 ? 39.835 -2.557 94.605 1.00 17.94 373 PHE B C 1
ATOM 3253 O O . PHE B 1 118 ? 38.715 -2.843 94.169 1.00 17.22 373 PHE B O 1
ATOM 3261 N N . THR B 1 119 ? 40.500 -1.459 94.263 1.00 18.46 374 THR B N 1
ATOM 3262 C CA . THR B 1 119 ? 39.972 -0.474 93.326 1.00 18.72 374 THR B CA 1
ATOM 3263 C C . THR B 1 1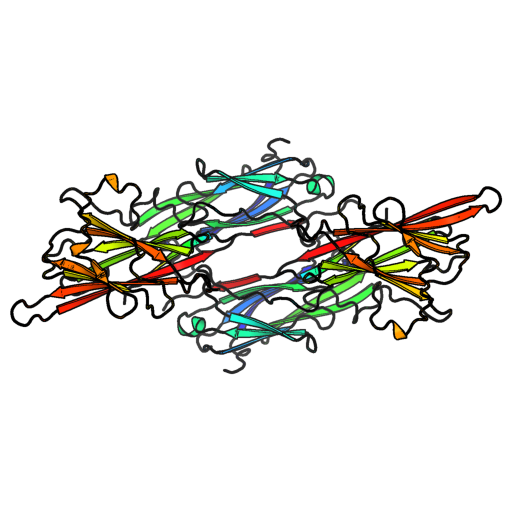19 ? 40.505 -0.741 91.919 1.00 19.24 374 THR B C 1
ATOM 3264 O O . THR B 1 119 ? 41.205 -1.727 91.687 1.00 18.57 374 THR B O 1
ATOM 3268 N N . ASP B 1 120 ? 40.187 0.158 90.990 1.00 21.11 375 ASP B N 1
ATOM 3269 C CA . ASP B 1 120 ? 40.643 0.031 89.606 1.00 22.65 375 ASP B CA 1
ATOM 3270 C C . ASP B 1 120 ? 42.165 0.024 89.537 1.00 22.15 375 ASP B C 1
ATOM 3271 O O . ASP B 1 120 ? 42.749 -0.300 88.506 1.00 21.03 375 ASP B O 1
ATOM 3276 N N . TYR B 1 121 ? 42.803 0.388 90.643 1.00 22.05 376 TYR B N 1
ATOM 3277 C CA . TYR B 1 121 ? 44.257 0.407 90.720 1.00 21.82 376 TYR B CA 1
ATOM 3278 C C . TYR B 1 121 ? 44.861 -0.943 90.300 1.00 21.91 376 TYR B C 1
ATOM 3279 O O . TYR B 1 121 ? 45.826 -0.987 89.531 1.00 21.20 376 TYR B O 1
ATOM 3288 N N . VAL B 1 122 ? 44.290 -2.043 90.782 1.00 21.71 377 VAL B N 1
ATOM 3289 C CA . VAL B 1 122 ? 44.831 -3.358 90.449 1.00 23.31 377 VAL B CA 1
ATOM 3290 C C . VAL B 1 122 ? 44.702 -3.716 88.973 1.00 23.76 377 VAL B C 1
ATOM 3291 O O . VAL B 1 122 ? 45.296 -4.685 88.516 1.00 24.39 377 VAL B O 1
ATOM 3295 N N . ASP B 1 123 ? 43.930 -2.935 88.224 1.00 25.94 378 ASP B N 1
ATOM 3296 C CA . ASP B 1 123 ? 43.769 -3.197 86.800 1.00 25.62 378 ASP B CA 1
ATOM 3297 C C . ASP B 1 123 ? 44.644 -2.264 85.963 1.00 26.30 378 ASP B C 1
ATOM 3298 O O . ASP B 1 123 ? 44.630 -2.324 84.735 1.00 27.52 378 ASP B O 1
ATOM 3303 N N . LYS B 1 124 ? 45.408 -1.408 86.633 1.00 25.21 379 LYS B N 1
ATOM 3304 C CA . LYS B 1 124 ? 46.281 -0.465 85.942 1.00 24.52 379 LYS B CA 1
ATOM 3305 C C . LYS B 1 124 ? 47.750 -0.737 86.244 1.00 24.94 379 LYS B C 1
ATOM 3306 O O . LYS B 1 124 ? 48.618 -0.524 85.396 1.00 24.09 379 LYS B O 1
ATOM 3308 N N . TYR B 1 125 ? 48.021 -1.213 87.456 1.00 24.75 380 TYR B N 1
ATOM 3309 C CA . TYR B 1 125 ? 49.386 -1.496 87.890 1.00 24.44 380 TYR B CA 1
ATOM 3310 C C . TYR B 1 125 ? 49.633 -2.990 88.085 1.00 24.51 380 TYR B C 1
ATOM 3311 O O . TYR B 1 125 ? 48.693 -3.770 88.196 1.00 25.17 380 TYR B O 1
ATOM 3320 N N . GLU B 1 126 ? 50.904 -3.377 88.130 1.00 23.97 381 GLU B N 1
ATOM 3321 C CA . GLU B 1 126 ? 51.283 -4.775 88.326 1.00 25.09 381 GLU B CA 1
ATOM 3322 C C . GLU B 1 126 ? 52.337 -4.907 89.425 1.00 24.67 381 GLU B C 1
ATOM 3323 O O . GLU B 1 126 ? 52.895 -3.912 89.885 1.00 23.33 381 GLU B O 1
ATOM 3329 N N . ASN B 1 127 ? 52.601 -6.142 89.838 1.00 25.28 382 ASN B N 1
ATOM 3330 C CA . ASN B 1 127 ? 53.574 -6.420 90.893 1.00 26.43 382 ASN B CA 1
ATOM 3331 C C . ASN B 1 127 ? 53.260 -5.568 92.126 1.00 24.82 382 ASN B C 1
ATOM 3332 O O . ASN B 1 127 ? 54.148 -4.990 92.755 1.00 24.38 382 ASN B O 1
ATOM 3337 N N . ILE B 1 128 ? 51.977 -5.512 92.462 1.00 23.08 383 ILE B N 1
ATOM 3338 C CA . ILE B 1 128 ? 51.499 -4.740 93.597 1.00 22.39 383 ILE B CA 1
ATOM 3339 C C . ILE B 1 128 ? 51.857 -5.383 94.927 1.00 23.09 383 ILE B C 1
ATOM 3340 O O . ILE B 1 128 ? 51.861 -6.604 95.066 1.00 20.49 383 ILE B O 1
ATOM 3345 N N . LYS B 1 129 ? 52.167 -4.544 95.906 1.00 22.71 384 LYS B N 1
ATOM 3346 C CA . LYS B 1 129 ? 52.511 -5.014 97.238 1.00 22.68 384 LYS B CA 1
ATOM 3347 C C . LYS B 1 129 ? 51.965 -3.992 98.210 1.00 20.96 384 LYS B C 1
AT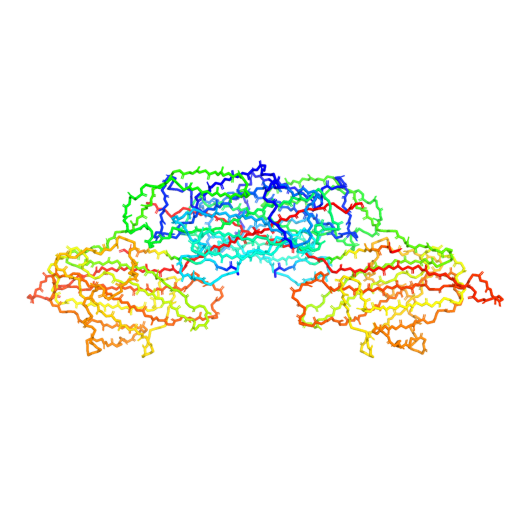OM 3348 O O . LYS B 1 129 ? 51.759 -2.836 97.845 1.00 20.28 384 LYS B O 1
ATOM 3354 N N . ALA B 1 130 ? 51.724 -4.416 99.443 1.00 20.19 385 ALA B N 1
ATOM 3355 C CA . ALA B 1 130 ? 51.194 -3.512 100.449 1.00 19.27 385 ALA B CA 1
ATOM 3356 C C . ALA B 1 130 ? 51.692 -3.865 101.834 1.00 19.80 385 ALA B C 1
ATOM 3357 O O . ALA B 1 130 ? 52.075 -5.004 102.104 1.00 19.03 385 ALA B O 1
ATOM 3359 N N . HIS B 1 131 ? 51.683 -2.863 102.704 1.00 18.76 386 HIS B N 1
ATOM 3360 C CA . HIS B 1 131 ? 52.113 -3.023 104.079 1.00 19.47 386 HIS B CA 1
ATOM 3361 C C . HIS B 1 131 ? 51.075 -2.393 104.993 1.00 18.64 386 HIS B C 1
ATOM 3362 O O . HIS B 1 131 ? 50.751 -1.214 104.862 1.00 18.72 386 HIS B O 1
ATOM 3369 N N . LEU B 1 132 ? 50.552 -3.186 105.915 1.00 17.23 387 LEU B N 1
ATOM 3370 C CA . LEU B 1 132 ? 49.568 -2.690 106.852 1.00 17.47 387 LEU B CA 1
ATOM 3371 C C . LEU B 1 132 ? 50.147 -2.661 108.259 1.00 18.61 387 LEU B C 1
ATOM 3372 O O . LEU B 1 132 ? 50.869 -3.575 108.662 1.00 18.93 387 LEU B O 1
ATOM 3377 N N . LYS B 1 133 ? 49.848 -1.593 108.989 1.00 15.82 388 LYS B N 1
ATOM 3378 C CA . LYS B 1 133 ? 50.279 -1.453 110.377 1.00 17.00 388 LYS B CA 1
ATOM 3379 C C . LYS B 1 133 ? 48.999 -1.089 111.112 1.00 17.09 388 LYS B C 1
ATOM 3380 O O . LYS B 1 133 ? 48.567 0.067 111.094 1.00 17.24 388 LYS B O 1
ATOM 3386 N N . LEU B 1 134 ? 48.401 -2.089 111.753 1.00 15.98 389 LEU B N 1
ATOM 3387 C CA . LEU B 1 134 ? 47.130 -1.922 112.430 1.00 16.73 389 LEU B CA 1
ATOM 3388 C C . LEU B 1 134 ? 47.198 -1.996 113.944 1.00 17.05 389 LEU B C 1
ATOM 3389 O O . LEU B 1 134 ? 47.714 -2.965 114.506 1.00 15.78 389 LEU B O 1
ATOM 3394 N N . THR B 1 135 ? 46.667 -0.967 114.598 1.00 16.47 390 THR B N 1
ATOM 3395 C CA . THR B 1 135 ? 46.642 -0.927 116.053 1.00 16.40 390 THR B CA 1
ATOM 3396 C C . THR B 1 135 ? 45.391 -1.659 116.536 1.00 16.65 390 THR B C 1
ATOM 3397 O O . THR B 1 135 ? 44.424 -1.827 115.786 1.00 16.88 390 THR B O 1
ATOM 3401 N N . SER B 1 136 ? 45.427 -2.118 117.781 1.00 16.38 391 SER B N 1
ATOM 3402 C CA . SER B 1 136 ? 44.300 -2.817 118.377 1.00 16.04 391 SER B CA 1
ATOM 3403 C C . SER B 1 136 ? 44.478 -2.800 119.881 1.00 15.97 391 SER B C 1
ATOM 3404 O O . SER B 1 136 ? 45.579 -2.562 120.381 1.00 14.95 391 SER B O 1
ATOM 3407 N N . TYR B 1 137 ? 43.390 -3.044 120.600 1.00 14.38 392 TYR B N 1
ATOM 3408 C CA . TYR B 1 137 ? 43.431 -3.062 122.049 1.00 14.48 392 TYR B CA 1
ATOM 3409 C C . TYR B 1 137 ? 42.697 -4.280 122.575 1.00 14.96 392 TYR B C 1
ATOM 3410 O O . TYR B 1 137 ? 41.893 -4.896 121.864 1.00 14.36 392 TYR B O 1
ATOM 3419 N N . ILE B 1 138 ? 42.972 -4.624 123.828 1.00 14.48 393 ILE B N 1
ATOM 3420 C CA . ILE B 1 138 ? 42.294 -5.748 124.450 1.00 15.39 393 ILE B CA 1
ATOM 3421 C C . ILE B 1 138 ? 40.808 -5.403 124.510 1.00 15.56 393 ILE B C 1
ATOM 3422 O O . ILE B 1 138 ? 40.441 -4.276 124.854 1.00 14.20 393 ILE B O 1
ATOM 3427 N N . ASP B 1 139 ? 39.966 -6.372 124.161 1.00 14.48 394 ASP B N 1
ATOM 3428 C CA . ASP B 1 139 ? 38.522 -6.205 124.195 1.00 15.94 394 ASP B CA 1
ATOM 3429 C C . ASP B 1 139 ? 38.111 -6.609 125.608 1.00 16.71 394 ASP B C 1
ATOM 3430 O O . ASP B 1 139 ? 38.042 -7.794 125.934 1.00 16.95 394 ASP B O 1
ATOM 3435 N N . LYS B 1 140 ? 37.865 -5.612 126.452 1.00 16.64 395 LYS B N 1
ATOM 3436 C CA . LYS B 1 140 ? 37.496 -5.861 127.843 1.00 17.47 395 LYS B CA 1
ATOM 3437 C C . LYS B 1 140 ? 36.293 -6.783 128.025 1.00 18.15 395 LYS B C 1
ATOM 3438 O O . LYS B 1 140 ? 36.193 -7.473 129.041 1.00 18.39 395 LYS B O 1
ATOM 3444 N N . SER B 1 141 ? 35.385 -6.808 127.052 1.00 18.96 396 SER B N 1
ATOM 3445 C CA . SER B 1 141 ? 34.207 -7.668 127.163 1.00 19.83 396 SER B CA 1
ATOM 3446 C C . SER B 1 141 ? 34.624 -9.137 127.139 1.00 21.00 396 SER B C 1
ATOM 3447 O O . SER B 1 141 ? 33.952 -9.993 127.710 1.00 20.30 396 SER B O 1
ATOM 3450 N N . LYS B 1 142 ? 35.747 -9.414 126.483 1.00 20.77 397 LYS B N 1
ATOM 3451 C CA . LYS B 1 142 ? 36.273 -10.771 126.361 1.00 21.77 397 LYS B CA 1
ATOM 3452 C C . LYS B 1 142 ? 37.302 -11.097 127.439 1.00 20.83 397 LYS B C 1
ATOM 3453 O O . LYS B 1 142 ? 37.621 -12.265 127.670 1.00 18.12 397 LYS B O 1
ATOM 3459 N N . VAL B 1 143 ? 37.826 -10.069 128.099 1.00 19.15 398 VAL B N 1
ATOM 3460 C CA . VAL B 1 143 ? 38.852 -10.276 129.115 1.00 19.29 398 VAL B CA 1
ATOM 3461 C C . VAL B 1 143 ? 38.553 -9.507 130.397 1.00 20.34 398 VAL B C 1
ATOM 3462 O O . VAL B 1 143 ? 39.192 -8.507 130.704 1.00 18.64 398 VAL B O 1
ATOM 3466 N N . PRO B 1 144 ? 37.574 -9.978 131.173 1.00 20.43 399 PRO B N 1
ATOM 3467 C CA . PRO B 1 144 ? 37.230 -9.286 132.417 1.00 19.94 399 PRO B CA 1
ATOM 3468 C C . PRO B 1 144 ? 38.257 -9.393 133.542 1.00 20.31 399 PRO B C 1
ATOM 3469 O O . PRO B 1 144 ? 38.356 -8.500 134.385 1.00 20.13 399 PRO B O 1
ATOM 3473 N N . ASN B 1 145 ? 39.049 -10.458 133.531 1.00 19.88 400 ASN B N 1
ATOM 3474 C CA . ASN B 1 145 ? 39.999 -10.697 134.611 1.00 20.14 400 ASN B CA 1
ATOM 3475 C C . ASN B 1 145 ? 41.454 -10.334 134.420 1.00 19.51 400 ASN B C 1
ATOM 3476 O O . ASN B 1 145 ? 42.006 -10.420 133.328 1.00 18.95 400 ASN B O 1
ATOM 3481 N N . ASN B 1 146 ? 42.077 -9.959 135.527 1.00 20.57 401 ASN B N 1
ATOM 3482 C CA . ASN B 1 146 ? 43.480 -9.607 135.535 1.00 21.48 401 ASN B CA 1
ATOM 3483 C C . ASN B 1 146 ? 44.316 -10.867 135.325 1.00 22.29 401 ASN B C 1
ATOM 3484 O O . ASN B 1 146 ? 43.859 -11.978 135.590 1.00 23.48 401 ASN B O 1
ATOM 3489 N N . ASN B 1 147 ? 45.541 -10.688 134.851 1.00 23.08 402 ASN B N 1
ATOM 3490 C CA . ASN B 1 147 ? 46.442 -11.803 134.601 1.00 25.27 402 ASN B CA 1
ATOM 3491 C C . ASN B 1 147 ? 45.810 -12.905 133.769 1.00 24.99 402 ASN B C 1
ATOM 3492 O O . ASN B 1 147 ? 45.869 -14.082 134.121 1.00 25.24 402 ASN B O 1
ATOM 3497 N N . THR B 1 148 ? 45.198 -12.515 132.657 1.00 23.54 403 THR B N 1
ATOM 3498 C CA . THR B 1 148 ? 44.592 -13.489 131.768 1.00 22.65 403 THR B CA 1
ATOM 3499 C C . THR B 1 148 ? 45.590 -13.773 130.652 1.00 23.03 403 THR B C 1
ATOM 3500 O O . THR B 1 148 ? 45.948 -12.877 129.888 1.00 22.44 403 THR B O 1
ATOM 3504 N N . LYS B 1 149 ? 46.053 -15.018 130.576 1.00 21.86 404 LYS B N 1
ATOM 3505 C CA . LYS B 1 149 ? 47.011 -15.417 129.551 1.00 23.03 404 LYS B CA 1
ATOM 3506 C C . LYS B 1 149 ? 46.301 -15.629 128.220 1.00 23.08 404 LYS B C 1
ATOM 3507 O O . LYS B 1 149 ? 45.353 -16.408 128.137 1.00 22.41 404 LYS B O 1
ATOM 3513 N N . LEU B 1 150 ? 46.767 -14.944 127.178 1.00 22.14 405 LEU B N 1
ATOM 3514 C CA . LEU B 1 150 ? 46.157 -15.062 125.859 1.00 21.83 405 LEU B CA 1
ATOM 3515 C C . LEU B 1 150 ? 47.166 -15.391 124.771 1.00 20.95 405 LEU B C 1
ATOM 3516 O O . LEU B 1 150 ? 48.267 -14.839 124.738 1.00 21.89 405 LEU B O 1
ATOM 3521 N N . ASP B 1 151 ? 46.775 -16.297 123.884 1.00 20.01 406 ASP B N 1
ATOM 3522 C CA . ASP B 1 151 ? 47.602 -16.680 122.747 1.00 20.99 406 ASP B CA 1
ATOM 3523 C C . ASP B 1 151 ? 46.882 -15.969 121.606 1.00 21.34 406 ASP B C 1
ATOM 3524 O O . ASP B 1 151 ? 45.991 -16.537 120.970 1.00 20.04 406 ASP B O 1
ATOM 3529 N N . VAL B 1 152 ? 47.248 -14.710 121.378 1.00 20.15 407 VAL B N 1
ATOM 3530 C CA . VAL B 1 152 ? 46.603 -13.914 120.343 1.00 19.53 407 VAL B CA 1
ATOM 3531 C C . VAL B 1 152 ? 47.085 -14.239 118.944 1.00 19.40 407 VAL B C 1
ATOM 3532 O O . VAL B 1 152 ? 48.281 -14.422 118.704 1.00 19.46 407 VAL B O 1
ATOM 3536 N N . GLU B 1 153 ? 46.132 -14.284 118.021 1.00 20.35 408 GLU B N 1
ATOM 3537 C CA . GLU B 1 153 ? 46.417 -14.607 116.632 1.00 21.09 408 GLU B CA 1
ATOM 3538 C C . GLU B 1 153 ? 45.848 -13.579 115.657 1.00 19.82 408 GLU B C 1
ATOM 3539 O O . GLU B 1 153 ? 44.678 -13.198 115.745 1.00 16.76 408 GLU B O 1
ATOM 3545 N N . TYR B 1 154 ? 46.692 -13.133 114.733 1.00 19.54 409 TYR B N 1
ATOM 3546 C CA . TYR B 1 154 ? 46.285 -12.181 113.709 1.00 21.20 409 TYR B CA 1
ATOM 3547 C C . TYR B 1 154 ? 46.496 -12.865 112.364 1.00 22.43 409 TYR B C 1
ATOM 3548 O O . TYR B 1 154 ? 47.424 -13.661 112.199 1.00 22.74 409 TYR B O 1
ATOM 3557 N N . LYS B 1 155 ? 45.636 -12.557 111.403 1.00 22.83 410 LYS B N 1
ATOM 3558 C CA . LYS B 1 155 ? 45.729 -13.194 110.101 1.00 24.53 410 LYS B CA 1
ATOM 3559 C C . LYS B 1 155 ? 45.498 -12.256 108.933 1.00 24.52 410 LYS B C 1
ATOM 3560 O O . LYS B 1 155 ? 44.781 -11.257 109.046 1.00 25.13 410 LYS B O 1
ATOM 3566 N N . THR B 1 156 ? 46.122 -12.591 107.810 1.00 22.20 411 THR B N 1
ATOM 3567 C CA . THR B 1 156 ? 45.959 -11.841 106.575 1.00 21.66 411 THR B CA 1
ATOM 3568 C C . THR B 1 156 ? 45.870 -12.898 105.484 1.00 21.22 411 THR B C 1
ATOM 3569 O O . THR B 1 156 ? 46.807 -13.675 105.279 1.00 19.67 411 THR B O 1
ATOM 3573 N N . ALA B 1 157 ? 44.741 -12.931 104.790 1.00 20.24 412 ALA B N 1
ATOM 3574 C CA . ALA B 1 157 ? 44.542 -13.916 103.739 1.00 21.63 412 ALA B CA 1
ATOM 3575 C C . ALA B 1 157 ? 44.662 -15.303 104.371 1.00 22.18 412 ALA B C 1
ATOM 3576 O O . ALA B 1 157 ? 43.972 -15.604 105.342 1.00 22.34 412 ALA B O 1
ATOM 3578 N N . LEU B 1 158 ? 45.553 -16.135 103.843 1.00 23.15 413 LEU B N 1
ATOM 3579 C CA . LEU B 1 158 ? 45.733 -17.491 104.361 1.00 23.74 413 LEU B CA 1
ATOM 3580 C C . LEU B 1 158 ? 46.906 -17.647 105.325 1.00 23.37 413 LEU B C 1
ATOM 3581 O O . LEU B 1 158 ? 47.272 -18.767 105.690 1.00 22.27 413 LEU B O 1
ATOM 3586 N N . SER B 1 159 ? 47.490 -16.530 105.746 1.00 23.32 414 SER B N 1
ATOM 3587 C CA . SER B 1 159 ? 48.625 -16.576 106.661 1.00 26.03 414 SER B CA 1
ATOM 3588 C C . SER B 1 159 ? 48.261 -16.044 108.040 1.00 26.46 414 SER B C 1
ATOM 3589 O O . SER B 1 159 ? 47.410 -15.164 108.172 1.00 27.17 414 SER B O 1
ATOM 3592 N N . SER B 1 160 ? 48.907 -16.587 109.066 1.00 26.24 415 SER B N 1
ATOM 3593 C CA . SER B 1 160 ? 48.628 -16.167 110.429 1.00 25.55 415 SER B CA 1
ATOM 3594 C C . SER B 1 160 ? 49.893 -16.098 111.267 1.00 24.76 415 SER B C 1
ATOM 3595 O O . SER B 1 160 ? 50.902 -16.730 110.951 1.00 23.93 415 SER B O 1
ATOM 3598 N N . VAL B 1 161 ? 49.833 -15.306 112.331 1.00 22.18 416 VAL B N 1
ATOM 3599 C CA . VAL B 1 161 ? 50.951 -15.160 113.246 1.00 21.21 416 VAL B CA 1
ATOM 3600 C C . VAL B 1 161 ? 50.351 -15.065 114.642 1.00 21.38 416 VAL B C 1
ATOM 3601 O O . VAL B 1 161 ? 49.255 -14.534 114.812 1.00 20.17 416 VAL B O 1
ATOM 3605 N N . ASN B 1 162 ? 51.050 -15.593 115.640 1.00 21.31 417 ASN B N 1
ATOM 3606 C CA . ASN B 1 162 ? 50.530 -15.552 117.000 1.00 22.81 417 ASN B CA 1
ATOM 3607 C C . ASN B 1 162 ? 51.591 -15.151 118.010 1.00 22.67 417 ASN B C 1
ATOM 3608 O O . ASN B 1 162 ? 52.788 -15.248 117.744 1.00 22.04 417 ASN B O 1
ATOM 3613 N N . LYS B 1 163 ? 51.133 -14.691 119.168 1.00 22.79 418 LYS B N 1
ATOM 3614 C CA . LYS B 1 163 ? 52.015 -14.254 120.239 1.00 24.46 418 LYS B CA 1
ATOM 3615 C C . LYS B 1 163 ? 51.280 -14.466 121.551 1.00 23.48 418 LYS B C 1
ATOM 3616 O O . LYS B 1 163 ? 50.090 -14.179 121.658 1.00 24.58 418 LYS B O 1
ATOM 3622 N N . THR B 1 164 ? 51.978 -14.983 122.552 1.00 21.76 419 THR B N 1
ATOM 3623 C CA . THR B 1 164 ? 51.332 -15.198 123.834 1.00 22.04 419 THR B CA 1
ATOM 3624 C C . THR B 1 164 ? 51.678 -14.040 124.751 1.00 21.95 419 THR B C 1
ATOM 3625 O O . THR B 1 164 ? 52.845 -13.677 124.907 1.00 20.92 419 THR B O 1
ATOM 3629 N N . ILE B 1 165 ? 50.647 -13.448 125.337 1.00 21.59 420 ILE B N 1
ATOM 3630 C CA . ILE B 1 165 ? 50.819 -12.326 126.246 1.00 23.40 420 ILE B CA 1
ATOM 3631 C C . ILE B 1 165 ? 49.872 -12.487 127.417 1.00 23.20 420 ILE B C 1
ATOM 3632 O O . ILE B 1 165 ? 48.940 -13.286 127.369 1.00 24.15 420 ILE B O 1
ATOM 3637 N N . THR B 1 166 ? 50.127 -11.737 128.479 1.00 21.88 421 THR B N 1
ATOM 3638 C CA . THR B 1 166 ? 49.271 -11.778 129.646 1.00 19.69 421 THR B CA 1
ATOM 3639 C C . THR B 1 166 ? 48.699 -10.383 129.821 1.00 19.29 421 THR B C 1
ATOM 3640 O O . THR B 1 166 ? 49.437 -9.400 129.796 1.00 18.43 421 THR B O 1
ATOM 3644 N N . VAL B 1 167 ? 47.386 -10.296 129.985 1.00 17.39 422 VAL B N 1
ATOM 3645 C CA . VAL B 1 167 ? 46.737 -9.009 130.174 1.00 19.87 422 VAL B CA 1
ATOM 3646 C C . VAL B 1 167 ? 46.770 -8.654 131.655 1.00 19.76 422 VAL B C 1
ATOM 3647 O O . VAL B 1 167 ? 46.348 -9.447 132.501 1.00 19.96 422 VAL B O 1
ATOM 3651 N N . GLU B 1 168 ? 47.285 -7.467 131.962 1.00 20.43 423 GLU B N 1
ATOM 3652 C CA . GLU B 1 168 ? 47.359 -6.998 133.341 1.00 21.03 423 GLU B CA 1
ATOM 3653 C C . GLU B 1 168 ? 46.513 -5.738 133.499 1.00 21.07 423 GLU B C 1
ATOM 3654 O O . GLU B 1 168 ? 46.635 -4.792 132.711 1.00 19.99 423 GLU B O 1
ATOM 3660 N N . TYR B 1 169 ? 45.641 -5.739 134.505 1.00 18.76 424 TYR B N 1
ATOM 3661 C CA . TYR B 1 169 ? 44.780 -4.594 134.784 1.00 17.72 424 TYR B CA 1
ATOM 3662 C C . TYR B 1 169 ? 45.276 -3.890 136.055 1.00 18.36 424 TYR B C 1
ATOM 3663 O O . TYR B 1 169 ? 46.053 -4.456 136.824 1.00 16.28 424 TYR B O 1
ATOM 3672 N N . GLN B 1 170 ? 44.812 -2.663 136.272 1.00 17.96 425 GLN B N 1
ATOM 3673 C CA . GLN B 1 170 ? 45.221 -1.857 137.424 1.00 18.92 425 GLN B CA 1
ATOM 3674 C C . GLN B 1 170 ? 44.662 -2.333 138.766 1.00 19.33 425 GLN B C 1
ATOM 3675 O O . GLN B 1 170 ? 43.826 -3.238 138.826 1.00 18.12 425 GLN B O 1
ATOM 3681 N N . LYS B 1 171 ? 45.142 -1.713 139.843 1.00 18.88 426 LYS B N 1
ATOM 3682 C CA . LYS B 1 171 ? 44.698 -2.038 141.193 1.00 20.88 426 LYS B CA 1
ATOM 3683 C C . LYS B 1 171 ? 44.215 -0.754 141.850 1.00 21.31 426 LYS B C 1
ATOM 3684 O O . LYS B 1 171 ? 44.534 0.342 141.389 1.00 21.19 426 LYS B O 1
ATOM 3690 N N . PRO B 1 172 ? 43.433 -0.874 142.933 1.00 21.70 427 PRO B N 1
ATOM 3691 C CA . PRO B 1 172 ? 42.908 0.299 143.641 1.00 21.96 427 PRO B CA 1
ATOM 3692 C C . PRO B 1 172 ? 43.997 1.130 144.309 1.00 22.87 427 PRO B C 1
ATOM 3693 O O . PRO B 1 172 ? 45.055 0.605 144.664 1.00 22.01 427 PRO B O 1
ATOM 3697 N N . ASN B 1 173 ? 43.752 2.430 144.447 1.00 22.26 428 ASN B N 1
ATOM 3698 C CA . ASN B 1 173 ? 44.696 3.293 145.151 1.00 23.33 428 ASN B CA 1
ATOM 3699 C C . ASN B 1 173 ? 44.095 3.266 146.549 1.00 22.81 428 ASN B C 1
ATOM 3700 O O . ASN B 1 173 ? 42.885 3.422 146.703 1.00 20.91 428 ASN B O 1
ATOM 3705 N N . GLU B 1 174 ? 44.944 3.073 147.553 1.00 22.73 429 GLU B N 1
ATOM 3706 C CA . GLU B 1 174 ? 44.506 2.923 148.937 1.00 25.16 429 GLU B CA 1
ATOM 3707 C C . GLU B 1 174 ? 45.140 3.892 149.929 1.00 24.56 429 GLU B C 1
ATOM 3708 O O . GLU B 1 174 ? 46.295 4.279 149.778 1.00 23.85 429 GLU B O 1
ATOM 3714 N N . ASN B 1 175 ? 44.379 4.242 150.961 1.00 23.95 430 ASN B N 1
ATOM 3715 C CA . ASN B 1 175 ? 44.857 5.115 152.033 1.00 25.04 430 ASN B CA 1
ATOM 3716 C C . ASN B 1 175 ? 43.882 4.884 153.183 1.00 23.73 430 ASN B C 1
ATOM 3717 O O . ASN B 1 175 ? 42.831 5.518 153.258 1.00 22.95 430 ASN B O 1
ATOM 3722 N N . ARG B 1 176 ? 44.236 3.961 154.073 1.00 24.88 431 ARG B N 1
ATOM 3723 C CA . ARG B 1 176 ? 43.365 3.601 155.186 1.00 24.49 431 ARG B CA 1
ATOM 3724 C C . ARG B 1 176 ? 42.078 3.047 154.566 1.00 24.28 431 ARG B C 1
ATOM 3725 O O . ARG B 1 176 ? 42.146 2.202 153.670 1.00 24.13 431 ARG B O 1
ATOM 3733 N N . THR B 1 177 ? 40.916 3.517 155.007 1.00 22.80 432 THR B N 1
ATOM 3734 C CA . THR B 1 177 ? 39.661 3.013 154.453 1.00 22.59 432 THR B CA 1
ATOM 3735 C C . THR B 1 177 ? 39.312 3.583 153.077 1.00 23.06 432 THR B C 1
ATOM 3736 O O . THR B 1 177 ? 38.450 3.048 152.379 1.00 22.84 432 THR B O 1
ATOM 3740 N N . ALA B 1 178 ? 39.978 4.667 152.692 1.00 20.88 433 ALA B N 1
ATOM 3741 C CA . ALA B 1 178 ? 39.740 5.277 151.388 1.00 19.40 433 ALA B CA 1
ATOM 3742 C C . ALA B 1 178 ? 40.369 4.374 150.336 1.00 18.19 433 ALA B C 1
ATOM 3743 O O . ALA B 1 178 ? 41.546 4.037 150.431 1.00 18.54 433 ALA B O 1
ATOM 3745 N N . ASN B 1 179 ? 39.588 3.972 149.339 1.00 18.05 434 ASN B N 1
ATOM 3746 C CA . ASN B 1 179 ? 40.116 3.121 148.282 1.00 17.42 434 ASN B CA 1
ATOM 3747 C C . ASN B 1 179 ? 39.222 3.166 147.047 1.00 17.06 434 ASN B C 1
ATOM 3748 O O . ASN B 1 179 ? 37.998 3.071 147.146 1.00 16.71 434 ASN B O 1
ATOM 3753 N N . LEU B 1 180 ? 39.842 3.325 145.880 1.00 17.06 435 LEU B N 1
ATOM 3754 C CA . LEU B 1 180 ? 39.089 3.410 144.633 1.00 16.16 435 LEU B CA 1
ATOM 3755 C C . LEU B 1 180 ? 39.983 3.203 143.415 1.00 15.31 435 LEU B C 1
ATOM 3756 O O . LEU B 1 180 ? 41.201 3.085 143.530 1.00 16.19 435 LEU B O 1
ATOM 3761 N N . GLN B 1 181 ? 39.349 3.158 142.248 1.00 15.50 436 GLN B N 1
ATOM 3762 C CA . GLN B 1 181 ? 40.044 3.056 140.969 1.00 15.83 436 GLN B CA 1
ATOM 3763 C C . GLN B 1 181 ? 39.044 3.518 139.911 1.00 14.93 436 GLN B C 1
ATOM 3764 O O . GLN B 1 181 ? 37.839 3.550 140.166 1.00 16.04 436 GLN B O 1
ATOM 3770 N N . SER B 1 182 ? 39.537 3.896 138.738 1.00 12.92 437 SER B N 1
ATOM 3771 C CA . SER B 1 182 ? 38.659 4.373 137.680 1.00 13.17 437 SER B CA 1
ATOM 3772 C C . SER B 1 182 ? 39.279 4.187 136.307 1.00 14.15 437 SER B C 1
ATOM 3773 O O . SER B 1 182 ? 40.500 4.053 136.171 1.00 14.82 437 SER B O 1
ATOM 3776 N N . MET B 1 183 ? 38.424 4.192 135.292 1.00 13.21 438 MET B N 1
ATOM 3777 C CA . MET B 1 183 ? 38.858 4.034 133.914 1.00 15.29 438 MET B CA 1
ATOM 3778 C C . MET B 1 183 ? 37.848 4.677 132.977 1.00 15.25 438 MET B C 1
ATOM 3779 O O . MET B 1 183 ? 36.647 4.632 133.239 1.00 14.41 438 MET B O 1
ATOM 3784 N N . PHE B 1 184 ? 38.329 5.299 131.903 1.00 14.46 439 PHE B N 1
ATOM 3785 C CA . PHE B 1 184 ? 37.422 5.888 130.920 1.00 12.53 439 PHE B CA 1
ATOM 3786 C C . PHE B 1 184 ? 36.934 4.662 130.164 1.00 14.01 439 PHE B C 1
ATOM 3787 O O . PHE B 1 184 ? 37.733 3.788 129.823 1.00 15.70 439 PHE B O 1
ATOM 3795 N N . THR B 1 185 ? 35.635 4.586 129.902 1.00 16.06 440 THR B N 1
ATOM 3796 C CA . THR B 1 185 ? 35.092 3.420 129.214 1.00 15.42 440 THR B CA 1
ATOM 3797 C C . THR B 1 185 ? 34.391 3.743 127.895 1.00 17.83 440 THR B C 1
ATOM 3798 O O . THR B 1 185 ? 33.846 2.854 127.231 1.00 17.18 440 THR B O 1
ATOM 3802 N N . ASN B 1 186 ? 34.400 5.019 127.528 1.00 17.67 441 ASN B N 1
ATOM 3803 C CA . ASN B 1 186 ? 33.828 5.465 126.262 1.00 18.43 441 ASN B CA 1
ATOM 3804 C C . ASN B 1 186 ? 34.157 6.919 125.978 1.00 17.59 441 ASN B C 1
ATOM 3805 O O . ASN B 1 186 ? 34.414 7.707 126.890 1.00 18.64 441 ASN B O 1
ATOM 3810 N N . ILE B 1 187 ? 34.170 7.254 124.696 1.00 18.63 442 ILE B N 1
ATOM 3811 C CA . ILE B 1 187 ? 34.360 8.625 124.266 1.00 16.92 442 ILE B CA 1
ATOM 3812 C C . ILE B 1 187 ? 33.469 8.799 123.049 1.00 17.10 442 ILE B C 1
ATOM 3813 O O . ILE B 1 187 ? 33.435 7.943 122.162 1.00 14.05 442 ILE B O 1
ATOM 3818 N N . ASP B 1 188 ? 32.718 9.894 123.044 1.00 16.85 443 ASP B N 1
ATOM 3819 C CA . ASP B 1 188 ? 31.815 10.226 121.948 1.00 18.52 443 ASP B CA 1
ATOM 3820 C C . ASP B 1 188 ? 32.411 11.483 121.343 1.00 17.72 443 ASP B C 1
ATOM 3821 O O . ASP B 1 188 ? 32.272 12.562 121.909 1.00 17.60 443 ASP B O 1
ATOM 3826 N N . THR B 1 189 ? 33.074 11.343 120.199 1.00 17.95 444 THR B N 1
ATOM 3827 C CA . THR B 1 189 ? 33.716 12.484 119.553 1.00 18.26 444 THR B CA 1
ATOM 3828 C C . THR B 1 189 ? 32.758 13.344 118.743 1.00 19.89 444 THR B C 1
ATOM 3829 O O . THR B 1 189 ? 33.161 14.343 118.154 1.00 19.76 444 THR B O 1
ATOM 3833 N N . LYS B 1 190 ? 31.490 12.953 118.715 1.00 19.79 445 LYS B N 1
ATOM 3834 C CA . LYS B 1 190 ? 30.479 13.725 118.002 1.00 20.35 445 LYS B CA 1
ATOM 3835 C C . LYS B 1 190 ? 29.850 14.706 118.991 1.00 20.09 445 LYS B C 1
ATOM 3836 O O . LYS B 1 190 ? 29.794 15.911 118.740 1.00 20.72 445 LYS B O 1
ATOM 3842 N N . ASN B 1 191 ? 29.388 14.181 120.121 1.00 19.18 446 ASN B N 1
ATOM 3843 C CA . ASN B 1 191 ? 28.768 15.005 121.152 1.00 19.03 446 ASN B CA 1
ATOM 3844 C C . ASN B 1 191 ? 29.817 15.540 122.128 1.00 18.62 446 ASN B C 1
ATOM 3845 O O . ASN B 1 191 ? 29.513 16.357 122.996 1.00 18.43 446 ASN B O 1
ATOM 3850 N N . HIS B 1 192 ? 31.049 15.062 121.976 1.00 17.09 447 HIS B N 1
ATOM 3851 C CA . HIS B 1 192 ? 32.174 15.484 122.809 1.00 18.18 447 HIS B CA 1
ATOM 3852 C C . HIS B 1 192 ? 32.040 15.191 124.298 1.00 17.42 447 HIS B C 1
ATOM 3853 O O . HIS B 1 192 ? 32.075 16.100 125.129 1.00 19.19 447 HIS B O 1
ATOM 3860 N N . THR B 1 193 ? 31.902 13.912 124.630 1.00 16.50 448 THR B N 1
ATOM 3861 C CA . THR B 1 193 ? 31.805 13.497 126.021 1.00 15.48 448 THR B CA 1
ATOM 3862 C C . THR B 1 193 ? 32.687 12.282 126.253 1.00 15.85 448 THR B C 1
ATOM 3863 O O . THR B 1 193 ? 33.086 11.603 125.306 1.00 16.85 448 THR B O 1
ATOM 3867 N N . VAL B 1 194 ? 33.010 12.031 127.515 1.00 16.09 449 VAL B N 1
ATOM 3868 C CA . VAL B 1 194 ? 33.781 10.858 127.891 1.00 16.43 449 VAL B CA 1
ATOM 3869 C C . VAL B 1 194 ? 32.982 10.209 128.998 1.00 17.25 449 VAL B C 1
ATOM 3870 O O . VAL B 1 194 ? 32.192 10.869 129.676 1.00 16.72 449 VAL B O 1
ATOM 3874 N N . GLU B 1 195 ? 33.181 8.911 129.170 1.00 16.22 450 GLU B N 1
ATOM 3875 C CA . GLU B 1 195 ? 32.477 8.167 130.191 1.00 16.27 450 GLU B CA 1
ATOM 3876 C C . GLU B 1 195 ? 33.505 7.578 131.138 1.00 15.76 450 GLU B C 1
ATOM 3877 O O . GLU B 1 195 ? 34.451 6.917 130.705 1.00 16.08 450 GLU B O 1
ATOM 3883 N N . GLN B 1 196 ? 33.335 7.839 132.428 1.00 14.91 451 GLN B N 1
ATOM 3884 C CA . GLN B 1 196 ? 34.265 7.314 133.419 1.00 13.82 451 GLN B CA 1
ATOM 3885 C C . GLN B 1 196 ? 33.530 6.339 134.325 1.00 14.49 451 GLN B C 1
ATOM 3886 O O . GLN B 1 196 ? 32.464 6.652 134.854 1.00 15.57 451 GLN B O 1
ATOM 3892 N N . THR B 1 197 ? 34.106 5.154 134.480 1.00 14.30 452 THR B N 1
ATOM 3893 C CA . THR B 1 197 ? 33.543 4.123 135.332 1.00 14.00 452 THR B CA 1
ATOM 3894 C C . THR B 1 197 ? 34.445 4.109 136.551 1.00 15.03 452 THR B C 1
ATOM 3895 O O . THR B 1 197 ? 35.643 3.823 136.453 1.00 15.88 452 THR B O 1
ATOM 3899 N N . ILE B 1 198 ? 33.862 4.436 137.697 1.00 14.77 453 ILE B N 1
ATOM 3900 C CA . ILE B 1 198 ? 34.600 4.508 138.950 1.00 14.45 453 ILE B CA 1
ATOM 3901 C C . ILE B 1 198 ? 34.192 3.424 139.938 1.00 16.32 453 ILE B C 1
ATOM 3902 O O . ILE B 1 198 ? 33.009 3.189 140.151 1.00 16.66 453 ILE B O 1
ATOM 3907 N N . TYR B 1 199 ? 35.181 2.767 140.536 1.00 16.02 454 TYR B N 1
ATOM 3908 C CA . TYR B 1 199 ? 34.921 1.748 141.547 1.00 15.99 454 TYR B CA 1
ATOM 3909 C C . TYR B 1 199 ? 35.209 2.390 142.898 1.00 17.57 454 TYR B C 1
ATOM 3910 O O . TYR B 1 199 ? 36.354 2.761 143.184 1.00 15.59 454 TYR B O 1
ATOM 3919 N N . ILE B 1 200 ? 34.173 2.520 143.719 1.00 17.22 455 ILE B N 1
ATOM 3920 C CA . ILE B 1 200 ? 34.311 3.103 145.049 1.00 19.02 455 ILE B CA 1
ATOM 3921 C C . ILE B 1 200 ? 34.288 1.993 146.100 1.00 17.81 455 ILE B C 1
ATOM 3922 O O . ILE B 1 200 ? 33.343 1.211 146.159 1.00 17.96 455 ILE B O 1
ATOM 3927 N N . ASN B 1 201 ? 35.333 1.926 146.917 1.00 17.68 456 ASN B N 1
ATOM 3928 C CA . ASN B 1 201 ? 35.431 0.915 147.965 1.00 20.46 456 ASN B CA 1
ATOM 3929 C C . ASN B 1 201 ? 35.399 -0.519 147.422 1.00 20.96 456 ASN B C 1
ATOM 3930 O O . ASN B 1 201 ? 34.669 -1.370 147.936 1.00 22.26 456 ASN B O 1
ATOM 3935 N N . PRO B 1 202 ? 36.178 -0.808 146.367 1.00 21.27 457 PRO B N 1
ATOM 3936 C CA . PRO B 1 202 ? 36.162 -2.178 145.843 1.00 21.66 457 PRO B CA 1
ATOM 3937 C C . PRO B 1 202 ? 36.780 -3.184 146.816 1.00 21.67 457 PRO B C 1
ATOM 3938 O O . PRO B 1 202 ? 36.590 -4.395 146.671 1.00 20.05 457 PRO B O 1
ATOM 3942 N N . LEU B 1 203 ? 37.514 -2.684 147.805 1.00 20.45 458 LEU B N 1
ATOM 3943 C CA . LEU B 1 203 ? 38.156 -3.556 148.787 1.00 22.33 458 LEU B CA 1
ATOM 3944 C C . LEU B 1 203 ? 37.233 -3.880 149.960 1.00 22.48 458 LEU B C 1
ATOM 3945 O O . LEU B 1 203 ? 37.610 -4.599 150.890 1.00 23.12 458 LEU B O 1
ATOM 3950 N N . ARG B 1 204 ? 36.016 -3.349 149.901 1.00 22.76 459 ARG B N 1
ATOM 3951 C CA . ARG B 1 204 ? 35.020 -3.585 150.935 1.00 23.89 459 ARG B CA 1
ATOM 3952 C C . ARG B 1 204 ? 35.493 -3.230 152.342 1.00 24.46 459 ARG B C 1
ATOM 3953 O O . ARG B 1 204 ? 35.333 -4.018 153.279 1.00 24.43 459 ARG B O 1
ATOM 3961 N N . TYR B 1 205 ? 36.095 -2.056 152.492 1.00 21.97 460 TYR B N 1
ATOM 3962 C CA . TYR B 1 205 ? 36.529 -1.616 153.810 1.00 23.51 460 TYR B CA 1
ATOM 3963 C C . TYR B 1 205 ? 35.335 -0.912 154.440 1.00 24.16 460 TYR B C 1
ATOM 3964 O O . TYR B 1 205 ? 34.355 -0.614 153.756 1.00 24.45 460 TYR B O 1
ATOM 3973 N N . SER B 1 206 ? 35.405 -0.658 155.742 1.00 26.54 461 SER B N 1
ATOM 3974 C CA . SER B 1 206 ? 34.323 0.037 156.423 1.00 26.74 461 SER B CA 1
ATOM 3975 C C . SER B 1 206 ? 34.684 1.520 156.373 1.00 28.41 461 SER B C 1
ATOM 3976 O O . SER B 1 206 ? 35.224 2.076 157.331 1.00 28.42 461 SER B O 1
ATOM 3979 N N . ALA B 1 207 ? 34.392 2.143 155.233 1.00 28.34 462 ALA B N 1
ATOM 3980 C CA . ALA B 1 207 ? 34.693 3.551 154.999 1.00 27.79 462 ALA B CA 1
ATOM 3981 C C . ALA B 1 207 ? 33.639 4.482 155.588 1.00 26.88 462 ALA B C 1
ATOM 3982 O O . ALA B 1 207 ? 32.511 4.544 155.102 1.00 29.05 462 ALA B O 1
ATOM 3984 N N . LYS B 1 208 ? 34.024 5.222 156.623 1.00 26.27 463 LYS B N 1
ATOM 3985 C CA . LYS B 1 208 ? 33.112 6.139 157.294 1.00 25.93 463 LYS B CA 1
ATOM 3986 C C . LYS B 1 208 ? 33.055 7.525 156.659 1.00 25.67 463 LYS B C 1
ATOM 3987 O O . LYS B 1 208 ? 34.065 8.042 156.174 1.00 24.89 463 LYS B O 1
ATOM 3993 N N . GLU B 1 209 ? 31.863 8.119 156.679 1.00 24.41 464 GLU B N 1
ATOM 3994 C CA . GLU B 1 209 ? 31.633 9.459 156.139 1.00 24.84 464 GLU B CA 1
ATOM 3995 C C . GLU B 1 209 ? 32.272 9.642 154.769 1.00 25.11 464 GLU B C 1
ATOM 3996 O O . GLU B 1 209 ? 32.937 10.649 154.508 1.00 22.90 464 GLU B O 1
ATOM 4002 N N . THR B 1 210 ? 32.056 8.669 153.896 1.00 23.85 465 THR B N 1
ATOM 4003 C CA . THR B 1 210 ? 32.627 8.700 152.562 1.00 23.25 465 THR B CA 1
ATOM 4004 C C . THR B 1 210 ? 32.097 9.791 151.639 1.00 22.47 465 THR B C 1
ATOM 4005 O O . THR B 1 210 ? 30.891 9.974 151.491 1.00 23.09 465 THR B O 1
ATOM 4009 N N . ASN B 1 211 ? 33.024 10.522 151.030 1.00 23.55 466 ASN B N 1
ATOM 4010 C CA . ASN B 1 211 ? 32.685 11.561 150.068 1.00 23.20 466 ASN B CA 1
ATOM 4011 C C . ASN B 1 211 ? 33.546 11.311 148.845 1.00 22.12 466 ASN B C 1
ATOM 4012 O O . ASN B 1 211 ? 34.724 10.965 148.960 1.00 21.43 466 ASN B O 1
ATOM 4017 N N . VAL B 1 212 ? 32.954 11.476 147.673 1.00 20.23 467 VAL B N 1
ATOM 4018 C CA . VAL B 1 212 ? 33.681 11.274 146.435 1.00 18.15 467 VAL B CA 1
ATOM 4019 C C . VAL B 1 212 ? 33.610 12.549 145.615 1.00 18.23 467 VAL B C 1
ATOM 4020 O O . VAL B 1 212 ? 32.533 13.068 145.334 1.00 18.40 467 VAL B O 1
ATOM 4024 N N . ASN B 1 213 ? 34.772 13.067 145.253 1.00 18.34 468 ASN B N 1
ATOM 4025 C CA . ASN B 1 213 ? 34.820 14.279 144.466 1.00 19.10 468 ASN B CA 1
ATOM 4026 C C . ASN B 1 213 ? 35.329 13.947 143.082 1.00 19.39 468 ASN B C 1
ATOM 4027 O O . ASN B 1 213 ? 36.333 13.250 142.932 1.00 19.00 468 ASN B O 1
ATOM 4032 N N . ILE B 1 214 ? 34.602 14.414 142.073 1.00 19.13 469 ILE B N 1
ATOM 4033 C CA . ILE B 1 214 ? 34.977 14.200 140.683 1.00 19.83 469 ILE B CA 1
ATOM 4034 C C . ILE B 1 214 ? 35.314 15.578 140.138 1.00 19.89 469 ILE B C 1
ATOM 4035 O O . ILE B 1 214 ? 34.480 16.492 140.164 1.00 19.21 469 ILE B O 1
ATOM 4040 N N . SER B 1 215 ? 36.547 15.727 139.666 1.00 17.90 470 SER B N 1
ATOM 4041 C CA . SER B 1 215 ? 37.019 17.007 139.166 1.00 18.18 470 SER B CA 1
ATOM 4042 C C . SER B 1 215 ? 37.521 16.992 137.735 1.00 17.32 470 SER B C 1
ATOM 4043 O O . SER B 1 215 ? 38.213 16.065 137.316 1.00 17.48 470 SER B O 1
ATOM 4046 N N . GLY B 1 216 ? 37.174 18.041 136.997 1.00 17.28 471 GLY B N 1
ATOM 4047 C CA . GLY B 1 216 ? 37.611 18.168 135.621 1.00 18.87 471 GLY B CA 1
ATOM 4048 C C . GLY B 1 216 ? 38.905 18.963 135.528 1.00 20.03 471 GLY B C 1
ATOM 4049 O O . GLY B 1 216 ? 39.394 19.237 134.429 1.00 17.51 471 GLY B O 1
ATOM 4050 N N . ASN B 1 217 ? 39.451 19.343 136.682 1.00 20.81 472 ASN B N 1
ATOM 4051 C CA . ASN B 1 217 ? 40.702 20.101 136.752 1.00 22.61 472 ASN B CA 1
ATOM 4052 C C . ASN B 1 217 ? 41.856 19.130 136.954 1.00 24.18 472 ASN B C 1
ATOM 4053 O O . ASN B 1 217 ? 42.248 18.852 138.086 1.00 25.60 472 ASN B O 1
ATOM 4058 N N . GLY B 1 218 ? 42.403 18.618 135.862 1.00 24.57 473 GLY B N 1
ATOM 4059 C CA . GLY B 1 218 ? 43.493 17.673 135.981 1.00 26.23 473 GLY B CA 1
ATOM 4060 C C . GLY B 1 218 ? 44.868 18.301 135.952 1.00 26.82 473 GLY B C 1
ATOM 4061 O O . GLY B 1 218 ? 45.038 19.451 135.557 1.00 27.00 473 GLY B O 1
ATOM 4062 N N . ASP B 1 219 ? 45.854 17.522 136.375 1.00 28.29 474 ASP B N 1
ATOM 4063 C CA . ASP B 1 219 ? 47.247 17.954 136.409 1.00 30.39 474 ASP B CA 1
ATOM 4064 C C . ASP B 1 219 ? 47.829 18.121 135.007 1.00 30.00 474 ASP B C 1
ATOM 4065 O O . ASP B 1 219 ? 48.702 18.961 134.794 1.00 32.16 474 ASP B O 1
ATOM 4070 N N . GLU B 1 220 ? 47.354 17.320 134.055 1.00 30.03 475 GLU B N 1
ATOM 4071 C CA . GLU B 1 220 ? 47.851 17.387 132.678 1.00 31.01 475 GLU B CA 1
ATOM 4072 C C . GLU B 1 220 ? 46.720 17.382 131.656 1.00 30.02 475 GLU B C 1
ATOM 4073 O O . GLU B 1 220 ? 46.934 17.049 130.487 1.00 32.25 475 GLU B O 1
ATOM 4079 N N . GLY B 1 221 ? 45.517 17.737 132.091 1.00 26.59 476 GLY B N 1
ATOM 4080 C CA . GLY B 1 221 ? 44.392 17.748 131.179 1.00 22.95 476 GLY B CA 1
ATOM 4081 C C . GLY B 1 221 ? 43.128 18.153 131.902 1.00 20.67 476 GLY B C 1
ATOM 4082 O O . GLY B 1 221 ? 43.186 18.571 133.059 1.00 20.59 476 GLY B O 1
ATOM 4083 N N . SER B 1 222 ? 41.986 18.022 131.238 1.00 18.26 477 SER B N 1
ATOM 4084 C CA . SER B 1 222 ? 40.734 18.409 131.865 1.00 18.29 477 SER B CA 1
ATOM 4085 C C . SER B 1 222 ? 39.489 17.927 131.138 1.00 18.33 477 SER B C 1
ATOM 4086 O O . SER B 1 222 ? 39.554 17.435 130.009 1.00 18.89 477 SER B O 1
ATOM 4089 N N . THR B 1 223 ? 38.360 18.078 131.824 1.00 17.17 478 THR B N 1
ATOM 4090 C CA . THR B 1 223 ? 37.038 17.750 131.312 1.00 15.67 478 THR B CA 1
ATOM 4091 C C . THR B 1 223 ? 36.154 18.877 131.825 1.00 17.52 478 THR B C 1
ATOM 4092 O O . THR B 1 223 ? 36.650 19.792 132.485 1.00 17.52 478 THR B O 1
ATOM 4096 N N . ILE B 1 224 ? 34.859 18.816 131.537 1.00 17.81 479 ILE B N 1
ATOM 4097 C CA . ILE B 1 224 ? 33.932 19.857 131.977 1.00 19.68 479 ILE B CA 1
ATOM 4098 C C . ILE B 1 224 ? 32.857 19.282 132.895 1.00 19.59 479 ILE B C 1
ATOM 4099 O O . ILE B 1 224 ? 32.028 18.482 132.462 1.00 21.67 479 ILE B O 1
ATOM 4104 N N . ILE B 1 225 ? 32.872 19.693 134.160 1.00 20.15 480 ILE B N 1
ATOM 4105 C CA . ILE B 1 225 ? 31.892 19.220 135.133 1.00 20.20 480 ILE B CA 1
ATOM 4106 C C . ILE B 1 225 ? 30.907 20.342 135.448 1.00 21.61 480 ILE B C 1
ATOM 4107 O O . ILE B 1 225 ? 31.310 21.432 135.856 1.00 21.96 480 ILE B O 1
ATOM 4112 N N . ASP B 1 226 ? 29.618 20.079 135.256 1.00 23.37 481 ASP B N 1
ATOM 4113 C CA . ASP B 1 226 ? 28.600 21.087 135.518 1.00 25.14 481 ASP B CA 1
ATOM 4114 C C . ASP B 1 226 ? 27.214 20.453 135.579 1.00 25.69 481 ASP B C 1
ATOM 4115 O O . ASP B 1 226 ? 27.094 19.246 135.765 1.00 23.67 481 ASP B O 1
ATOM 4120 N N . ASP B 1 227 ? 26.175 21.268 135.421 1.00 26.53 482 ASP B N 1
ATOM 4121 C CA . ASP B 1 227 ? 24.798 20.775 135.463 1.00 28.61 482 ASP B CA 1
ATOM 4122 C C . ASP B 1 227 ? 24.499 19.692 134.427 1.00 29.16 482 ASP B C 1
ATOM 4123 O O . ASP B 1 227 ? 23.663 18.819 134.663 1.00 31.73 482 ASP B O 1
ATOM 4128 N N . SER B 1 228 ? 25.175 19.756 133.284 1.00 29.37 483 SER B N 1
ATOM 4129 C CA . SER B 1 228 ? 24.965 18.791 132.208 1.00 30.35 483 SER B CA 1
ATOM 4130 C C . SER B 1 228 ? 25.578 17.422 132.500 1.00 28.14 483 SER B C 1
ATOM 4131 O O . SER B 1 228 ? 25.210 16.423 131.880 1.00 28.25 483 SER B O 1
ATOM 4134 N N . THR B 1 229 ? 26.515 17.379 133.440 1.00 26.29 484 THR B N 1
ATOM 4135 C CA . THR B 1 229 ? 27.177 16.129 133.804 1.00 24.35 484 THR B CA 1
ATOM 4136 C C . THR B 1 229 ? 26.169 15.096 134.299 1.00 24.12 484 THR B C 1
ATOM 4137 O O . THR B 1 229 ? 25.361 15.376 135.186 1.00 23.63 484 THR B O 1
ATOM 4141 N N . ILE B 1 230 ? 26.225 13.898 133.723 1.00 24.02 485 ILE B N 1
ATOM 4142 C CA . ILE B 1 230 ? 25.319 12.822 134.102 1.00 23.57 485 ILE B CA 1
ATOM 4143 C C . ILE B 1 230 ? 26.028 11.830 135.011 1.00 23.32 485 ILE B C 1
ATOM 4144 O O . ILE B 1 230 ? 27.091 11.312 134.669 1.00 23.24 485 ILE B O 1
ATOM 4149 N N . ILE B 1 231 ? 25.428 11.565 136.166 1.00 21.19 486 ILE B N 1
ATOM 4150 C CA . ILE B 1 231 ? 26.003 10.648 137.138 1.00 22.37 486 ILE B CA 1
ATOM 4151 C C . ILE B 1 231 ? 25.012 9.579 137.594 1.00 22.18 486 ILE B C 1
ATOM 4152 O O . ILE B 1 231 ? 23.880 9.885 137.976 1.00 20.78 486 ILE B O 1
ATOM 4157 N N . LYS B 1 232 ? 25.449 8.327 137.542 1.00 21.65 487 LYS B N 1
ATOM 4158 C CA . LYS B 1 232 ? 24.640 7.194 137.974 1.00 22.26 487 LYS B CA 1
ATOM 4159 C C . LYS B 1 232 ? 25.473 6.437 139.003 1.00 21.77 487 LYS B C 1
ATOM 4160 O O . LYS B 1 232 ? 26.700 6.356 138.879 1.00 22.58 487 LYS B O 1
ATOM 4166 N N . VAL B 1 233 ? 24.809 5.896 140.020 1.00 19.72 488 VAL B N 1
ATOM 4167 C CA . VAL B 1 233 ? 25.490 5.163 141.079 1.00 21.10 488 VAL B CA 1
ATOM 4168 C C . VAL B 1 233 ? 24.819 3.815 141.296 1.00 21.36 488 VAL B C 1
ATOM 4169 O O . VAL B 1 233 ? 23.595 3.733 141.420 1.00 22.46 488 VAL B O 1
ATOM 4173 N N . TYR B 1 234 ? 25.626 2.762 141.336 1.00 22.36 489 TYR B N 1
ATOM 4174 C CA . TYR B 1 234 ? 25.117 1.412 141.534 1.00 21.82 489 TYR B CA 1
ATOM 4175 C C . TYR B 1 234 ? 25.796 0.760 142.729 1.00 22.65 489 TYR B C 1
ATOM 4176 O O . TYR B 1 234 ? 26.970 1.005 143.002 1.00 22.56 489 TYR B O 1
ATOM 4185 N N . LYS B 1 235 ? 25.052 -0.080 143.437 1.00 23.31 490 LYS B N 1
ATOM 4186 C CA . LYS B 1 235 ? 25.582 -0.779 144.597 1.00 23.78 490 LYS B CA 1
ATOM 4187 C C . LYS B 1 235 ? 25.914 -2.213 144.198 1.00 23.60 490 LYS B C 1
ATOM 4188 O O . LYS B 1 235 ? 25.141 -2.861 143.494 1.00 25.24 490 LYS B O 1
ATOM 4194 N N . VAL B 1 236 ? 27.071 -2.698 144.633 1.00 23.33 491 VAL B N 1
ATOM 4195 C CA . VAL B 1 236 ? 27.509 -4.056 144.320 1.00 23.49 491 VAL B CA 1
ATOM 4196 C C . VAL B 1 236 ? 27.083 -5.001 145.442 1.00 24.77 491 VAL B C 1
ATOM 4197 O O . VAL B 1 236 ? 27.404 -4.772 146.607 1.00 23.87 491 VAL B O 1
ATOM 4201 N N . GLY B 1 237 ? 26.356 -6.058 145.083 1.00 25.34 492 GLY B N 1
ATOM 4202 C CA . GLY B 1 237 ? 25.887 -7.025 146.066 1.00 26.89 492 GLY B CA 1
ATOM 4203 C C . GLY B 1 237 ? 26.984 -7.748 146.830 1.00 27.34 492 GLY B C 1
ATOM 4204 O O . GLY B 1 237 ? 28.143 -7.743 146.419 1.00 27.88 492 GLY B O 1
ATOM 4205 N N . ASP B 1 238 ? 26.615 -8.390 147.936 1.00 29.09 493 ASP B N 1
ATOM 4206 C CA . ASP B 1 238 ? 27.575 -9.104 148.779 1.00 31.02 493 ASP B CA 1
ATOM 4207 C C . ASP B 1 238 ? 28.258 -10.271 148.077 1.00 31.22 493 ASP B C 1
ATOM 4208 O O . ASP B 1 238 ? 29.438 -10.543 148.304 1.00 32.38 493 ASP B O 1
ATOM 4213 N N . ASN B 1 239 ? 27.512 -10.960 147.224 1.00 30.87 494 ASN B N 1
ATOM 4214 C CA . ASN B 1 239 ? 28.047 -12.102 146.499 1.00 31.90 494 ASN B CA 1
ATOM 4215 C C . ASN B 1 239 ? 28.415 -11.724 145.080 1.00 31.36 494 ASN B C 1
ATOM 4216 O O . ASN B 1 239 ? 28.547 -12.578 144.206 1.00 32.66 494 ASN B O 1
ATOM 4221 N N . GLN B 1 240 ? 28.607 -10.430 144.867 1.00 30.95 495 GLN B N 1
ATOM 4222 C CA . GLN B 1 240 ? 28.941 -9.924 143.549 1.00 30.33 495 GLN B CA 1
ATOM 4223 C C . GLN B 1 240 ? 30.368 -9.389 143.506 1.00 29.28 495 GLN B C 1
ATOM 4224 O O . GLN B 1 240 ? 30.821 -8.739 144.449 1.00 27.83 495 GLN B O 1
ATOM 4230 N N . ASN B 1 241 ? 31.070 -9.675 142.412 1.00 28.34 496 ASN B N 1
ATOM 4231 C CA . ASN B 1 241 ? 32.439 -9.203 142.228 1.00 27.97 496 ASN B CA 1
ATOM 4232 C C . ASN B 1 241 ? 32.583 -8.411 140.928 1.00 27.49 496 ASN B C 1
ATOM 4233 O O . ASN B 1 241 ? 32.197 -8.875 139.854 1.00 28.76 496 ASN B O 1
ATOM 4238 N N . LEU B 1 242 ? 33.137 -7.210 141.041 1.00 24.29 497 LEU B N 1
ATOM 4239 C CA . LEU B 1 242 ? 33.346 -6.331 139.899 1.00 21.52 497 LEU B CA 1
ATOM 4240 C C . LEU B 1 242 ? 34.457 -6.868 138.997 1.00 20.81 497 LEU B C 1
ATOM 4241 O O . LEU B 1 242 ? 35.421 -7.470 139.479 1.00 19.13 497 LEU B O 1
ATOM 4246 N N . PRO B 1 243 ? 34.336 -6.659 137.673 1.00 20.82 498 PRO B N 1
ATOM 4247 C CA . PRO B 1 243 ? 35.337 -7.123 136.702 1.00 20.27 498 PRO B CA 1
ATOM 4248 C C . PRO B 1 243 ? 36.620 -6.300 136.834 1.00 19.79 498 PRO B C 1
ATOM 4249 O O . PRO B 1 243 ? 36.555 -5.071 136.899 1.00 20.37 498 PRO B O 1
ATOM 4253 N N . ASP B 1 244 ? 37.775 -6.965 136.867 1.00 18.75 499 ASP B N 1
ATOM 4254 C CA . ASP B 1 244 ? 39.049 -6.257 136.978 1.00 18.88 499 ASP B CA 1
ATOM 4255 C C . ASP B 1 244 ? 39.238 -5.289 135.810 1.00 18.11 499 ASP B C 1
ATOM 4256 O O . ASP B 1 244 ? 39.995 -4.324 135.912 1.00 17.24 499 ASP B O 1
ATOM 4261 N N . SER B 1 245 ? 38.549 -5.561 134.704 1.00 16.47 500 SER B N 1
ATOM 4262 C CA . SER B 1 245 ? 38.637 -4.731 133.502 1.00 16.48 500 SER B CA 1
ATOM 4263 C C . SER B 1 245 ? 38.176 -3.296 133.755 1.00 15.11 500 SER B C 1
ATOM 4264 O O . SER B 1 245 ? 38.434 -2.408 132.947 1.00 15.30 500 SER B O 1
ATOM 4267 N N . ASN B 1 246 ? 37.472 -3.081 134.861 1.00 15.87 501 ASN B N 1
ATOM 4268 C CA . ASN B 1 246 ? 36.979 -1.754 135.214 1.00 17.12 501 ASN B CA 1
ATOM 4269 C C . ASN B 1 246 ? 35.962 -1.259 134.177 1.00 17.28 501 ASN B C 1
ATOM 4270 O O . ASN B 1 246 ? 35.814 -0.057 133.957 1.00 15.19 501 ASN B O 1
ATOM 4275 N N . ARG B 1 247 ? 35.276 -2.194 133.523 1.00 16.95 502 ARG B N 1
ATOM 4276 C CA . ARG B 1 247 ? 34.249 -1.832 132.547 1.00 17.09 502 ARG B CA 1
ATOM 4277 C C . ARG B 1 247 ? 33.035 -2.733 132.710 1.00 17.38 502 ARG B C 1
ATOM 4278 O O . ARG B 1 247 ? 33.160 -3.958 132.762 1.00 19.30 502 ARG B O 1
ATOM 4286 N N . ILE B 1 248 ? 31.867 -2.106 132.790 1.00 18.19 503 ILE B N 1
ATOM 4287 C CA . ILE B 1 248 ? 30.598 -2.801 132.964 1.00 19.51 503 ILE B CA 1
ATOM 4288 C C . ILE B 1 248 ? 29.848 -2.863 131.639 1.00 19.94 503 ILE B C 1
ATOM 4289 O O . ILE B 1 248 ? 29.505 -1.827 131.065 1.00 20.21 503 ILE B O 1
ATOM 4294 N N . TYR B 1 249 ? 29.588 -4.072 131.151 1.00 19.46 504 TYR B N 1
ATOM 4295 C CA . TYR B 1 249 ? 28.875 -4.213 129.890 1.00 20.02 504 TYR B CA 1
ATOM 4296 C C . TYR B 1 249 ? 27.366 -4.406 130.037 1.00 21.96 504 TYR B C 1
ATOM 4297 O O . TYR B 1 249 ? 26.630 -4.351 129.051 1.00 22.56 504 TYR B O 1
ATOM 4306 N N . ASP B 1 250 ? 26.907 -4.619 131.266 1.00 21.98 505 ASP B N 1
ATOM 4307 C CA . ASP B 1 250 ? 25.477 -4.788 131.523 1.00 23.50 505 ASP B CA 1
ATOM 4308 C C . ASP B 1 250 ? 25.155 -4.274 132.918 1.00 23.60 505 ASP B C 1
ATOM 4309 O O . ASP B 1 250 ? 25.247 -5.016 133.900 1.00 24.45 505 ASP B O 1
ATOM 4314 N N . TYR B 1 251 ? 24.773 -3.005 133.004 1.00 23.32 506 TYR B N 1
ATOM 4315 C CA . TYR B 1 251 ? 24.460 -2.404 134.291 1.00 23.79 506 TYR B CA 1
ATOM 4316 C C . TYR B 1 251 ? 23.181 -2.936 134.928 1.00 24.27 506 TYR B C 1
ATOM 4317 O O . TYR B 1 251 ? 22.922 -2.676 136.099 1.00 25.83 506 TYR B O 1
ATOM 4326 N N . SER B 1 252 ? 22.386 -3.686 134.172 1.00 23.92 507 SER B N 1
ATOM 4327 C CA . SER B 1 252 ? 21.147 -4.224 134.727 1.00 25.89 507 SER B CA 1
ATOM 4328 C C . SER B 1 252 ? 21.479 -5.286 135.770 1.00 26.24 507 SER B C 1
ATOM 4329 O O . SER B 1 252 ? 20.608 -5.727 136.523 1.00 26.08 507 SER B O 1
ATOM 4332 N N . GLU B 1 253 ? 22.746 -5.689 135.809 1.00 26.85 508 GLU B N 1
ATOM 4333 C CA . GLU B 1 253 ? 23.212 -6.692 136.760 1.00 28.63 508 GLU B CA 1
ATOM 4334 C C . GLU B 1 253 ? 23.466 -6.099 138.139 1.00 28.63 508 GLU B C 1
ATOM 4335 O O . GLU B 1 253 ? 23.647 -6.836 139.111 1.00 28.74 508 GLU B O 1
ATOM 4341 N N . TYR B 1 254 ? 23.489 -4.772 138.224 1.00 27.48 509 TYR B N 1
ATOM 4342 C CA . TYR B 1 254 ? 23.735 -4.101 139.495 1.00 26.58 509 TYR B CA 1
ATOM 4343 C C . TYR B 1 254 ? 22.552 -3.261 139.945 1.00 27.13 509 TYR B C 1
ATOM 4344 O O . TYR B 1 254 ? 21.764 -2.787 139.125 1.00 27.41 509 TYR B O 1
ATOM 4353 N N . GLU B 1 255 ? 22.434 -3.083 141.258 1.00 26.99 510 GLU B N 1
ATOM 4354 C CA . GLU B 1 255 ? 21.350 -2.297 141.832 1.00 27.52 510 GLU B CA 1
ATOM 4355 C C . GLU B 1 255 ? 21.598 -0.803 141.660 1.00 26.40 510 GLU B C 1
ATOM 4356 O O . GLU B 1 255 ? 22.611 -0.269 142.119 1.00 25.01 510 GLU B O 1
ATOM 4362 N N . ASP B 1 256 ? 20.659 -0.136 141.005 1.00 25.65 511 ASP B N 1
ATOM 4363 C CA . ASP B 1 256 ? 20.753 1.297 140.769 1.00 27.41 511 ASP B CA 1
ATOM 4364 C C . ASP B 1 256 ? 20.282 2.049 142.011 1.00 28.15 511 ASP B C 1
ATOM 4365 O O . ASP B 1 256 ? 19.101 2.004 142.360 1.00 29.01 511 ASP B O 1
ATOM 4370 N N . VAL B 1 257 ? 21.204 2.738 142.675 1.00 28.02 512 VAL B N 1
ATOM 4371 C CA . VAL B 1 257 ? 20.870 3.495 143.878 1.00 27.65 512 VAL B CA 1
ATOM 4372 C C . VAL B 1 257 ? 21.035 4.994 143.646 1.00 28.02 512 VAL B C 1
ATOM 4373 O O . VAL B 1 257 ? 21.156 5.769 144.597 1.00 28.02 512 VAL B O 1
ATOM 4377 N N . THR B 1 258 ? 21.029 5.400 142.380 1.00 28.13 513 THR B N 1
ATOM 4378 C CA . THR B 1 258 ? 21.200 6.807 142.037 1.00 27.99 513 THR B CA 1
ATOM 4379 C C . THR B 1 258 ? 20.182 7.698 142.738 1.00 30.14 513 THR B C 1
ATOM 4380 O O . THR B 1 258 ? 18.990 7.393 142.778 1.00 28.71 513 THR B O 1
ATOM 4384 N N . ASN B 1 259 ? 20.676 8.798 143.296 1.00 29.85 514 ASN B N 1
ATOM 4385 C CA . ASN B 1 259 ? 19.845 9.771 143.991 1.00 32.10 514 ASN B CA 1
ATOM 4386 C C . ASN B 1 259 ? 20.537 11.125 143.871 1.00 32.06 514 ASN B C 1
ATOM 4387 O O . ASN B 1 259 ? 21.492 11.415 144.594 1.00 31.28 514 ASN B O 1
ATOM 4392 N N . ASP B 1 260 ? 20.043 11.944 142.949 1.00 32.22 515 ASP B N 1
ATOM 4393 C CA . ASP B 1 260 ? 20.605 13.263 142.692 1.00 32.79 515 ASP B CA 1
ATOM 4394 C C . ASP B 1 260 ? 20.702 14.125 143.940 1.00 32.75 515 ASP B C 1
ATOM 4395 O O . ASP B 1 260 ? 21.467 15.084 143.985 1.00 33.08 515 ASP B O 1
ATOM 4400 N N . ASP B 1 261 ? 19.923 13.778 144.956 1.00 32.01 516 ASP B N 1
ATOM 4401 C CA . ASP B 1 261 ? 19.928 14.521 146.207 1.00 31.33 516 ASP B CA 1
ATOM 4402 C C . ASP B 1 261 ? 21.308 14.530 146.855 1.00 30.03 516 ASP B C 1
ATOM 4403 O O . ASP B 1 261 ? 21.710 15.519 147.467 1.00 29.47 516 ASP B O 1
ATOM 4408 N N . TYR B 1 262 ? 22.034 13.425 146.710 1.00 28.89 517 TYR B N 1
ATOM 4409 C CA . TYR B 1 262 ? 23.347 13.291 147.324 1.00 27.76 517 TYR B CA 1
ATOM 4410 C C . TYR B 1 262 ? 24.515 13.690 146.447 1.00 27.81 517 TYR B C 1
ATOM 4411 O O . TYR B 1 262 ? 25.670 13.410 146.773 1.00 27.20 517 TYR B O 1
ATOM 4420 N N . ALA B 1 263 ? 24.205 14.340 145.333 1.00 29.09 518 ALA B N 1
ATOM 4421 C CA . ALA B 1 263 ? 25.220 14.815 144.408 1.00 29.29 518 ALA B CA 1
ATOM 4422 C C . ALA B 1 263 ? 25.054 16.325 144.337 1.00 29.43 518 ALA B C 1
ATOM 4423 O O . ALA B 1 263 ? 23.941 16.818 144.164 1.00 31.54 518 ALA B O 1
ATOM 4425 N N . GLN B 1 264 ? 26.155 17.054 144.483 1.00 27.06 519 GLN B N 1
ATOM 4426 C CA . GLN B 1 264 ? 26.122 18.511 144.440 1.00 27.30 519 GLN B CA 1
ATOM 4427 C C . GLN B 1 264 ? 27.410 19.051 143.831 1.00 27.12 519 GLN B C 1
ATOM 4428 O O . GLN B 1 264 ? 28.506 18.608 144.172 1.00 25.78 519 GLN B O 1
ATOM 4430 N N . LEU B 1 265 ? 27.275 20.008 142.922 1.00 27.16 520 LEU B N 1
ATOM 4431 C CA . LEU B 1 265 ? 28.443 20.591 142.286 1.00 26.74 520 LEU B CA 1
ATOM 4432 C C . LEU B 1 265 ? 29.333 21.227 143.340 1.00 26.62 520 LEU B C 1
ATOM 4433 O O . LEU B 1 265 ? 28.850 21.698 144.374 1.00 27.39 520 LEU B O 1
ATOM 4438 N N . GLY B 1 266 ? 30.634 21.224 143.081 1.00 26.66 521 GLY B N 1
ATOM 4439 C CA . GLY B 1 266 ? 31.579 21.823 144.003 1.00 25.93 521 GLY B CA 1
ATOM 4440 C C . GLY B 1 266 ? 31.830 23.245 143.548 1.00 27.12 521 GLY B C 1
ATOM 4441 O O . GLY B 1 266 ? 31.142 23.728 142.651 1.00 26.57 521 GLY B O 1
ATOM 4442 N N . ASN B 1 267 ? 32.815 23.916 144.137 1.00 27.97 522 ASN B N 1
ATOM 4443 C CA . ASN B 1 267 ? 33.105 25.298 143.765 1.00 28.90 522 ASN B CA 1
ATOM 4444 C C . ASN B 1 267 ? 34.193 25.480 142.707 1.00 28.03 522 ASN B C 1
ATOM 4445 O O . ASN B 1 267 ? 34.670 26.597 142.506 1.00 29.00 522 ASN B O 1
ATOM 4450 N N . ASN B 1 268 ? 34.589 24.403 142.030 1.00 25.14 523 ASN B N 1
ATOM 4451 C CA . ASN B 1 268 ? 35.627 24.515 141.006 1.00 23.35 523 ASN B CA 1
ATOM 4452 C C . ASN B 1 268 ? 35.644 23.352 140.009 1.00 22.94 523 ASN B C 1
ATOM 4453 O O . ASN B 1 268 ? 36.417 22.403 140.155 1.00 22.74 523 ASN B O 1
ATOM 4458 N N . ASN B 1 269 ? 34.779 23.433 139.002 1.00 21.89 524 ASN B N 1
ATOM 4459 C CA . ASN B 1 269 ? 34.706 22.417 137.951 1.00 21.16 524 ASN B CA 1
ATOM 4460 C C . ASN B 1 269 ? 34.723 21.009 138.538 1.00 20.58 524 ASN B C 1
ATOM 4461 O O . ASN B 1 269 ? 35.489 20.146 138.095 1.00 19.33 524 ASN B O 1
ATOM 4466 N N . ASP B 1 270 ? 33.871 20.779 139.530 1.00 19.03 525 ASP B N 1
ATOM 4467 C CA . ASP B 1 270 ? 33.813 19.483 140.182 1.00 19.61 525 ASP B CA 1
ATOM 4468 C C . ASP B 1 270 ? 32.433 19.190 140.763 1.00 19.24 525 ASP B C 1
ATOM 4469 O O . ASP B 1 270 ? 31.545 20.045 140.758 1.00 20.51 525 ASP B O 1
ATOM 4474 N N . VAL B 1 271 ? 32.262 17.970 141.259 1.00 20.04 526 VAL B N 1
ATOM 4475 C CA . VAL B 1 271 ? 31.000 17.539 141.845 1.00 20.57 526 VAL B CA 1
ATOM 4476 C C . VAL B 1 271 ? 31.307 16.613 143.019 1.00 22.16 526 VAL B C 1
ATOM 4477 O O . VAL B 1 271 ? 32.273 15.841 142.980 1.00 19.08 526 VAL B O 1
ATOM 4481 N N . ASN B 1 272 ? 30.493 16.703 144.066 1.00 20.60 527 ASN B N 1
ATOM 4482 C CA . ASN B 1 272 ? 30.687 15.890 145.255 1.00 21.51 527 ASN B CA 1
ATOM 4483 C C . ASN B 1 272 ? 29.531 14.929 145.468 1.00 22.13 527 ASN B C 1
ATOM 4484 O O . ASN B 1 272 ? 28.371 15.304 145.324 1.00 23.80 527 ASN B O 1
ATOM 4489 N N . ILE B 1 273 ? 29.858 13.686 145.807 1.00 22.98 528 ILE B N 1
ATOM 4490 C CA . ILE B 1 273 ? 28.845 12.666 146.039 1.00 24.23 528 ILE B CA 1
ATOM 4491 C C . ILE B 1 273 ? 28.994 12.122 147.451 1.00 24.14 528 ILE B C 1
ATOM 4492 O O . ILE B 1 273 ? 30.028 11.554 147.802 1.00 25.39 528 ILE B O 1
ATOM 4497 N N . ASN B 1 274 ? 27.961 12.301 148.267 1.00 25.90 529 ASN B N 1
ATOM 4498 C CA . ASN B 1 274 ? 28.007 11.818 149.637 1.00 26.22 529 ASN B CA 1
ATOM 4499 C C . ASN B 1 274 ? 27.494 10.391 149.733 1.00 25.89 529 ASN B C 1
ATOM 4500 O O . ASN B 1 274 ? 26.331 10.122 149.435 1.00 28.00 529 ASN B O 1
ATOM 4505 N N . PHE B 1 275 ? 28.369 9.482 150.146 1.00 25.52 530 PHE B N 1
ATOM 4506 C CA . PHE B 1 275 ? 28.007 8.079 150.295 1.00 25.84 530 PHE B CA 1
ATOM 4507 C C . PHE B 1 275 ? 27.729 7.721 151.751 1.00 27.14 530 PHE B C 1
ATOM 4508 O O . PHE B 1 275 ? 27.027 6.752 152.028 1.00 27.26 530 PHE B O 1
ATOM 4516 N N . GLY B 1 276 ? 28.281 8.506 152.675 1.00 27.52 531 GLY B N 1
ATOM 4517 C CA . GLY B 1 276 ? 28.088 8.233 154.090 1.00 27.58 531 GLY B CA 1
ATOM 4518 C C . GLY B 1 276 ? 28.893 7.020 154.521 1.00 27.83 531 GLY B C 1
ATOM 4519 O O . GLY B 1 276 ? 29.924 6.710 153.919 1.00 26.82 531 GLY B O 1
ATOM 4520 N N . ASN B 1 277 ? 28.439 6.328 155.563 1.00 27.50 532 ASN B N 1
ATOM 4521 C CA . ASN B 1 277 ? 29.149 5.143 156.029 1.00 27.06 532 ASN B CA 1
ATOM 4522 C C . ASN B 1 277 ? 28.797 3.952 155.144 1.00 26.67 532 ASN B C 1
ATOM 4523 O O . ASN B 1 277 ? 27.624 3.614 154.982 1.00 26.77 532 ASN B O 1
ATOM 4528 N N . ILE B 1 278 ? 29.815 3.323 154.566 1.00 26.94 533 ILE B N 1
ATOM 4529 C CA . ILE B 1 278 ? 29.596 2.169 153.700 1.00 26.74 533 ILE B CA 1
ATOM 4530 C C . ILE B 1 278 ? 30.632 1.085 153.950 1.00 26.92 533 ILE B C 1
ATOM 4531 O O . ILE B 1 278 ? 31.668 1.332 154.569 1.00 26.59 533 ILE B O 1
ATOM 4536 N N . ASP B 1 279 ? 30.335 -0.120 153.473 1.00 26.62 534 ASP B N 1
ATOM 4537 C CA . ASP B 1 279 ? 31.260 -1.242 153.582 1.00 28.19 534 ASP B CA 1
ATOM 4538 C C . ASP B 1 279 ? 31.151 -2.119 152.342 1.00 27.49 534 ASP B C 1
ATOM 4539 O O . ASP B 1 279 ? 31.792 -3.163 152.248 1.00 29.31 534 ASP B O 1
ATOM 4544 N N . SER B 1 280 ? 30.338 -1.678 151.388 1.00 27.36 535 SER B N 1
ATOM 4545 C CA . SER B 1 280 ? 30.150 -2.397 150.130 1.00 26.59 535 SER B CA 1
ATOM 4546 C C . SER B 1 280 ? 30.743 -1.570 148.992 1.00 25.17 535 SER B C 1
ATOM 4547 O O . SER B 1 280 ? 30.972 -0.373 149.147 1.00 23.97 535 SER B O 1
ATOM 4550 N N . PRO B 1 281 ? 31.008 -2.207 147.838 1.00 23.39 536 PRO B N 1
ATOM 4551 C CA . PRO B 1 281 ? 31.566 -1.503 146.680 1.00 22.10 536 PRO B CA 1
ATOM 4552 C C . PRO B 1 281 ? 30.436 -0.816 145.928 1.00 21.29 536 PRO B C 1
ATOM 4553 O O . PRO B 1 281 ? 29.290 -1.270 145.974 1.00 22.31 536 PRO B O 1
ATOM 4557 N N . TYR B 1 282 ? 30.757 0.278 145.246 1.00 20.34 537 TYR B N 1
ATOM 4558 C CA . TYR B 1 282 ? 29.779 1.000 144.444 1.00 19.58 537 TYR B CA 1
ATOM 4559 C C . TYR B 1 282 ? 30.423 1.357 143.112 1.00 19.23 537 TYR B C 1
ATOM 4560 O O . TYR B 1 282 ? 31.646 1.471 143.015 1.00 19.95 537 TYR B O 1
ATOM 4569 N N . ILE B 1 283 ? 29.597 1.512 142.085 1.00 19.07 538 ILE B N 1
ATOM 4570 C CA . ILE B 1 283 ? 30.087 1.886 140.766 1.00 18.61 538 ILE B CA 1
ATOM 4571 C C . ILE B 1 283 ? 29.495 3.245 140.446 1.00 19.50 538 ILE B C 1
ATOM 4572 O O . ILE B 1 283 ? 28.303 3.461 140.637 1.00 19.13 538 ILE B O 1
ATOM 4577 N N . ILE B 1 284 ? 30.324 4.172 139.989 1.00 19.36 539 ILE B N 1
ATOM 4578 C CA . ILE B 1 284 ? 29.808 5.473 139.597 1.00 18.62 539 ILE B CA 1
ATOM 4579 C C . ILE B 1 284 ? 30.092 5.600 138.111 1.00 19.82 539 ILE B C 1
ATOM 4580 O O . ILE B 1 284 ? 31.236 5.463 137.682 1.00 19.87 539 ILE B O 1
ATOM 4585 N N . LYS B 1 285 ? 29.047 5.833 137.328 1.00 19.12 540 LYS B N 1
ATOM 4586 C CA . LYS B 1 285 ? 29.202 6.004 135.892 1.00 21.35 540 LYS B CA 1
ATOM 4587 C C . LYS B 1 285 ? 28.964 7.482 135.636 1.00 21.73 540 LYS B C 1
ATOM 4588 O O . LYS B 1 285 ? 27.865 7.994 135.849 1.00 21.64 540 LYS B O 1
ATOM 4594 N N . VAL B 1 286 ? 30.009 8.167 135.191 1.00 21.06 541 VAL B N 1
ATOM 4595 C CA . VAL B 1 286 ? 29.927 9.594 134.942 1.00 21.28 541 VAL B CA 1
ATOM 4596 C C . VAL B 1 286 ? 30.128 9.929 133.477 1.00 19.67 541 VAL B C 1
ATOM 4597 O O . VAL B 1 286 ? 31.070 9.449 132.846 1.00 18.42 541 VAL B O 1
ATOM 4601 N N . ILE B 1 287 ? 29.235 10.746 132.934 1.00 17.64 542 ILE B N 1
ATOM 4602 C CA . ILE B 1 287 ? 29.364 11.174 131.552 1.00 17.88 542 ILE B CA 1
ATOM 4603 C C . ILE B 1 287 ? 29.569 12.678 131.608 1.00 18.98 542 ILE B C 1
ATOM 4604 O O . ILE B 1 287 ? 28.677 13.417 132.020 1.00 19.74 542 ILE B O 1
ATOM 4609 N N . SER B 1 288 ? 30.754 13.122 131.203 1.00 17.49 543 SER B N 1
ATOM 4610 C CA . SER B 1 288 ? 31.088 14.537 131.227 1.00 17.12 543 SER B CA 1
ATOM 4611 C C . SER B 1 288 ? 31.534 15.026 129.862 1.00 16.49 543 SER B C 1
ATOM 4612 O O . SER B 1 288 ? 31.955 14.243 129.016 1.00 15.81 543 SER B O 1
ATOM 4615 N N . LYS B 1 289 ? 31.429 16.332 129.653 1.00 17.72 544 LYS B N 1
ATOM 4616 C CA . LYS B 1 289 ? 31.830 16.942 128.392 1.00 18.79 544 LYS B CA 1
ATOM 4617 C C . LYS B 1 289 ? 33.320 17.258 128.415 1.00 18.55 544 LYS B C 1
ATOM 4618 O O . LYS B 1 289 ? 33.926 17.347 129.484 1.00 18.65 544 LYS B O 1
ATOM 4624 N N . TYR B 1 290 ? 33.912 17.412 127.234 1.00 18.20 545 TYR B N 1
ATOM 4625 C CA . TYR B 1 290 ? 35.320 17.785 127.139 1.00 18.52 545 TYR B CA 1
ATOM 4626 C C . TYR B 1 290 ? 35.401 18.896 126.103 1.00 20.23 545 TYR B C 1
ATOM 4627 O O . TYR B 1 290 ? 34.493 19.045 125.285 1.00 18.77 545 TYR B O 1
ATOM 4636 N N . ASP B 1 291 ? 36.468 19.687 126.165 1.00 20.52 546 ASP B N 1
ATOM 4637 C CA . ASP B 1 291 ? 36.680 20.797 125.240 1.00 24.08 546 ASP B CA 1
ATOM 4638 C C . ASP B 1 291 ? 37.197 20.253 123.910 1.00 24.36 546 ASP B C 1
ATOM 4639 O O . ASP B 1 291 ? 38.343 19.824 123.809 1.00 26.31 546 ASP B O 1
ATOM 4644 N N . PRO B 1 292 ? 36.356 20.279 122.870 1.00 26.75 547 PRO B N 1
ATOM 4645 C CA . PRO B 1 292 ? 36.700 19.785 121.534 1.00 27.96 547 PRO B CA 1
ATOM 4646 C C . PRO B 1 292 ? 37.714 20.605 120.741 1.00 29.06 547 PRO B C 1
ATOM 4647 O O . PRO B 1 292 ? 38.106 20.208 119.644 1.00 28.69 547 PRO B O 1
ATOM 4651 N N . ASN B 1 293 ? 38.155 21.732 121.288 1.00 28.51 548 ASN B N 1
ATOM 4652 C CA . ASN B 1 293 ? 39.098 22.572 120.559 1.00 29.06 548 ASN B CA 1
ATOM 4653 C C . ASN B 1 293 ? 40.525 22.570 121.089 1.00 30.25 548 ASN B C 1
ATOM 4654 O O . ASN B 1 293 ? 41.300 23.476 120.786 1.00 30.88 548 ASN B O 1
ATOM 4659 N N . LYS B 1 294 ? 40.883 21.549 121.861 1.00 31.98 549 LYS B N 1
ATOM 4660 C CA . LYS B 1 294 ? 42.230 21.455 122.424 1.00 32.90 549 LYS B CA 1
ATOM 4661 C C . LYS B 1 294 ? 43.230 20.887 121.418 1.00 33.32 549 LYS B C 1
ATOM 4662 O O . LYS B 1 294 ? 44.441 21.086 121.541 1.00 34.16 549 LYS B O 1
ATOM 4664 N N . ASP B 1 295 ? 42.707 20.183 120.422 1.00 31.64 550 ASP B N 1
ATOM 4665 C CA . ASP B 1 295 ? 43.515 19.558 119.383 1.00 30.60 550 ASP B CA 1
ATOM 4666 C C . ASP B 1 295 ? 44.565 18.593 119.935 1.00 28.77 550 ASP B C 1
ATOM 4667 O O . ASP B 1 295 ? 45.671 18.496 119.409 1.00 29.42 550 ASP B O 1
ATOM 4672 N N . ASP B 1 296 ? 44.218 17.901 121.014 1.00 25.21 551 ASP B N 1
ATOM 4673 C CA . ASP B 1 296 ? 45.090 16.902 121.627 1.00 22.18 551 ASP B CA 1
ATOM 4674 C C . ASP B 1 296 ? 44.219 16.093 122.572 1.00 19.85 551 ASP B C 1
ATOM 4675 O O . ASP B 1 296 ? 43.907 16.533 123.679 1.00 18.68 551 ASP B O 1
ATOM 4680 N N . TYR B 1 297 ? 43.818 14.912 122.122 1.00 18.71 552 TYR B N 1
ATOM 4681 C CA . TYR B 1 297 ? 42.970 14.043 122.922 1.00 17.12 552 TYR B CA 1
ATOM 4682 C C . TYR B 1 297 ? 43.582 13.644 124.258 1.00 16.83 552 TYR B C 1
ATOM 4683 O O . TYR B 1 297 ? 42.855 13.370 125.214 1.00 16.78 552 TYR B O 1
ATOM 4692 N N . THR B 1 298 ? 44.910 13.614 124.343 1.00 15.89 553 THR B N 1
ATOM 4693 C CA . THR B 1 298 ? 45.529 13.224 125.601 1.00 15.85 553 THR B CA 1
ATOM 4694 C C . THR B 1 298 ? 45.407 14.318 126.656 1.00 17.06 553 THR B C 1
ATOM 4695 O O . THR B 1 298 ? 45.869 14.140 127.782 1.00 18.02 553 THR B O 1
ATOM 4699 N N . THR B 1 299 ? 44.786 15.443 126.302 1.00 17.12 554 THR B N 1
ATOM 4700 C CA . THR B 1 299 ? 44.594 16.525 127.270 1.00 18.39 554 THR B CA 1
ATOM 4701 C C . THR B 1 299 ? 43.229 16.379 127.937 1.00 18.15 554 THR B C 1
ATOM 4702 O O . THR B 1 299 ? 42.775 17.270 128.661 1.00 19.02 554 THR B O 1
ATOM 4706 N N . ILE B 1 300 ? 42.564 15.256 127.679 1.00 17.09 555 ILE B N 1
ATOM 4707 C CA . ILE B 1 300 ? 41.270 14.985 128.303 1.00 15.16 555 ILE B CA 1
ATOM 4708 C C . ILE B 1 300 ? 41.574 14.116 129.527 1.00 16.17 555 ILE B C 1
ATOM 4709 O O . ILE B 1 300 ? 41.942 12.944 129.390 1.00 14.69 555 ILE B O 1
ATOM 4714 N N . GLN B 1 301 ? 41.441 14.706 130.713 1.00 14.39 556 GLN B N 1
ATOM 4715 C CA . GLN B 1 301 ? 41.728 14.021 131.975 1.00 15.66 556 GLN B CA 1
ATOM 4716 C C . GLN B 1 301 ? 40.696 14.339 133.049 1.00 16.18 556 GLN B C 1
ATOM 4717 O O . GLN B 1 301 ? 40.305 15.492 133.219 1.00 15.86 556 GLN B O 1
ATOM 4723 N N . GLN B 1 302 ? 40.272 13.316 133.785 1.00 16.00 557 GLN B N 1
ATOM 4724 C CA . GLN B 1 302 ? 39.295 13.507 134.852 1.00 15.27 557 GLN B CA 1
ATOM 4725 C C . GLN B 1 302 ? 39.846 12.853 136.111 1.00 15.26 557 GLN B C 1
ATOM 4726 O O . GLN B 1 302 ? 40.366 11.738 136.062 1.00 13.54 557 GLN B O 1
ATOM 4732 N N . THR B 1 303 ? 39.729 13.557 137.233 1.00 14.22 558 THR B N 1
ATOM 4733 C CA . THR B 1 303 ? 40.260 13.088 138.506 1.00 16.89 558 THR B CA 1
ATOM 4734 C C . THR B 1 303 ? 39.180 12.796 139.544 1.00 17.61 558 THR B C 1
ATOM 4735 O O . THR B 1 303 ? 38.190 13.516 139.648 1.00 19.67 558 THR B O 1
ATOM 4739 N N . VAL B 1 304 ? 39.387 11.733 140.313 1.00 17.90 559 VAL B N 1
ATOM 4740 C CA . VAL B 1 304 ? 38.432 11.334 141.334 1.00 17.46 559 VAL B CA 1
ATOM 4741 C C . VAL B 1 304 ? 39.137 11.182 142.671 1.00 19.65 559 VAL B C 1
ATOM 4742 O O . VAL B 1 304 ? 40.241 10.637 142.744 1.00 19.03 559 VAL B O 1
ATOM 4746 N N . THR B 1 305 ? 38.496 11.663 143.731 1.00 19.65 560 THR B N 1
ATOM 4747 C CA . THR B 1 305 ? 39.080 11.579 145.055 1.00 19.48 560 THR B CA 1
ATOM 4748 C C . THR B 1 305 ? 38.072 11.044 146.057 1.00 19.74 560 THR B C 1
ATOM 4749 O O . THR B 1 305 ? 36.954 11.557 146.159 1.00 20.62 560 THR B O 1
ATOM 4753 N N . MET B 1 306 ? 38.462 10.003 146.783 1.00 19.16 561 MET B N 1
ATOM 4754 C CA . MET B 1 306 ? 37.589 9.446 147.805 1.00 19.63 561 MET B CA 1
ATOM 4755 C C . MET B 1 306 ? 38.141 9.865 149.164 1.00 19.28 561 MET B C 1
ATOM 4756 O O . MET B 1 306 ? 39.324 9.682 149.446 1.00 19.63 561 MET B O 1
ATOM 4761 N N . GLN B 1 307 ? 37.282 10.436 149.999 1.00 20.00 562 GLN B N 1
ATOM 4762 C CA . GLN B 1 307 ? 37.689 10.875 151.324 1.00 20.54 562 GLN B CA 1
ATOM 4763 C C . GLN B 1 307 ? 36.885 10.146 152.395 1.00 20.40 562 GLN B C 1
ATOM 4764 O O . GLN B 1 307 ? 35.676 9.979 152.268 1.00 19.81 562 GLN B O 1
ATOM 4770 N N . THR B 1 308 ? 37.571 9.698 153.441 1.00 20.83 563 THR B N 1
ATOM 4771 C CA . THR B 1 308 ? 36.910 9.007 154.538 1.00 21.64 563 THR B CA 1
ATOM 4772 C C . THR B 1 308 ? 37.447 9.502 155.874 1.00 21.61 563 THR B C 1
ATOM 4773 O O . THR B 1 308 ? 38.592 9.944 155.973 1.00 20.28 563 THR B O 1
ATOM 4777 N N . THR B 1 309 ? 36.605 9.425 156.898 1.00 22.89 564 THR B N 1
ATOM 4778 C CA . THR B 1 309 ? 36.989 9.850 158.235 1.00 23.55 564 THR B CA 1
ATOM 4779 C C . THR B 1 309 ? 37.530 8.640 158.984 1.00 25.04 564 THR B C 1
ATOM 4780 O O . THR B 1 309 ? 36.874 7.599 159.059 1.00 24.44 564 THR B O 1
ATOM 4784 N N . ILE B 1 310 ? 38.735 8.769 159.526 1.00 25.37 565 ILE B N 1
ATOM 4785 C CA . ILE B 1 310 ? 39.351 7.665 160.249 1.00 27.57 565 ILE B CA 1
ATOM 4786 C C . ILE B 1 310 ? 39.322 7.864 161.763 1.00 28.96 565 ILE B C 1
ATOM 4787 O O . ILE B 1 310 ? 39.754 6.996 162.519 1.00 29.03 565 ILE B O 1
ATOM 4792 N N . ASN B 1 311 ? 38.815 9.015 162.194 1.00 29.27 566 ASN B N 1
ATOM 4793 C CA . ASN B 1 311 ? 38.691 9.329 163.611 1.00 29.38 566 ASN B CA 1
ATOM 4794 C C . ASN B 1 311 ? 37.452 10.199 163.780 1.00 30.58 566 ASN B C 1
ATOM 4795 O O . ASN B 1 311 ? 37.466 11.388 163.467 1.00 28.21 566 ASN B O 1
ATOM 4800 N N . GLU B 1 312 ? 36.378 9.590 164.273 1.00 32.04 567 GLU B N 1
ATOM 4801 C CA . GLU B 1 312 ? 35.117 10.293 164.465 1.00 33.75 567 GLU B CA 1
ATOM 4802 C C . GLU B 1 312 ? 35.186 11.398 165.510 1.00 34.39 567 GLU B C 1
ATOM 4803 O O . GLU B 1 312 ? 34.441 12.375 165.431 1.00 36.12 567 GLU B O 1
ATOM 4805 N N . TYR B 1 313 ? 36.081 11.245 166.482 1.00 34.02 568 TYR B N 1
ATOM 4806 C CA . TYR B 1 313 ? 36.226 12.225 167.555 1.00 33.49 568 TYR B CA 1
ATOM 4807 C C . TYR B 1 313 ? 36.904 13.516 167.112 1.00 33.50 568 TYR B C 1
ATOM 4808 O O . TYR B 1 313 ? 36.579 14.594 167.608 1.00 33.58 568 TYR B O 1
ATOM 4810 N N . THR B 1 314 ? 37.852 13.410 166.188 1.00 32.35 569 THR B N 1
ATOM 4811 C CA . THR B 1 314 ? 38.564 14.587 165.706 1.00 31.75 569 THR B CA 1
ATOM 4812 C C . THR B 1 314 ? 38.181 14.919 164.275 1.00 30.63 569 THR B C 1
ATOM 4813 O O . THR B 1 314 ? 38.396 16.037 163.812 1.00 32.00 569 THR B O 1
ATOM 4817 N N . GLY B 1 315 ? 37.616 13.941 163.577 1.00 30.01 570 GLY B N 1
ATOM 4818 C CA . GLY B 1 315 ? 37.223 14.155 162.199 1.00 28.76 570 GLY B CA 1
ATOM 4819 C C . GLY B 1 315 ? 38.402 14.018 161.254 1.00 27.19 570 GLY B C 1
ATOM 4820 O O . GLY B 1 315 ? 38.288 14.317 160.068 1.00 26.99 570 GLY B O 1
ATOM 4821 N N . GLU B 1 316 ? 39.543 13.577 161.774 1.00 26.09 571 GLU B N 1
ATOM 4822 C CA . GLU B 1 316 ? 40.716 13.404 160.926 1.00 25.05 571 GLU B CA 1
ATOM 4823 C C . GLU B 1 316 ? 40.317 12.496 159.773 1.00 24.74 571 GLU B C 1
ATOM 4824 O O . GLU B 1 316 ? 39.660 11.476 159.979 1.00 24.08 571 GLU B O 1
ATOM 4830 N N . PHE B 1 317 ? 40.716 12.867 158.561 1.00 24.48 572 PHE B N 1
ATOM 4831 C CA . PHE B 1 317 ? 40.364 12.085 157.382 1.00 23.56 572 PHE B CA 1
ATOM 4832 C C . PHE B 1 317 ? 41.549 11.710 156.498 1.00 23.79 572 PHE B C 1
ATOM 4833 O O . PHE B 1 317 ? 42.677 12.165 156.703 1.00 21.91 572 PHE B O 1
ATOM 4841 N N . ARG B 1 318 ? 41.274 10.856 155.520 1.00 22.57 573 ARG B N 1
ATOM 4842 C CA . ARG B 1 318 ? 42.279 10.402 154.570 1.00 23.65 573 ARG B CA 1
ATOM 4843 C C . ARG B 1 318 ? 41.650 10.456 153.191 1.00 22.53 573 ARG B C 1
ATOM 4844 O O . ARG B 1 318 ? 40.431 10.372 153.062 1.00 21.55 573 ARG B O 1
ATOM 4852 N N . THR B 1 319 ? 42.475 10.614 152.164 1.00 21.94 574 THR B N 1
ATOM 4853 C CA . THR B 1 319 ? 41.963 10.647 150.803 1.00 21.18 574 THR B CA 1
ATOM 4854 C C . THR B 1 319 ? 42.812 9.759 149.911 1.00 20.33 574 THR B C 1
ATOM 4855 O O . THR B 1 319 ? 43.990 9.515 150.178 1.00 20.33 574 THR B O 1
ATOM 4859 N N . ALA B 1 320 ? 42.184 9.268 148.855 1.00 20.65 575 ALA B N 1
ATOM 4860 C CA . ALA B 1 320 ? 42.840 8.418 147.878 1.00 21.19 575 ALA B CA 1
ATOM 4861 C C . ALA B 1 320 ? 42.310 8.935 146.554 1.00 20.58 575 ALA B C 1
ATOM 4862 O O . ALA B 1 320 ? 41.107 9.150 146.405 1.00 21.56 575 ALA B O 1
ATOM 4864 N N . SER B 1 321 ? 43.204 9.146 145.599 1.00 20.26 576 SER B N 1
ATOM 4865 C CA . SER B 1 321 ? 42.793 9.662 144.305 1.00 21.12 576 SER B CA 1
ATOM 4866 C C . SER B 1 321 ? 43.159 8.758 143.141 1.00 19.85 576 SER B C 1
ATOM 4867 O O . SER B 1 321 ? 43.968 7.832 143.268 1.00 19.12 576 SER B O 1
ATOM 4870 N N . TYR B 1 322 ? 42.547 9.051 142.002 1.00 17.79 577 TYR B N 1
ATOM 4871 C CA . TYR B 1 322 ? 42.771 8.310 140.773 1.00 16.64 577 TYR B CA 1
ATOM 4872 C C . TYR B 1 322 ? 42.418 9.268 139.649 1.00 16.25 577 TYR B C 1
ATOM 4873 O O . TYR B 1 322 ? 41.586 10.161 139.826 1.00 16.33 577 TYR B O 1
ATOM 4882 N N . ASP B 1 323 ? 43.059 9.102 138.502 1.00 15.52 578 ASP B N 1
ATOM 4883 C CA . ASP B 1 323 ? 42.742 9.941 137.363 1.00 16.56 578 ASP B CA 1
ATOM 4884 C C . ASP B 1 323 ? 42.905 9.117 136.103 1.00 15.69 578 ASP B C 1
ATOM 4885 O O . ASP B 1 323 ? 43.602 8.105 136.097 1.00 16.36 578 ASP B O 1
ATOM 4890 N N . ASN B 1 324 ? 42.222 9.538 135.050 1.00 14.81 579 ASN B N 1
ATOM 4891 C CA . ASN B 1 324 ? 42.285 8.859 133.771 1.00 14.60 579 ASN B CA 1
ATOM 4892 C C . ASN B 1 324 ? 42.537 9.857 132.669 1.00 14.54 579 ASN B C 1
ATOM 4893 O O . ASN B 1 324 ? 42.080 11.003 132.730 1.00 14.68 579 ASN B O 1
ATOM 4898 N N . THR B 1 325 ? 43.267 9.408 131.659 1.00 15.51 580 THR B N 1
ATOM 4899 C CA . THR B 1 325 ? 43.588 10.239 130.515 1.00 16.20 580 THR B CA 1
ATOM 4900 C C . THR B 1 325 ? 43.241 9.480 129.245 1.00 14.56 580 THR B C 1
ATOM 4901 O O . THR B 1 325 ? 43.460 8.273 129.159 1.00 15.03 580 THR B O 1
ATOM 4905 N N . ILE B 1 326 ? 42.690 10.182 128.264 1.00 13.91 581 ILE B N 1
ATOM 4906 C CA . ILE B 1 326 ? 42.346 9.543 127.004 1.00 13.93 581 ILE B CA 1
ATOM 4907 C C . ILE B 1 326 ? 43.632 9.247 126.236 1.00 13.58 581 ILE B C 1
ATOM 4908 O O . ILE B 1 326 ? 44.604 10.015 126.284 1.00 12.67 581 ILE B O 1
ATOM 4913 N N . ALA B 1 327 ? 43.646 8.113 125.547 1.00 13.12 582 ALA B N 1
ATOM 4914 C CA . ALA B 1 327 ? 44.797 7.714 124.750 1.00 13.31 582 ALA B CA 1
ATOM 4915 C C . ALA B 1 327 ? 44.294 7.285 123.389 1.00 14.10 582 ALA B C 1
ATOM 4916 O O . ALA B 1 327 ? 43.109 6.981 123.230 1.00 13.61 582 ALA B O 1
ATOM 4918 N N . PHE B 1 328 ? 45.189 7.256 122.409 1.00 13.30 583 PHE B N 1
ATOM 4919 C CA . 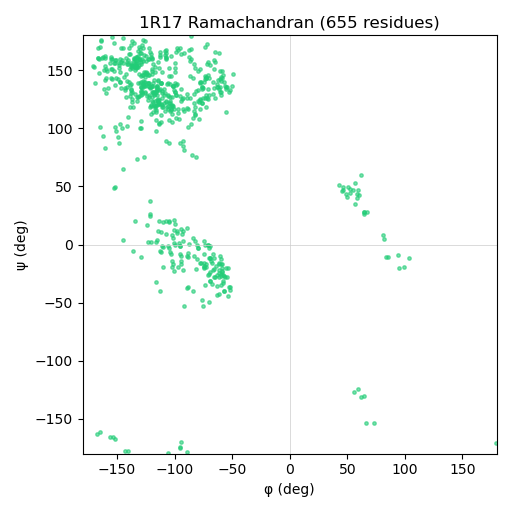PHE B 1 328 ? 44.808 6.836 121.073 1.00 13.90 583 PHE B CA 1
ATOM 4920 C C . PHE B 1 328 ? 46.022 6.416 120.263 1.00 14.39 583 PHE B C 1
ATOM 4921 O O . PHE B 1 328 ? 47.167 6.749 120.588 1.00 13.65 583 PHE B O 1
ATOM 4929 N N . SER B 1 329 ? 45.754 5.681 119.196 1.00 14.06 584 SER B N 1
ATOM 4930 C CA . SER B 1 329 ? 46.794 5.207 118.309 1.00 14.05 584 SER B CA 1
ATOM 4931 C C . SER B 1 329 ? 46.204 5.222 116.909 1.00 15.50 584 SER B C 1
ATOM 4932 O O . SER B 1 329 ? 44.996 5.409 116.743 1.00 14.94 584 SER B O 1
ATOM 4935 N N . THR B 1 330 ? 47.049 5.037 115.903 1.00 15.80 585 THR B N 1
ATOM 4936 C CA . THR B 1 330 ? 46.587 5.071 114.521 1.00 16.53 585 THR B CA 1
ATOM 4937 C C . THR B 1 330 ? 47.008 3.831 113.741 1.00 16.28 585 THR B C 1
ATOM 4938 O O . THR B 1 330 ? 47.812 3.031 114.214 1.00 15.76 585 THR B O 1
ATOM 4942 N N . SER B 1 331 ? 46.441 3.679 112.548 1.00 14.78 586 SER B N 1
ATOM 4943 C CA . SER B 1 331 ? 46.757 2.558 111.672 1.00 14.56 586 SER B CA 1
ATOM 4944 C C . SER B 1 331 ? 47.055 3.123 110.286 1.00 16.74 586 SER B C 1
ATOM 4945 O O . SER B 1 331 ? 46.564 4.197 109.932 1.00 16.21 586 SER B O 1
ATOM 4948 N N . SER B 1 332 ? 47.848 2.404 109.497 1.00 17.04 587 SER B N 1
ATOM 4949 C CA . SER B 1 332 ? 48.191 2.877 108.163 1.00 17.20 587 SER B CA 1
ATOM 4950 C C . SER B 1 332 ? 48.219 1.753 107.139 1.00 18.29 587 SER B C 1
ATOM 4951 O O . SER B 1 332 ? 48.346 0.579 107.488 1.00 16.70 587 SER B O 1
ATOM 4954 N N . GLY B 1 333 ? 48.080 2.128 105.873 1.00 17.00 588 GLY B N 1
ATOM 4955 C CA . GLY B 1 333 ? 48.112 1.156 104.798 1.00 19.02 588 GLY B CA 1
ATOM 4956 C C . GLY B 1 333 ? 48.874 1.746 103.627 1.00 19.69 588 GLY B C 1
ATOM 4957 O O . GLY B 1 333 ? 48.405 2.683 102.986 1.00 19.94 588 GLY B O 1
ATOM 4958 N N . GLN B 1 334 ? 50.063 1.222 103.358 1.00 19.33 589 GLN B N 1
ATOM 4959 C CA . GLN B 1 334 ? 50.851 1.728 102.247 1.00 21.41 589 GLN B CA 1
ATOM 4960 C C . GLN B 1 334 ? 51.108 0.645 101.220 1.00 21.21 589 GLN B C 1
ATOM 4961 O O . GLN B 1 334 ? 51.380 -0.505 101.559 1.00 20.75 589 GLN B O 1
ATOM 4967 N N . GLY B 1 335 ? 51.006 1.018 99.952 1.00 21.51 590 GLY B N 1
ATOM 4968 C CA . GLY B 1 335 ? 51.219 0.045 98.902 1.00 20.94 590 GLY B CA 1
ATOM 4969 C C . GLY B 1 335 ? 52.086 0.565 97.780 1.00 22.39 590 GLY B C 1
ATOM 4970 O O . GLY B 1 335 ? 52.437 1.745 97.742 1.00 20.80 590 GLY B O 1
ATOM 4971 N N . GLN B 1 336 ? 52.426 -0.323 96.856 1.00 22.69 591 GLN B N 1
ATOM 4972 C CA . GLN B 1 336 ? 53.259 0.046 95.727 1.00 25.64 591 GLN B CA 1
ATOM 4973 C C . GLN B 1 336 ? 52.878 -0.779 94.512 1.00 25.46 591 GLN B C 1
ATOM 4974 O O . GLN B 1 336 ? 52.420 -1.91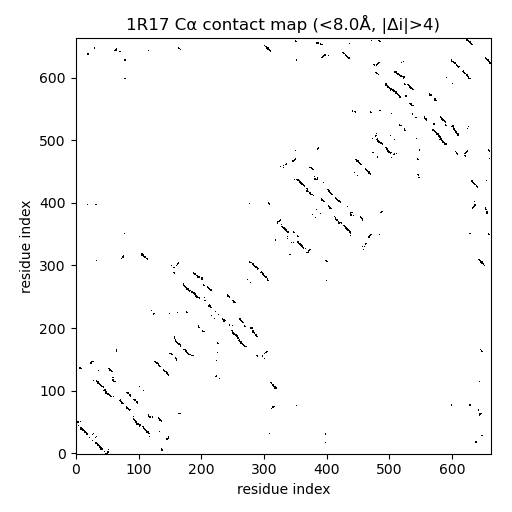4 94.638 1.00 28.18 591 GLN B O 1
ATOM 4980 N N . GLY B 1 337 ? 53.091 -0.202 93.337 1.00 25.94 592 GLY B N 1
ATOM 4981 C CA . GLY B 1 337 ? 52.775 -0.887 92.102 1.00 24.90 592 GLY B CA 1
ATOM 4982 C C . GLY B 1 337 ? 53.534 -0.304 90.929 1.00 25.09 592 GLY B C 1
ATOM 4983 O O . GLY B 1 337 ? 53.830 0.892 90.901 1.00 25.51 592 GLY B O 1
ATOM 4984 N N . ASP B 1 338 ? 53.847 -1.143 89.950 1.00 25.61 593 ASP B N 1
ATOM 4985 C CA . ASP B 1 338 ? 54.579 -0.684 88.778 1.00 26.92 593 ASP B CA 1
ATOM 4986 C C . ASP B 1 338 ? 53.643 -0.484 87.603 1.00 28.05 593 ASP B C 1
ATOM 4987 O O . ASP B 1 338 ? 52.760 -1.305 87.367 1.00 26.73 593 ASP B O 1
ATOM 4992 N N . LEU B 1 339 ? 53.821 0.616 86.877 1.00 29.52 594 LEU B N 1
ATOM 4993 C CA . LEU B 1 339 ? 52.999 0.869 85.700 1.00 31.91 594 LEU B CA 1
ATOM 4994 C C . LEU B 1 339 ? 53.585 -0.066 84.646 1.00 32.94 594 LEU B C 1
ATOM 4995 O O . LEU B 1 339 ? 54.804 -0.146 84.501 1.00 35.74 594 LEU B O 1
ATOM 4997 N N . PRO B 1 340 ? 52.733 -0.800 83.915 1.00 34.04 595 PRO B N 1
ATOM 4998 C CA . PRO B 1 340 ? 53.225 -1.724 82.888 1.00 36.06 595 PRO B CA 1
ATOM 4999 C C . PRO B 1 340 ? 54.113 -1.049 81.846 1.00 37.96 595 PRO B C 1
ATOM 5000 O O . PRO B 1 340 ? 53.913 0.159 81.593 1.00 37.32 595 PRO B O 1
ATOM 5004 N N . GLY C 2 4 ? 48.442 17.943 106.391 1.00 27.82 8 GLY C N 1
ATOM 5005 C CA . GLY C 2 4 ? 49.660 17.084 106.535 1.00 26.04 8 GLY C CA 1
ATOM 5006 C C . GLY C 2 4 ? 49.988 16.358 105.244 1.00 24.85 8 GLY C C 1
ATOM 5007 O O . GLY C 2 4 ? 50.510 15.241 105.258 1.00 25.05 8 GLY C O 1
ATOM 5008 N N . PHE C 2 5 ? 49.680 16.989 104.116 1.00 23.81 9 PHE C N 1
ATOM 5009 C CA . PHE C 2 5 ? 49.948 16.386 102.817 1.00 20.59 9 PHE C CA 1
ATOM 5010 C C . PHE C 2 5 ? 51.042 17.138 102.058 1.00 17.87 9 PHE C C 1
ATOM 5011 O O . PHE C 2 5 ? 51.085 18.369 102.068 1.00 18.07 9 PHE C O 1
ATOM 5013 N N . PHE C 2 6 ? 51.925 16.391 101.404 1.00 14.90 10 PHE C N 1
ATOM 5014 C CA . PHE C 2 6 ? 53.001 16.986 100.612 1.00 14.19 10 PHE C CA 1
ATOM 5015 C C . PHE C 2 6 ? 52.711 16.627 99.153 1.00 15.01 10 PHE C C 1
ATOM 5016 O O . PHE C 2 6 ? 52.604 15.456 98.797 1.00 14.40 10 PHE C O 1
ATOM 5024 N N . PHE C 2 7 ? 52.578 17.660 98.328 1.00 14.76 11 PHE C N 1
ATOM 5025 C CA . PHE C 2 7 ? 52.198 17.529 96.928 1.00 14.75 11 PHE C CA 1
ATOM 5026 C C . PHE C 2 7 ? 53.246 17.583 95.824 1.00 15.81 11 PHE C C 1
ATOM 5027 O O . PHE C 2 7 ? 54.278 18.242 95.944 1.00 13.29 11 PHE C O 1
ATOM 5035 N N . SER C 2 8 ? 52.918 16.892 94.734 1.00 15.41 12 SER C N 1
ATOM 5036 C CA . SER C 2 8 ? 53.710 16.862 93.509 1.00 15.42 12 SER C CA 1
ATOM 5037 C C . SER C 2 8 ? 52.709 16.490 92.411 1.00 16.29 12 SER C C 1
ATOM 5038 O O . SER C 2 8 ? 51.495 16.556 92.629 1.00 15.05 12 SER C O 1
ATOM 5041 N N . ALA C 2 9 ? 53.196 16.105 91.237 1.00 15.29 13 ALA C N 1
ATOM 5042 C CA . ALA C 2 9 ? 52.286 15.755 90.153 1.00 15.35 13 ALA C CA 1
ATOM 5043 C C . ALA C 2 9 ? 52.917 14.819 89.131 1.00 16.76 13 ALA C C 1
ATOM 5044 O O . ALA C 2 9 ? 54.141 14.772 88.978 1.00 17.48 13 ALA C O 1
ATOM 5046 N N . ARG C 2 10 ? 52.059 14.083 88.432 1.00 16.38 14 ARG C N 1
ATOM 5047 C CA . ARG C 2 10 ? 52.480 13.136 87.410 1.00 17.54 14 ARG C CA 1
ATOM 5048 C C . ARG C 2 10 ? 52.146 13.663 86.016 1.00 17.04 14 ARG C C 1
ATOM 5049 O O . ARG C 2 10 ? 51.274 14.521 85.851 1.00 15.56 14 ARG C O 1
ATOM 5057 N N . GLY C 2 11 ? 52.842 13.123 85.021 1.00 18.36 15 GLY C N 1
ATOM 5058 C CA . GLY C 2 11 ? 52.605 13.487 83.637 1.00 19.44 15 GLY C CA 1
ATOM 5059 C C . GLY C 2 11 ? 52.291 12.206 82.884 1.00 20.77 15 GLY C C 1
ATOM 5060 O O . GLY C 2 11 ? 52.806 11.141 83.234 1.00 21.19 15 GLY C O 1
ATOM 5061 N N . HIS C 2 12 ? 51.439 12.300 81.870 1.00 20.26 16 HIS C N 1
ATOM 5062 C CA . HIS C 2 12 ? 51.049 11.143 81.075 1.00 22.33 16 HIS C CA 1
ATOM 5063 C C . HIS C 2 12 ? 50.925 11.484 79.604 1.00 22.90 16 HIS C C 1
ATOM 5064 O O . HIS C 2 12 ? 50.414 12.547 79.238 1.00 21.67 16 HIS C O 1
ATOM 5071 N N . ARG C 2 13 ? 51.378 10.564 78.755 1.00 24.39 17 ARG C N 1
ATOM 5072 C CA . ARG C 2 13 ? 51.313 10.767 77.292 1.00 26.79 17 ARG C CA 1
ATOM 5073 C C . ARG C 2 13 ? 50.404 9.762 76.570 1.00 28.79 17 ARG C C 1
ATOM 5074 O O . ARG C 2 13 ? 50.770 8.608 76.407 1.00 28.83 17 ARG C O 1
ATOM 5082 N N . PRO C 2 14 ? 49.214 10.212 76.104 1.00 28.85 18 PRO C N 1
ATOM 5083 C CA . PRO C 2 14 ? 48.255 9.346 75.382 1.00 31.54 18 PRO C CA 1
ATOM 5084 C C . PRO C 2 14 ? 48.781 9.237 73.911 1.00 34.46 18 PRO C C 1
ATOM 5085 O O . PRO C 2 14 ? 49.837 9.831 73.679 1.00 34.75 18 PRO C O 1
ATOM 5089 N N . GLY D 2 4 ? 41.179 9.150 111.884 1.00 32.39 8 GLY D N 1
ATOM 5090 C CA . GLY D 2 4 ? 41.530 7.703 112.035 1.00 29.93 8 GLY D CA 1
ATOM 5091 C C . GLY D 2 4 ? 42.053 7.405 113.421 1.00 28.11 8 GLY D C 1
ATOM 5092 O O . GLY D 2 4 ? 43.116 6.795 113.585 1.00 28.91 8 GLY D O 1
ATOM 5093 N N . PHE D 2 5 ? 41.313 7.836 114.435 1.00 25.60 9 PHE D N 1
ATOM 5094 C CA . PHE D 2 5 ? 41.763 7.573 115.784 1.00 22.59 9 PHE D CA 1
ATOM 5095 C C . PHE D 2 5 ? 41.061 6.380 116.377 1.00 20.03 9 PHE D C 1
ATOM 5096 O O . PHE D 2 5 ? 39.856 6.185 116.205 1.00 18.58 9 PHE D O 1
ATOM 5104 N N . PHE D 2 6 ? 41.872 5.575 117.055 1.00 17.01 10 PHE D N 1
ATOM 5105 C CA . PHE D 2 6 ? 41.458 4.361 117.739 1.00 16.62 10 PHE D CA 1
ATOM 5106 C C . PHE D 2 6 ? 4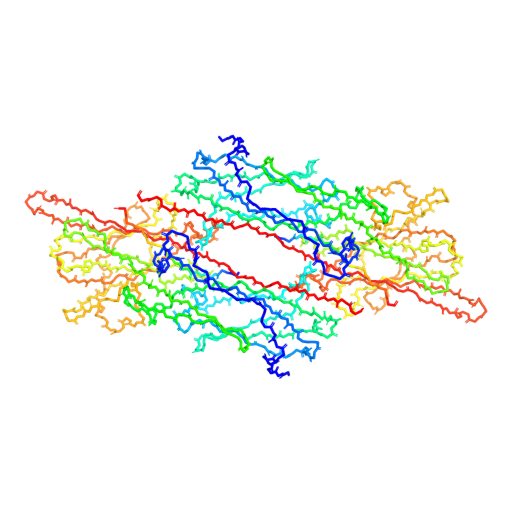1.779 4.682 119.181 1.00 15.67 10 PHE D C 1
ATOM 5107 O O . PHE D 2 6 ? 42.939 4.921 119.526 1.00 15.78 10 PHE D O 1
ATOM 5115 N N . PHE D 2 7 ? 40.751 4.679 120.023 1.00 15.19 11 PHE D N 1
ATOM 5116 C CA . PHE D 2 7 ? 40.908 5.076 121.411 1.00 14.66 11 PHE D CA 1
ATOM 5117 C C . PHE D 2 7 ? 40.927 4.051 122.536 1.00 15.22 11 PHE D C 1
ATOM 5118 O O . PHE D 2 7 ? 40.307 2.994 122.464 1.00 13.71 11 PHE D O 1
ATOM 5126 N N . SER D 2 8 ? 41.626 4.434 123.598 1.00 13.86 12 SER D N 1
ATOM 5127 C CA . SER D 2 8 ? 41.695 3.667 124.829 1.00 14.10 12 SER D CA 1
ATOM 5128 C C . SER D 2 8 ? 41.943 4.701 125.921 1.00 15.35 12 SER D C 1
ATOM 5129 O O . SER D 2 8 ? 41.796 5.904 125.682 1.00 14.99 12 SER D O 1
ATOM 5132 N N . ALA D 2 9 ? 42.306 4.251 127.115 1.00 14.91 13 ALA D N 1
ATOM 5133 C CA . ALA D 2 9 ? 42.557 5.194 128.196 1.00 15.88 13 ALA D CA 1
ATOM 5134 C C . ALA D 2 9 ? 43.558 4.670 129.210 1.00 17.78 13 ALA D C 1
ATOM 5135 O O . ALA D 2 9 ? 43.748 3.457 129.359 1.00 16.98 13 ALA D O 1
ATOM 5137 N N . ARG D 2 10 ? 44.189 5.614 129.902 1.00 15.27 14 ARG D N 1
ATOM 5138 C CA . ARG D 2 10 ? 45.184 5.319 130.924 1.00 17.79 14 ARG D CA 1
ATOM 5139 C C . ARG D 2 10 ? 44.624 5.587 132.313 1.00 17.06 14 ARG D C 1
ATOM 5140 O O . ARG D 2 10 ? 43.642 6.311 132.468 1.00 17.19 14 ARG D O 1
ATOM 5148 N N . GLY D 2 11 ? 45.252 4.989 133.318 1.00 17.91 15 GLY D N 1
ATOM 5149 C CA . GLY D 2 11 ? 44.829 5.203 134.686 1.00 20.51 15 GLY D CA 1
ATOM 5150 C C . GLY D 2 11 ? 46.058 5.589 135.480 1.00 22.28 15 GLY D C 1
ATOM 5151 O O . GLY D 2 11 ? 47.152 5.100 135.193 1.00 24.08 15 GLY D O 1
ATOM 5152 N N . HIS D 2 12 ? 45.899 6.471 136.458 1.00 21.96 16 HIS D N 1
ATOM 5153 C CA . HIS D 2 12 ? 47.024 6.895 137.274 1.00 23.70 16 HIS D CA 1
ATOM 5154 C C . HIS D 2 12 ? 46.634 7.019 138.736 1.00 24.83 16 HIS D C 1
ATOM 5155 O O . HIS D 2 12 ? 45.543 7.486 139.070 1.00 23.50 16 HIS D O 1
ATOM 5162 N N . ARG D 2 13 ? 47.542 6.589 139.601 1.00 26.67 17 ARG D N 1
ATOM 5163 C CA . ARG D 2 13 ? 47.314 6.645 141.022 1.00 28.63 17 ARG D CA 1
ATOM 5164 C C . ARG D 2 13 ? 48.251 7.605 141.674 1.00 31.00 17 ARG D C 1
ATOM 5165 O O . ARG D 2 13 ? 49.454 7.335 141.739 1.00 29.75 17 ARG D O 1
ATOM 5167 N N . PRO D 2 14 ? 47.739 8.787 142.051 1.00 30.70 18 PRO D N 1
ATOM 5168 C CA . PRO D 2 14 ? 48.635 9.705 142.739 1.00 33.06 18 PRO D CA 1
ATOM 5169 C C . PRO D 2 14 ? 49.059 8.704 143.904 1.00 35.94 18 PRO D C 1
ATOM 5170 O O . PRO D 2 14 ? 48.527 8.725 145.036 1.00 34.73 18 PRO D O 1
#

CATH classification: 2.60.40.1280 (+1 more: 2.60.40.1290)